Protein AF-A0A814YHN6-F1 (afdb_monomer)

Mean predicted aligned error: 16.88 Å

Nearest PDB structures (foldseek):
  6gaw-assembly1_Bb  TM=9.134E-01  e=1.861E-30  Sus scrofa
  7o9k-assembly1_6  TM=9.333E-01  e=6.066E-29  Homo sapiens
  3j9m-assembly1_6  TM=8.975E-01  e=1.121E-25  Homo sapiens
  4ce4-assembly1_b  TM=8.736E-01  e=5.370E-16  Sus scrofa domesticus
  5tvd-assembly1_A  TM=8.927E-01  e=9.927E-13  Trichuris muris

pLDDT: mean 83.24, std 11.9, range [47.84, 97.62]

Organism: Adineta ricciae (NCBI:txid249248)

InterPro domains:
  IPR005336 Mitochondrial pyruvate carrier [PF03650] (28-124)
  IPR008914 Phosphatidylethanolamine-binding protein [PF01161] (320-397)
  IPR035810 Phosphatidylethanolamine-binding protein, eukaryotic [PTHR11362] (274-448)
  IPR035810 Phosphatidylethanolamine-binding protein, eukaryotic [cd00866] (293-447)
  IPR036610 PEBP-like superfamily [G3DSA:3.90.280.10] (266-468)
  IPR036610 PEBP-like superfamily [SSF49777] (267-450)

Secondary structure (DSSP, 8-state):
--HHHHHHHHHHHHHHHHS-HHHHHHTTTTSTTSTTSHHHHHHHHHHHHHHHHHHGGGS-GGGS-HHHHHHHHHHHHHHHHHHHHSSS--HHHHHHHHHHHHHHHHHHHHHHHHHHH-HHHHHHHHHHHHHHHHHHHHHHHHHTT-----SS--TTTTHHHHHHS---SHHHHHHHHHHHHSS--SSPPHHHHHHHHS-PPP-PPPEE-S------PPPHHHHHHHHHHHHHHHH-HHHHHHHHTT-----HHHHHHHHHHSHHHHHHHHHHHHHTTHHHHHHTTEE----S-EEEEEE-STT-EEEE-EEEEEETTGGGSPPEEEE-----TT-EEEEEEEETT--SSSTTPEEEEEEEEEEETT-GGGSEEEE------PPBTS-PEEEEEEEEEESSS----HHHHTT--TT---SGGGEE-HHHHHHHHTTTEEEEEEEEEEEE--HHHHHIIIIIS-SPPPB----PPPPP-PPP-S--SSS-HHHHHHHTS-HHHHHHHHHHHHHHH-BTTTBSPPPPSSTT-SPPPSS--HHHHHHHHHHHTT-GGGGGS--

Radius of gyration: 47.75 Å; Cα contacts (8 Å, |Δi|>4): 624; chains: 1; bounding box: 137×85×87 Å

Solvent-accessible surface area (backbone atoms only — not comparable to full-atom values): 32322 Å² total; per-residue (Å²): 125,67,75,63,52,57,56,48,52,51,54,46,54,48,49,69,71,71,53,50,74,72,53,36,61,73,64,34,39,85,43,86,68,14,71,70,32,75,69,37,57,54,35,62,61,49,40,51,56,34,54,51,47,57,56,52,67,78,51,64,55,88,80,57,57,64,69,59,27,50,51,42,17,52,51,13,45,56,49,22,54,50,28,67,69,43,85,78,62,40,66,67,47,15,50,44,25,37,50,30,12,51,46,17,48,54,49,44,51,46,38,51,55,51,49,68,77,42,57,73,59,52,59,53,51,51,50,52,52,51,49,51,51,52,50,51,54,54,50,55,52,62,75,42,87,63,76,74,74,69,94,65,82,55,88,66,77,49,54,65,51,50,74,75,57,62,72,89,45,72,66,61,44,54,63,53,45,61,67,65,66,69,77,80,62,98,59,82,45,74,65,55,50,48,36,71,76,52,70,67,76,82,83,68,84,66,42,80,58,30,76,88,70,83,86,71,72,80,47,73,66,58,53,49,50,50,53,53,50,52,51,55,59,66,67,35,64,68,57,49,49,29,50,76,71,68,66,65,79,79,67,63,68,61,53,48,54,52,37,64,76,37,74,60,40,24,53,51,51,34,55,49,40,55,73,71,42,48,34,50,74,43,40,59,52,33,39,55,58,35,72,51,68,61,47,36,31,23,70,40,82,89,88,39,68,49,73,52,52,81,60,46,80,49,54,34,67,51,42,56,58,80,60,50,70,46,54,87,54,92,76,50,95,68,41,24,27,32,43,39,30,37,18,62,67,63,42,90,85,54,86,90,34,18,31,53,26,29,31,33,36,54,15,51,53,69,40,64,88,75,21,47,66,47,35,54,77,49,54,68,63,49,45,44,60,74,54,75,33,53,42,36,38,40,34,28,40,42,75,63,52,78,74,87,57,67,84,56,47,79,60,34,62,42,81,66,70,53,65,81,53,25,57,38,53,60,40,65,54,44,68,76,39,51,91,47,36,33,52,36,25,66,37,26,30,29,31,40,55,46,81,58,35,54,52,44,28,50,71,67,59,67,42,82,76,62,75,48,73,84,82,70,78,78,77,89,73,78,84,90,68,97,77,68,98,84,60,61,64,71,65,54,55,59,75,72,51,57,67,66,61,54,49,50,53,48,49,53,57,49,58,74,61,40,41,97,85,74,45,69,73,85,75,63,96,56,52,82,76,61,82,75,70,98,85,68,58,71,72,55,54,53,49,51,52,29,53,52,67,40,38,78,85,35,51,83,56,84,132

Sequence (559 aa):
MFILSDVYRLLVGIGDRVLSPSMKQLVKWEHPAGPKYVHFWSPVMKSSLVVAGLGDLMRPADKLSLNQSISLAATGLIWSRYCMVIIPKNYFLGLVNFCLGLTGLQQIARIAHHRYTHPDQMSMILRKNLFKLITSIQIESIRHHRVIPMPDPMPYTTAIWRKRFPFRNKTQFEVTHDEVYTKDMQLKTLDERRQEFDPQPIRVDKVNIGFLYPINPVSNSENRERLQHYAKQRDRADLKRLHYDGALRVPLDEVREDWLSSSLFSNSLYTIANHYGLFDDLFKHGYFYPRIPLNINYPYENEQVTPVYSGNRLYAKDAREKPHVEWKSSGKSDEFYTLVFTNPDGHLKEDGAEVLHWFVGNIPGNQIDQGETLCSYLPPFPPNGSGWHRCVFLLYKHRRGRINFSEIYGSFPGNSVSLEKRTFHTYDFFDKFCSQLRPISLAFFQVAWDASVKDIFHKTLGMKEPRYEFDFEPRYVPPQQFSVEMAPFHTYLEQYRDRKDVNEEVIKHYLSMTCPFNGYPNIPKYPLAIPNEKWVPDWYKYELAKYHKRQGKWKMMPF

Foldseek 3Di:
DVVVVVVLVVVLVVCVPPDDPVRCVVQVVVPCCGPNDPNVVVLVVLLVLLVVLVVCVPPQLVVDDLVVLVVQLVQLVVVLVVLCVDPVRDNSSSVSSVSSNVSSVVSNVNNVVVCVVDVVVVVVVVVVVVVVVVVVVVVVCVVPPPPPPPPPPPLCVVVVVCVVDPDPDPVSCVVVVVVSVPPDDPDQDPVNVVCVVPVDPDPDQADELFDDDDPPDQDPVNVVVVVVVVVVCVVDPVQVVCVVVVNDDDDVVVVVVVCQQDLVVQVVLQVLCVVVCVCCLQANRYDHGANKDKWKWFDDPPRDTDTFAAAAEDELVSQQDHIQIFIQFPPDQQKFKKKWKWWQLQADPDHSWIFTQWIWGGAGGGRRVPTHTLADGDGRQAFAASPKIKIKMWMKIWPGHGDDCVVLSVLGPHLDLDRVSRTDRNNVVCVVCSVTITTRHMTIYIYDDDPVSCCCQCVVVVHHGDHDHDDDDPDDDPPDDPDDPDDDPVVNVVVPDDLVVLLVVLVVVLVVQADPPPGHDDQDPDLLPDDDDPDDDPVVVVVSVCCSVCHDSSVPHDD

Structure (mmCIF, N/CA/C/O backbone):
data_AF-A0A814YHN6-F1
#
_entry.id   AF-A0A814YHN6-F1
#
loop_
_atom_site.group_PDB
_atom_site.id
_atom_site.type_symbol
_atom_site.label_atom_id
_atom_site.label_alt_id
_atom_site.label_comp_id
_atom_site.label_asym_id
_atom_site.label_entity_id
_atom_site.label_seq_id
_atom_site.pdbx_PDB_ins_code
_atom_site.Cartn_x
_atom_site.Cartn_y
_atom_site.Cartn_z
_atom_site.occupancy
_atom_site.B_iso_or_equiv
_atom_site.auth_seq_id
_atom_site.auth_comp_id
_atom_site.auth_asym_id
_atom_site.auth_atom_id
_atom_site.pdbx_PDB_model_num
ATOM 1 N N . MET A 1 1 ? 67.816 11.896 -44.747 1.00 47.84 1 MET A N 1
ATOM 2 C CA . MET A 1 1 ? 69.071 11.414 -44.122 1.00 47.84 1 MET A CA 1
ATOM 3 C C . MET A 1 1 ? 69.921 10.527 -45.048 1.00 47.84 1 MET A C 1
ATOM 5 O O . MET A 1 1 ? 71.044 10.226 -44.680 1.00 47.84 1 MET A O 1
ATOM 9 N N . PHE A 1 2 ? 69.453 10.160 -46.255 1.00 49.78 2 PHE A N 1
ATOM 10 C CA . PHE A 1 2 ? 70.217 9.320 -47.195 1.00 49.78 2 PHE A CA 1
ATOM 11 C C . PHE A 1 2 ? 71.335 10.072 -47.951 1.00 49.78 2 PHE A C 1
ATOM 13 O O . PHE A 1 2 ? 72.450 9.575 -48.018 1.00 49.78 2 PHE A O 1
ATOM 20 N N . ILE A 1 3 ? 71.105 11.324 -48.373 1.00 55.59 3 ILE A N 1
ATOM 21 C CA . ILE A 1 3 ? 72.076 12.137 -49.148 1.00 55.59 3 ILE A CA 1
ATOM 22 C C . ILE A 1 3 ? 73.400 12.393 -48.391 1.00 55.59 3 ILE A C 1
ATOM 24 O O . ILE A 1 3 ? 74.470 12.451 -48.987 1.00 55.59 3 ILE A O 1
ATOM 28 N N . LEU A 1 4 ? 73.355 12.507 -47.059 1.00 60.50 4 LEU A N 1
ATOM 29 C CA . LEU A 1 4 ? 74.545 12.757 -46.230 1.00 60.50 4 LEU A CA 1
ATOM 30 C C . LEU A 1 4 ? 75.445 11.519 -46.061 1.00 60.50 4 LEU A C 1
ATOM 32 O O . LEU A 1 4 ? 76.628 11.681 -45.767 1.00 60.50 4 LEU A O 1
ATOM 36 N N . SER A 1 5 ? 74.923 10.298 -46.247 1.00 66.50 5 SER A N 1
ATOM 37 C CA . SER A 1 5 ? 75.720 9.069 -46.097 1.00 66.50 5 SER A CA 1
ATOM 38 C C . SER A 1 5 ? 76.675 8.870 -47.273 1.00 66.50 5 SER A C 1
ATOM 40 O O . SER A 1 5 ? 77.828 8.498 -47.059 1.00 66.50 5 SER A O 1
ATOM 42 N N . ASP A 1 6 ? 76.233 9.184 -48.491 1.00 73.06 6 ASP A N 1
ATOM 43 C CA . ASP A 1 6 ? 77.028 8.979 -49.706 1.00 73.06 6 ASP A CA 1
ATOM 44 C C . ASP A 1 6 ? 78.170 9.993 -49.817 1.00 73.06 6 ASP A C 1
ATOM 46 O O . ASP A 1 6 ? 79.308 9.618 -50.100 1.00 73.06 6 ASP A O 1
ATOM 50 N N . VAL A 1 7 ? 77.907 11.260 -49.473 1.00 72.75 7 VAL A N 1
ATOM 51 C CA . VAL A 1 7 ? 78.938 12.311 -49.396 1.00 72.75 7 VAL A CA 1
ATOM 52 C C . VAL A 1 7 ? 79.993 11.965 -48.342 1.00 72.75 7 VAL A C 1
ATOM 54 O O . VAL A 1 7 ? 81.190 12.108 -48.583 1.00 72.75 7 VAL A O 1
ATOM 57 N N . TYR A 1 8 ? 79.570 11.456 -47.184 1.00 73.25 8 TYR A N 1
ATOM 58 C CA . TYR A 1 8 ? 80.485 11.026 -46.129 1.00 73.25 8 TYR A CA 1
ATOM 59 C C . TYR A 1 8 ? 81.360 9.838 -46.564 1.00 73.25 8 TYR A C 1
ATOM 61 O O . TYR A 1 8 ? 82.574 9.876 -46.367 1.00 73.25 8 TYR A O 1
ATOM 69 N N . ARG A 1 9 ? 80.783 8.815 -47.214 1.00 75.12 9 ARG A N 1
ATOM 70 C CA . ARG A 1 9 ? 81.546 7.668 -47.744 1.00 75.12 9 ARG A CA 1
ATOM 71 C C . ARG A 1 9 ? 82.549 8.094 -48.816 1.00 75.12 9 ARG A C 1
ATOM 73 O O . ARG A 1 9 ? 83.671 7.594 -48.817 1.00 75.12 9 ARG A O 1
ATOM 80 N N . LEU A 1 10 ? 82.173 9.038 -49.680 1.00 80.12 10 LEU A N 1
ATOM 81 C CA . LEU A 1 10 ? 83.056 9.607 -50.698 1.00 80.12 10 LEU A CA 1
ATOM 82 C C . LEU A 1 10 ? 84.250 10.337 -50.059 1.00 80.12 10 LEU A C 1
ATOM 84 O O . LEU A 1 10 ? 85.395 10.063 -50.412 1.00 80.12 10 LEU A O 1
ATOM 88 N N . LEU A 1 11 ? 84.001 11.219 -49.086 1.00 76.38 11 LEU A N 1
ATOM 89 C CA . LEU A 1 11 ? 85.052 11.982 -48.400 1.00 76.38 11 LEU A CA 1
ATOM 90 C C . LEU A 1 11 ? 86.004 11.083 -47.600 1.00 76.38 11 LEU A C 1
ATOM 92 O O . LEU A 1 11 ? 87.219 11.273 -47.659 1.00 76.38 11 LEU A O 1
ATOM 96 N N . VAL A 1 12 ? 85.474 10.077 -46.897 1.00 78.00 12 VAL A N 1
ATOM 97 C CA . VAL A 1 12 ? 86.295 9.081 -46.190 1.00 78.00 12 VAL A CA 1
ATOM 98 C C . VAL A 1 12 ? 87.115 8.252 -47.182 1.00 78.00 12 VAL A C 1
ATOM 100 O O . VAL A 1 12 ? 88.304 8.049 -46.951 1.00 78.00 12 VAL A O 1
ATOM 103 N N . GLY A 1 13 ? 86.527 7.841 -48.311 1.00 79.56 13 GLY A N 1
ATOM 104 C CA . GLY A 1 13 ? 87.224 7.094 -49.362 1.00 79.56 13 GLY A CA 1
ATOM 105 C C . GLY A 1 13 ? 88.353 7.883 -50.036 1.00 79.56 13 GLY A C 1
ATOM 106 O O . GLY A 1 13 ? 89.402 7.314 -50.341 1.00 79.56 13 GLY A O 1
ATOM 107 N N . ILE A 1 14 ? 88.183 9.197 -50.219 1.00 81.94 14 ILE A N 1
ATOM 108 C CA . ILE A 1 14 ? 89.252 10.096 -50.682 1.00 81.94 14 ILE A CA 1
ATOM 109 C C . ILE A 1 14 ? 90.348 10.202 -49.613 1.00 81.94 14 ILE A C 1
ATOM 111 O O . ILE A 1 14 ? 91.526 10.027 -49.924 1.00 81.94 14 ILE A O 1
ATOM 115 N N . GLY A 1 15 ? 89.977 10.427 -48.349 1.00 77.94 15 GLY A N 1
ATOM 116 C CA . GLY A 1 15 ? 90.931 10.537 -47.241 1.00 77.94 15 GLY A CA 1
ATOM 117 C C . GLY A 1 15 ? 91.753 9.261 -47.017 1.00 77.94 15 GLY A C 1
ATOM 118 O O . GLY A 1 15 ? 92.962 9.338 -46.801 1.00 77.94 15 GLY A O 1
ATOM 119 N N . ASP A 1 16 ? 91.139 8.082 -47.162 1.00 80.62 16 ASP A N 1
ATOM 120 C CA . ASP A 1 16 ? 91.826 6.790 -47.063 1.00 80.62 16 ASP A CA 1
ATOM 121 C C . ASP A 1 16 ? 92.871 6.591 -48.180 1.00 80.62 16 ASP A C 1
ATOM 123 O O . ASP A 1 16 ? 93.883 5.930 -47.932 1.00 80.62 16 ASP A O 1
ATOM 127 N N . ARG A 1 17 ? 92.678 7.181 -49.372 1.00 78.25 17 ARG A N 1
ATOM 128 C CA . ARG A 1 17 ? 93.635 7.106 -50.496 1.00 78.25 17 ARG A CA 1
ATOM 129 C C . ARG A 1 17 ? 94.729 8.173 -50.457 1.00 78.25 17 ARG A C 1
ATOM 131 O O . ARG A 1 17 ? 95.846 7.888 -50.872 1.00 78.25 17 ARG A O 1
ATOM 138 N N . VAL A 1 18 ? 94.413 9.388 -50.007 1.00 82.00 18 VAL A N 1
ATOM 139 C CA . VAL A 1 18 ? 95.318 10.553 -50.100 1.00 82.00 18 VAL A CA 1
ATOM 140 C C . VAL A 1 18 ? 96.275 10.654 -48.908 1.00 82.00 18 VAL A C 1
ATOM 142 O O . VAL A 1 18 ? 97.399 11.127 -49.060 1.00 82.00 18 VAL A O 1
ATOM 145 N N . LEU A 1 19 ? 95.865 10.216 -47.714 1.00 79.06 19 LEU A N 1
ATOM 146 C CA . LEU A 1 19 ? 96.688 10.359 -46.511 1.00 79.06 19 LEU A CA 1
ATOM 147 C C . LEU A 1 19 ? 97.778 9.277 -46.435 1.00 79.06 19 LEU A C 1
ATOM 149 O O . LEU A 1 19 ? 97.483 8.080 -46.428 1.00 79.06 19 LEU A O 1
ATOM 153 N N . SER A 1 20 ? 99.038 9.700 -46.295 1.00 75.19 20 SER A N 1
ATOM 154 C CA . SER A 1 20 ? 100.170 8.803 -46.033 1.00 75.19 20 SER A CA 1
ATOM 155 C C . SER A 1 20 ? 100.086 8.179 -44.624 1.00 75.19 20 SER A C 1
ATOM 157 O O . SER A 1 20 ? 99.426 8.744 -43.742 1.00 75.19 20 SER A O 1
ATOM 159 N N . PRO A 1 21 ? 100.747 7.034 -44.356 1.00 74.88 21 PRO A N 1
ATOM 160 C CA . PRO A 1 21 ? 100.653 6.340 -43.064 1.00 74.88 21 PRO A CA 1
ATOM 161 C C . PRO A 1 21 ? 101.016 7.229 -41.862 1.00 74.88 21 PRO A C 1
ATOM 163 O O . PRO A 1 21 ? 100.298 7.246 -40.862 1.00 74.88 21 PRO A O 1
ATOM 166 N N . SER A 1 22 ? 102.058 8.054 -41.995 1.00 74.31 22 SER A N 1
ATOM 167 C CA . SER A 1 22 ? 102.499 8.988 -40.951 1.00 74.31 22 SER A CA 1
ATOM 168 C C . SER A 1 22 ? 101.470 10.093 -40.677 1.00 74.31 22 SER A C 1
ATOM 170 O O . SER A 1 22 ? 101.250 10.473 -39.527 1.00 74.31 22 SER A O 1
ATOM 172 N N . MET A 1 23 ? 100.776 10.581 -41.714 1.00 72.25 23 MET A N 1
ATOM 173 C CA . MET A 1 23 ? 99.704 11.573 -41.558 1.00 72.25 23 MET A CA 1
ATOM 174 C C . MET A 1 23 ? 98.448 10.970 -40.927 1.00 72.25 23 MET A C 1
ATOM 176 O O . MET A 1 23 ? 97.815 11.613 -40.087 1.00 72.25 23 MET A O 1
ATOM 180 N N . LYS A 1 24 ? 98.100 9.726 -41.279 1.00 74.94 24 LYS A N 1
ATOM 181 C CA . LYS A 1 24 ? 96.971 9.013 -40.661 1.00 74.94 24 LYS A CA 1
ATOM 182 C C . LYS A 1 24 ? 97.174 8.838 -39.156 1.00 74.94 24 LYS A C 1
ATOM 184 O O . LYS A 1 24 ? 96.218 8.992 -38.396 1.00 74.94 24 LYS A O 1
ATOM 189 N N . GLN A 1 25 ? 98.407 8.594 -38.717 1.00 74.88 25 GLN A N 1
ATOM 190 C CA . GLN A 1 25 ? 98.740 8.485 -37.298 1.00 74.88 25 GLN A CA 1
ATOM 191 C C . GLN A 1 25 ? 98.708 9.847 -36.581 1.00 74.88 25 GLN A C 1
ATOM 193 O O . GLN A 1 25 ? 98.146 9.946 -35.489 1.00 74.88 25 GLN A O 1
ATOM 198 N N . LEU A 1 26 ? 99.219 10.911 -37.213 1.00 75.56 26 LEU A N 1
ATOM 199 C CA . LEU A 1 26 ? 99.258 12.262 -36.634 1.00 75.56 26 LEU A CA 1
ATOM 200 C C . LEU A 1 26 ? 97.857 12.868 -36.445 1.00 75.56 26 LEU A C 1
ATOM 202 O O . LEU A 1 26 ? 97.566 13.451 -35.402 1.00 75.56 26 LEU A O 1
ATOM 206 N N . VAL A 1 27 ? 96.958 12.669 -37.411 1.00 70.88 27 VAL A N 1
ATOM 207 C CA . VAL A 1 27 ? 95.566 13.160 -37.352 1.00 70.88 27 VAL A CA 1
ATOM 208 C C . VAL A 1 27 ? 94.636 12.160 -36.635 1.00 70.88 27 VAL A C 1
ATOM 210 O O . VAL A 1 27 ? 93.437 12.397 -36.494 1.00 70.88 27 VAL A O 1
ATOM 213 N N . LYS A 1 28 ? 95.176 11.036 -36.137 1.00 74.50 28 LYS A N 1
ATOM 214 C CA . LYS A 1 28 ? 94.413 9.946 -35.502 1.00 74.50 28 LYS A CA 1
ATOM 215 C C . LYS A 1 28 ? 93.231 9.494 -36.369 1.00 74.50 28 LYS A C 1
ATOM 217 O O . LYS A 1 28 ? 92.113 9.322 -35.882 1.00 74.50 28 LYS A O 1
ATOM 222 N N . TRP A 1 29 ? 93.489 9.320 -37.663 1.00 79.38 29 TRP A N 1
ATOM 223 C CA . TRP A 1 29 ? 92.487 9.064 -38.699 1.00 79.38 29 TRP A CA 1
ATOM 224 C C . TRP A 1 29 ? 91.603 7.845 -38.394 1.00 79.38 29 TRP A C 1
ATOM 226 O O . TRP A 1 29 ? 90.397 7.898 -38.610 1.00 79.38 29 TRP A O 1
ATOM 236 N N . GLU A 1 30 ? 92.173 6.782 -37.820 1.00 76.12 30 GLU A N 1
ATOM 237 C CA . GLU A 1 30 ? 91.457 5.536 -37.494 1.00 76.12 30 GLU A CA 1
ATOM 238 C C . GLU A 1 30 ? 90.902 5.477 -36.059 1.00 76.12 30 GLU A C 1
ATOM 240 O O . GLU A 1 30 ? 90.198 4.532 -35.705 1.00 76.12 30 GLU A O 1
ATOM 245 N N . HIS A 1 31 ? 91.168 6.487 -35.223 1.00 73.06 31 HIS A N 1
ATOM 246 C CA . HIS A 1 31 ? 90.688 6.519 -33.839 1.00 73.06 31 HIS A CA 1
ATOM 247 C C . HIS A 1 31 ? 89.152 6.620 -33.800 1.00 73.06 31 HIS A C 1
ATOM 249 O O . HIS A 1 31 ? 88.595 7.398 -34.571 1.00 73.06 31 HIS A O 1
ATOM 255 N N . PRO A 1 32 ? 88.438 5.936 -32.884 1.00 67.38 32 PRO A N 1
ATOM 256 C CA . PRO A 1 32 ? 86.965 5.912 -32.856 1.00 67.38 32 PRO A CA 1
ATOM 257 C C . PRO A 1 32 ? 86.302 7.291 -32.648 1.00 67.38 32 PRO A C 1
ATOM 259 O O . PRO A 1 32 ? 85.143 7.488 -32.999 1.00 67.38 32 PRO A O 1
ATOM 262 N N . ALA A 1 33 ? 87.043 8.270 -32.116 1.00 65.06 33 ALA A N 1
ATOM 263 C CA . ALA A 1 33 ? 86.642 9.686 -32.034 1.00 65.06 33 ALA A CA 1
ATOM 264 C C . ALA A 1 33 ? 87.347 10.604 -33.063 1.00 65.06 33 ALA A C 1
ATOM 266 O O . ALA A 1 33 ? 87.366 11.821 -32.893 1.00 65.06 33 ALA A O 1
ATOM 267 N N . GLY A 1 34 ? 87.997 10.024 -34.072 1.00 68.00 34 GLY A N 1
ATOM 268 C CA . GLY A 1 34 ? 88.752 10.717 -35.117 1.00 68.00 34 GLY A CA 1
ATOM 269 C C . GLY A 1 34 ? 87.882 11.207 -36.285 1.00 68.00 34 GLY A C 1
ATOM 270 O O . GLY A 1 34 ? 86.681 10.925 -36.328 1.00 68.00 34 GLY A O 1
ATOM 271 N N . PRO A 1 35 ? 88.476 11.919 -37.263 1.00 69.56 35 PRO A N 1
ATOM 272 C CA . PRO A 1 35 ? 87.754 12.582 -38.360 1.00 69.56 35 PRO A CA 1
ATOM 273 C C . PRO A 1 35 ? 86.978 11.631 -39.269 1.00 69.56 35 PRO A C 1
ATOM 275 O O . PRO A 1 35 ? 86.010 12.034 -39.915 1.00 69.56 35 PRO A O 1
ATOM 278 N N . LYS A 1 36 ? 87.400 10.362 -39.302 1.00 71.88 36 LYS A N 1
ATOM 279 C CA . LYS A 1 36 ? 86.740 9.304 -40.056 1.00 71.88 36 LYS A CA 1
ATOM 280 C C . LYS A 1 36 ? 85.346 9.003 -39.527 1.00 71.88 36 LYS A C 1
ATOM 282 O O . LYS A 1 36 ? 84.527 8.586 -40.325 1.00 71.88 36 LYS A O 1
ATOM 287 N N . TYR A 1 37 ? 85.033 9.231 -38.249 1.00 70.69 37 TYR A N 1
ATOM 288 C CA . TYR A 1 37 ? 83.738 8.882 -37.647 1.00 70.69 37 TYR A CA 1
ATOM 289 C C . TYR A 1 37 ? 82.845 10.115 -37.417 1.00 70.69 37 TYR A C 1
ATOM 291 O O . TYR A 1 37 ? 83.313 11.248 -37.307 1.00 70.69 37 TYR A O 1
ATOM 299 N N . VAL A 1 38 ? 81.527 9.898 -37.302 1.00 63.03 38 VAL A N 1
ATOM 300 C CA . VAL A 1 38 ? 80.492 10.955 -37.173 1.00 63.03 38 VAL A CA 1
ATOM 301 C C . VAL A 1 38 ? 80.767 11.941 -36.020 1.00 63.03 38 VAL A C 1
ATOM 303 O O . VAL A 1 38 ? 80.379 13.110 -36.082 1.00 63.03 38 VAL A O 1
ATOM 306 N N . HIS A 1 39 ? 81.493 11.500 -34.989 1.00 63.25 39 HIS A N 1
ATOM 307 C CA . HIS A 1 39 ? 81.824 12.279 -33.795 1.00 63.25 39 HIS A CA 1
ATOM 308 C C . HIS A 1 39 ? 82.684 13.526 -34.040 1.00 63.25 39 HIS A C 1
ATOM 310 O O . HIS A 1 39 ? 82.713 14.389 -33.165 1.00 63.25 39 HIS A O 1
ATOM 316 N N . PHE A 1 40 ? 83.355 13.654 -35.188 1.00 66.00 40 PHE A N 1
ATOM 317 C CA . PHE A 1 40 ? 84.138 14.848 -35.524 1.00 66.00 40 PHE A CA 1
ATOM 318 C C . PHE A 1 40 ? 83.292 15.980 -36.134 1.00 66.00 40 PHE A C 1
ATOM 320 O O . PHE A 1 40 ? 83.445 17.143 -35.761 1.00 66.00 40 PHE A O 1
ATOM 327 N N . TRP A 1 41 ? 82.346 15.651 -37.018 1.00 68.88 41 TRP A N 1
ATOM 328 C CA . TRP A 1 41 ? 81.531 16.643 -37.735 1.00 68.88 41 TRP A CA 1
ATOM 329 C C . TRP A 1 41 ? 80.498 17.331 -36.841 1.00 68.88 41 TRP A C 1
ATOM 331 O O . TRP A 1 41 ? 80.223 18.519 -37.004 1.00 68.88 41 TRP A O 1
ATOM 341 N N . SER A 1 42 ? 79.947 16.604 -35.866 1.00 72.19 42 SER A N 1
ATOM 342 C CA . SER A 1 42 ? 78.979 17.157 -34.913 1.00 72.19 42 SER A CA 1
ATOM 343 C C . SER A 1 42 ? 79.537 18.354 -34.118 1.00 72.19 42 SER A C 1
ATOM 345 O O . SER A 1 42 ? 78.883 19.396 -34.125 1.00 72.19 42 SER A O 1
ATOM 347 N N . PRO A 1 43 ? 80.736 18.285 -33.505 1.00 73.62 43 PRO A N 1
ATOM 348 C CA . PRO A 1 43 ? 81.394 19.438 -32.896 1.00 73.62 43 PRO A CA 1
ATOM 349 C C . PRO A 1 43 ? 81.595 20.619 -33.848 1.00 73.62 43 PRO A C 1
ATOM 351 O O . PRO A 1 43 ? 81.254 21.737 -33.481 1.00 73.62 43 PRO A O 1
ATOM 354 N N . VAL A 1 44 ? 82.096 20.381 -35.069 1.00 77.19 44 VAL A N 1
ATOM 355 C CA . VAL A 1 44 ? 82.365 21.443 -36.058 1.00 77.19 44 VAL A CA 1
ATOM 356 C C . VAL A 1 44 ? 81.080 22.191 -36.405 1.00 77.19 44 VAL A C 1
ATOM 358 O O . VAL A 1 44 ? 81.040 23.419 -36.350 1.00 77.19 44 VAL A O 1
ATOM 361 N N . MET A 1 45 ? 80.000 21.457 -36.677 1.00 75.38 45 MET A N 1
ATOM 362 C CA . MET A 1 45 ? 78.693 22.056 -36.942 1.00 75.38 45 MET A CA 1
ATOM 363 C C . MET A 1 45 ? 78.135 22.753 -35.700 1.00 75.38 45 MET A C 1
ATOM 365 O O . MET A 1 45 ? 77.559 23.832 -35.808 1.00 75.38 45 MET A O 1
ATOM 369 N N . LYS A 1 46 ? 78.332 22.188 -34.504 1.00 77.81 46 LYS A N 1
ATOM 370 C CA . LYS A 1 46 ? 77.838 22.774 -33.251 1.00 77.81 46 LYS A CA 1
ATOM 371 C C . LYS A 1 46 ? 78.581 24.058 -32.866 1.00 77.81 46 LYS A C 1
ATOM 373 O O . LYS A 1 46 ? 77.970 24.929 -32.253 1.00 77.81 46 LYS A O 1
ATOM 378 N N . SER A 1 47 ? 79.833 24.237 -33.291 1.00 79.88 47 SER A N 1
ATOM 379 C CA . SER A 1 47 ? 80.577 25.494 -33.124 1.00 79.88 47 SER A CA 1
ATOM 380 C C . SER A 1 47 ? 79.883 26.685 -33.788 1.00 79.88 47 SER A C 1
ATOM 382 O O . SER A 1 47 ? 80.021 27.806 -33.304 1.00 79.88 47 SER A O 1
ATOM 384 N N . SER A 1 48 ? 79.063 26.462 -34.824 1.00 82.00 48 SER A N 1
ATOM 385 C CA . SER A 1 48 ? 78.249 27.530 -35.424 1.00 82.00 48 SER A CA 1
ATOM 386 C C . SER A 1 48 ? 77.253 28.149 -34.434 1.00 82.00 48 SER A C 1
ATOM 388 O O . SER A 1 48 ? 77.030 29.355 -34.483 1.00 82.00 48 SER A O 1
ATOM 390 N N . LEU A 1 49 ? 76.720 27.375 -33.476 1.00 80.19 49 LEU A N 1
ATOM 391 C CA . LEU A 1 49 ? 75.841 27.898 -32.421 1.00 80.19 49 LEU A CA 1
ATOM 392 C C . LEU A 1 49 ? 76.599 28.794 -31.442 1.00 80.19 49 LEU A C 1
ATOM 394 O O . LEU A 1 49 ? 76.044 29.771 -30.948 1.00 80.19 49 LEU A O 1
ATOM 398 N N . VAL A 1 50 ? 77.872 28.489 -31.178 1.00 83.19 50 VAL A N 1
ATOM 399 C CA . VAL A 1 50 ? 78.731 29.343 -30.347 1.00 83.19 50 VAL A CA 1
ATOM 400 C C . VAL A 1 50 ? 79.020 30.655 -31.073 1.00 83.19 50 VAL A C 1
ATOM 402 O O . VAL A 1 50 ? 78.904 31.715 -30.467 1.00 83.19 50 VAL A O 1
ATOM 405 N N . VAL A 1 51 ? 79.315 30.602 -32.377 1.00 83.38 51 VAL A N 1
ATOM 406 C CA . VAL A 1 51 ? 79.511 31.800 -33.213 1.00 83.38 51 VAL A CA 1
ATOM 407 C C . VAL A 1 51 ? 78.232 32.638 -33.295 1.00 83.38 51 VAL A C 1
ATOM 409 O O . VAL A 1 51 ? 78.291 33.854 -33.134 1.00 83.38 51 VAL A O 1
ATOM 412 N N . ALA A 1 52 ? 77.066 32.009 -33.460 1.00 82.88 52 ALA A N 1
ATOM 413 C CA . ALA A 1 52 ? 75.778 32.699 -33.422 1.00 82.88 52 ALA A CA 1
ATOM 414 C C . ALA A 1 52 ? 75.521 33.355 -32.053 1.00 82.88 52 ALA A C 1
ATOM 416 O O . ALA A 1 52 ? 75.137 34.521 -31.992 1.00 82.88 52 ALA A O 1
ATOM 417 N N . GLY A 1 53 ? 75.816 32.648 -30.956 1.00 81.25 53 GLY A N 1
ATOM 418 C CA . GLY A 1 53 ? 75.707 33.183 -29.596 1.00 81.25 53 GLY A CA 1
ATOM 419 C C . GLY A 1 53 ? 76.676 34.338 -29.309 1.00 81.25 53 GLY A C 1
ATOM 420 O O . GLY A 1 53 ? 76.322 35.263 -28.579 1.00 81.25 53 GLY A O 1
ATOM 421 N N . LEU A 1 54 ? 77.873 34.326 -29.910 1.00 81.38 54 LEU A N 1
ATOM 422 C CA . LEU A 1 54 ? 78.805 35.459 -29.889 1.00 81.38 54 LEU A CA 1
ATOM 423 C C . LEU A 1 54 ? 78.261 36.645 -30.698 1.00 81.38 54 LEU A C 1
ATOM 425 O O . LEU A 1 54 ? 78.349 37.779 -30.237 1.00 81.38 54 LEU A O 1
ATOM 429 N N . GLY A 1 55 ? 77.640 36.401 -31.856 1.00 79.19 55 GLY A N 1
ATOM 430 C CA . GLY A 1 55 ? 76.949 37.436 -32.634 1.00 79.19 55 GLY A CA 1
ATOM 431 C C . GLY A 1 55 ? 75.788 38.081 -31.868 1.00 79.19 55 GLY A C 1
ATOM 432 O O . GLY A 1 55 ? 75.591 39.295 -31.933 1.00 79.19 55 GLY A O 1
ATOM 433 N N . ASP A 1 56 ? 75.078 37.305 -31.047 1.00 76.69 56 ASP A N 1
ATOM 434 C CA . ASP A 1 56 ? 74.033 37.824 -30.161 1.00 76.69 56 ASP A CA 1
ATOM 435 C C . ASP A 1 56 ? 74.581 38.761 -29.068 1.00 76.69 56 ASP A C 1
ATOM 437 O O . ASP A 1 56 ? 73.811 39.521 -28.474 1.00 76.69 56 ASP A O 1
ATOM 441 N N . LEU A 1 57 ? 75.893 38.779 -28.783 1.00 77.62 57 LEU A N 1
ATOM 442 C CA . LEU A 1 57 ? 76.472 39.761 -27.851 1.00 77.62 57 LEU A CA 1
ATOM 443 C C . LEU A 1 57 ? 76.381 41.188 -28.403 1.00 77.62 57 LEU A C 1
ATOM 445 O O . LEU A 1 57 ? 76.286 42.138 -27.629 1.00 77.62 57 LEU A O 1
ATOM 449 N N . MET A 1 58 ? 76.316 41.346 -29.726 1.00 77.50 58 MET A N 1
ATOM 450 C CA . MET A 1 58 ? 76.136 42.651 -30.365 1.00 77.50 58 MET A CA 1
ATOM 451 C C . MET A 1 58 ? 74.685 43.147 -30.300 1.00 77.50 58 MET A C 1
ATOM 453 O O . MET A 1 58 ? 74.422 44.320 -30.563 1.00 77.50 58 MET A O 1
ATOM 457 N N . ARG A 1 59 ? 73.724 42.287 -29.930 1.00 80.88 59 ARG A N 1
ATOM 458 C CA . ARG A 1 59 ? 72.320 42.688 -29.793 1.00 80.88 59 ARG A CA 1
ATOM 459 C C . ARG A 1 59 ? 72.083 43.449 -28.481 1.00 80.88 59 ARG A C 1
ATOM 461 O O . ARG A 1 59 ? 72.692 43.112 -27.457 1.00 80.88 59 ARG A O 1
ATOM 468 N N . PRO A 1 60 ? 71.189 44.458 -28.491 1.00 80.44 60 PRO A N 1
ATOM 469 C CA . PRO A 1 60 ? 70.783 45.162 -27.280 1.00 80.44 60 PRO A CA 1
ATOM 470 C C . PRO A 1 60 ? 70.032 44.219 -26.332 1.00 80.44 60 PRO A C 1
ATOM 472 O O . PRO A 1 60 ? 69.282 43.345 -26.776 1.00 80.44 60 PRO A O 1
ATOM 475 N N . ALA A 1 61 ? 70.225 44.418 -25.027 1.00 79.44 61 ALA A N 1
ATOM 476 C CA . ALA A 1 61 ? 69.742 43.507 -23.990 1.00 79.44 61 ALA A CA 1
ATOM 477 C C . ALA A 1 61 ? 68.207 43.358 -23.955 1.00 79.44 61 ALA A C 1
ATOM 479 O O . ALA A 1 61 ? 67.710 42.286 -23.620 1.00 79.44 61 ALA A O 1
ATOM 480 N N . ASP A 1 62 ? 67.461 44.380 -24.382 1.00 75.19 62 ASP A N 1
ATOM 481 C CA . ASP A 1 62 ? 65.988 44.389 -24.396 1.00 75.19 62 ASP A CA 1
ATOM 482 C C . ASP A 1 62 ? 65.344 43.409 -25.367 1.00 75.19 62 ASP A C 1
ATOM 484 O O . ASP A 1 62 ? 64.208 42.974 -25.172 1.00 75.19 62 ASP A O 1
ATOM 488 N N . LYS A 1 63 ? 66.057 43.060 -26.439 1.00 77.81 63 LYS A N 1
ATOM 489 C CA . LYS A 1 63 ? 65.545 42.155 -27.475 1.00 77.81 63 LYS A CA 1
ATOM 490 C C . LYS A 1 63 ? 65.907 40.695 -27.201 1.00 77.81 63 LYS A C 1
ATOM 492 O O . LYS A 1 63 ? 65.556 39.826 -27.996 1.00 77.81 63 LYS A O 1
ATOM 497 N N . LEU A 1 64 ? 66.606 40.419 -26.099 1.00 79.75 64 LEU A N 1
ATOM 498 C CA . LEU A 1 64 ? 67.033 39.074 -25.733 1.00 79.75 64 LEU A CA 1
ATOM 499 C C . LEU A 1 64 ? 65.974 38.365 -24.881 1.00 79.75 64 LEU A C 1
ATOM 501 O O . LEU A 1 64 ? 65.446 38.898 -23.904 1.00 79.75 64 LEU A O 1
ATOM 505 N N . SER A 1 65 ? 65.688 37.112 -25.230 1.00 82.12 65 SER A N 1
ATOM 506 C CA . SER A 1 65 ? 64.766 36.268 -24.474 1.00 82.12 65 SER A CA 1
ATOM 507 C C . SER A 1 65 ? 65.481 35.598 -23.304 1.00 82.12 65 SER A C 1
ATOM 509 O O . SER A 1 65 ? 66.352 34.751 -23.496 1.00 82.12 65 SER A O 1
ATOM 511 N N . LEU A 1 66 ? 65.067 35.930 -22.076 1.00 82.94 66 LEU A N 1
ATOM 512 C CA . LEU A 1 66 ? 65.635 35.336 -20.862 1.00 82.94 66 LEU A CA 1
ATOM 513 C C . LEU A 1 66 ? 65.505 33.804 -20.860 1.00 82.94 66 LEU A C 1
ATOM 515 O O . LEU A 1 66 ? 66.466 33.108 -20.548 1.00 82.94 66 LEU A O 1
ATOM 519 N N . ASN A 1 67 ? 64.343 33.276 -21.249 1.00 84.50 67 ASN A N 1
ATOM 520 C CA . ASN A 1 67 ? 64.088 31.834 -21.223 1.00 84.50 67 ASN A CA 1
ATOM 521 C C . ASN A 1 67 ? 64.958 31.085 -22.242 1.00 84.50 67 ASN A C 1
ATOM 523 O O . ASN A 1 67 ? 65.436 29.991 -21.951 1.00 84.50 67 ASN A O 1
ATOM 527 N N . GLN A 1 68 ? 65.203 31.683 -23.414 1.00 83.38 68 GLN A N 1
ATOM 528 C CA . GLN A 1 68 ? 66.099 31.100 -24.415 1.00 83.38 68 GLN A CA 1
ATOM 529 C C . GLN A 1 68 ? 67.553 31.116 -23.926 1.00 83.38 68 GLN A C 1
ATOM 531 O O . GLN A 1 68 ? 68.221 30.088 -24.008 1.00 83.38 68 GLN A O 1
ATOM 536 N N . SER A 1 69 ? 68.020 32.222 -23.336 1.00 87.38 69 SER A N 1
ATOM 537 C CA . SER A 1 69 ? 69.380 32.317 -22.785 1.00 87.38 69 SER A CA 1
ATOM 538 C C . SER A 1 69 ? 69.612 31.350 -21.618 1.00 87.38 69 SER A C 1
ATOM 540 O O . SER A 1 69 ? 70.648 30.690 -21.577 1.00 87.38 69 SER A O 1
ATOM 542 N N . ILE A 1 70 ? 68.633 31.194 -20.713 1.00 89.00 70 ILE A N 1
ATOM 543 C CA . ILE A 1 70 ? 68.670 30.192 -19.629 1.00 89.00 70 ILE A CA 1
ATOM 544 C C . ILE A 1 70 ? 68.729 28.775 -20.202 1.00 89.00 70 ILE A C 1
ATOM 546 O O . ILE A 1 70 ? 69.552 27.970 -19.767 1.00 89.00 70 ILE A O 1
ATOM 550 N N . SER A 1 71 ? 67.892 28.471 -21.196 1.00 89.81 71 SER A N 1
ATOM 551 C CA . SER A 1 71 ? 67.872 27.153 -21.833 1.00 89.81 71 SER A CA 1
ATOM 552 C C . SER A 1 71 ? 69.210 26.820 -22.506 1.00 89.81 71 SER A C 1
ATOM 554 O O . SER A 1 71 ? 69.737 25.724 -22.302 1.00 89.81 71 SER A O 1
ATOM 556 N N . LEU A 1 72 ? 69.803 27.769 -23.241 1.00 87.56 72 LEU A N 1
ATOM 557 C CA . LEU A 1 72 ? 71.109 27.601 -23.888 1.00 87.56 72 LEU A CA 1
ATOM 558 C C . LEU A 1 72 ? 72.241 27.432 -22.866 1.00 87.56 72 LEU A C 1
ATOM 560 O O . LEU A 1 72 ? 73.066 26.531 -23.029 1.00 87.56 72 LEU A O 1
ATOM 564 N N . ALA A 1 73 ? 72.243 28.228 -21.791 1.00 90.94 73 ALA A N 1
ATOM 565 C CA . ALA A 1 73 ? 73.224 28.125 -20.712 1.00 90.94 73 ALA A CA 1
ATOM 566 C C . ALA A 1 73 ? 73.173 26.750 -20.025 1.00 90.94 73 ALA A C 1
ATOM 568 O O . ALA A 1 73 ? 74.193 26.066 -19.912 1.00 90.94 73 ALA A O 1
ATOM 569 N N . ALA A 1 74 ? 71.976 26.313 -19.620 1.00 91.25 74 ALA A N 1
ATOM 570 C CA . ALA A 1 74 ? 71.779 25.031 -18.949 1.00 91.25 74 ALA A CA 1
ATOM 571 C C . ALA A 1 74 ? 72.156 23.854 -19.858 1.00 91.25 74 ALA A C 1
ATOM 573 O O . ALA A 1 74 ? 72.882 22.950 -19.445 1.00 91.25 74 ALA A O 1
ATOM 574 N N . THR A 1 75 ? 71.720 23.895 -21.118 1.00 89.50 75 THR A N 1
ATOM 575 C CA . THR A 1 75 ? 72.025 22.861 -22.113 1.00 89.50 75 THR A CA 1
ATOM 576 C C . THR A 1 75 ? 73.534 22.779 -22.356 1.00 89.50 75 THR A C 1
ATOM 578 O O . THR A 1 75 ? 74.106 21.693 -22.282 1.00 89.50 75 THR A O 1
ATOM 581 N N . GLY A 1 76 ? 74.213 23.909 -22.580 1.00 89.69 76 GLY A N 1
ATOM 582 C CA . GLY A 1 76 ? 75.662 23.935 -22.791 1.00 89.69 76 GLY A CA 1
ATOM 583 C C . GLY A 1 76 ? 76.446 23.325 -21.623 1.00 89.69 76 GLY A C 1
ATOM 584 O O . GLY A 1 76 ? 77.264 22.423 -21.819 1.00 89.69 76 GLY A O 1
ATOM 585 N N . LEU A 1 77 ? 76.141 23.736 -20.389 1.00 90.25 77 LEU A N 1
ATOM 586 C CA . LEU A 1 77 ? 76.833 23.248 -19.192 1.00 90.25 77 LEU A CA 1
ATOM 587 C C . LEU A 1 77 ? 76.562 21.767 -18.905 1.00 90.25 77 LEU A C 1
ATOM 589 O O . LEU A 1 77 ? 77.514 21.013 -18.694 1.00 90.25 77 LEU A O 1
ATOM 593 N N . ILE A 1 78 ? 75.305 21.315 -18.948 1.00 91.62 78 ILE A N 1
ATOM 594 C CA . ILE A 1 78 ? 74.972 19.902 -18.712 1.00 91.62 78 ILE A CA 1
ATOM 595 C C . ILE A 1 78 ? 75.685 19.009 -19.733 1.00 91.62 78 ILE A C 1
ATOM 597 O O . ILE A 1 78 ? 76.380 18.062 -19.356 1.00 91.62 78 ILE A O 1
ATOM 601 N N . TRP A 1 79 ? 75.580 19.325 -21.027 1.00 86.25 79 TRP A N 1
ATOM 602 C CA . TRP A 1 79 ? 76.174 18.484 -22.066 1.00 86.25 79 TRP A CA 1
ATOM 603 C C . TRP A 1 79 ? 77.704 18.545 -22.089 1.00 86.25 79 TRP A C 1
ATOM 605 O O . TRP A 1 79 ? 78.325 17.553 -22.471 1.00 86.25 79 TRP A O 1
ATOM 615 N N . SER A 1 80 ? 78.324 19.637 -21.623 1.00 89.44 80 SER A N 1
ATOM 616 C CA . SER A 1 80 ? 79.784 19.703 -21.450 1.00 89.44 80 SER A CA 1
ATOM 617 C C . SER A 1 80 ? 80.314 18.614 -20.510 1.00 89.44 80 SER A C 1
ATOM 619 O O . SER A 1 80 ? 81.312 17.966 -20.832 1.00 89.44 80 SER A O 1
ATOM 621 N N . ARG A 1 81 ? 79.590 18.318 -19.417 1.00 88.00 81 ARG A N 1
ATOM 622 C CA . ARG A 1 81 ? 79.934 17.239 -18.480 1.00 88.00 81 ARG A CA 1
ATOM 623 C C . ARG A 1 81 ? 79.781 15.878 -19.147 1.00 88.00 81 ARG A C 1
ATOM 625 O O . ARG A 1 81 ? 80.693 15.057 -19.086 1.00 88.00 81 ARG A O 1
ATOM 632 N N . TYR A 1 82 ? 78.647 15.633 -19.802 1.00 83.56 82 TYR A N 1
ATOM 633 C CA . TYR A 1 82 ? 78.371 14.326 -20.405 1.00 83.56 82 TYR A CA 1
ATOM 634 C C . TYR A 1 82 ? 79.347 13.972 -21.539 1.00 83.56 82 TYR A C 1
ATOM 636 O O . TYR A 1 82 ? 79.712 12.806 -21.674 1.00 83.56 82 TYR A O 1
ATOM 644 N N . CYS A 1 83 ? 79.871 14.957 -22.280 1.00 82.62 83 CYS A N 1
ATOM 645 C CA . CYS A 1 83 ? 80.907 14.722 -23.298 1.00 82.62 83 CYS A CA 1
ATOM 646 C C . CYS A 1 83 ? 82.224 14.156 -22.727 1.00 82.62 83 CYS A C 1
ATOM 648 O O . CYS A 1 83 ? 82.987 13.532 -23.465 1.00 82.62 83 CYS A O 1
ATOM 650 N N . MET A 1 84 ? 82.494 14.358 -21.431 1.00 80.75 84 MET A N 1
ATOM 651 C CA . MET A 1 84 ? 83.674 13.822 -20.734 1.00 80.75 84 MET A CA 1
ATOM 652 C C . MET A 1 84 ? 83.411 12.476 -20.037 1.00 80.75 84 MET A C 1
ATOM 654 O O . MET A 1 84 ? 84.363 11.809 -19.627 1.00 80.75 84 MET A O 1
ATOM 658 N N . VAL A 1 85 ? 82.137 12.086 -19.901 1.00 86.50 85 VAL A N 1
ATOM 659 C CA . VAL A 1 85 ? 81.698 10.808 -19.309 1.00 86.50 85 VAL A CA 1
ATOM 660 C C . VAL A 1 85 ? 81.620 9.703 -20.368 1.00 86.50 85 VAL A C 1
ATOM 662 O O . VAL A 1 85 ? 81.900 8.547 -20.069 1.00 86.50 85 VAL A O 1
ATOM 665 N N . ILE A 1 86 ? 81.268 10.051 -21.608 1.00 78.94 86 ILE A N 1
ATOM 666 C CA . ILE A 1 86 ? 81.146 9.097 -22.718 1.00 78.94 86 ILE A CA 1
ATOM 667 C C . ILE A 1 86 ? 82.537 8.592 -23.148 1.00 78.94 86 ILE A C 1
ATOM 669 O O . ILE A 1 86 ? 83.486 9.372 -23.241 1.00 78.94 86 ILE A O 1
ATOM 673 N N . ILE A 1 87 ? 82.656 7.286 -23.418 1.00 73.75 87 ILE A N 1
ATOM 674 C CA . ILE A 1 87 ? 83.872 6.633 -23.931 1.00 73.75 87 ILE A CA 1
ATOM 675 C C . ILE A 1 87 ? 83.642 6.277 -25.412 1.00 73.75 87 ILE A C 1
ATOM 677 O O . ILE A 1 87 ? 82.655 5.604 -25.704 1.00 73.75 87 ILE A O 1
ATOM 681 N N . PRO A 1 88 ? 84.527 6.676 -26.345 1.00 75.25 88 PRO A N 1
ATOM 682 C CA . PRO A 1 88 ? 85.719 7.503 -26.144 1.00 75.25 88 PRO A CA 1
ATOM 683 C C . PRO A 1 88 ? 85.378 8.979 -25.866 1.00 75.25 88 PRO A C 1
ATOM 685 O O . PRO A 1 88 ? 84.430 9.532 -26.421 1.00 75.25 88 PRO A O 1
ATOM 688 N N . LYS A 1 89 ? 86.192 9.637 -25.030 1.00 79.25 89 LYS A N 1
ATOM 689 C CA . LYS A 1 89 ? 85.979 11.035 -24.617 1.00 79.25 89 LYS A CA 1
ATOM 690 C C . LYS A 1 89 ? 86.177 11.997 -25.790 1.00 79.25 89 LYS A C 1
ATOM 692 O O . LYS A 1 89 ? 87.213 11.956 -26.454 1.00 79.25 89 LYS A O 1
ATOM 697 N N . ASN A 1 90 ? 85.225 12.909 -26.003 1.00 81.19 90 ASN A N 1
ATOM 698 C CA . ASN A 1 90 ? 85.296 13.928 -27.055 1.00 81.19 90 ASN A CA 1
ATOM 699 C C . ASN A 1 90 ? 85.477 15.328 -26.450 1.00 81.19 90 ASN A C 1
ATOM 701 O O . ASN A 1 90 ? 84.514 16.051 -26.179 1.00 81.19 90 ASN A O 1
ATOM 705 N N . TYR A 1 91 ? 86.739 15.708 -26.241 1.00 82.38 91 TYR A N 1
ATOM 706 C CA . TYR A 1 91 ? 87.111 16.990 -25.638 1.00 82.38 91 TYR A CA 1
ATOM 707 C C . TYR A 1 91 ? 86.680 18.198 -26.478 1.00 82.38 91 TYR A C 1
ATOM 709 O O . TYR A 1 91 ? 86.283 19.215 -25.914 1.00 82.38 91 TYR A O 1
ATOM 717 N N . PHE A 1 92 ? 86.688 18.082 -27.810 1.00 84.62 92 PHE A N 1
ATOM 718 C CA . PHE A 1 92 ? 86.283 19.174 -28.696 1.00 84.62 92 PHE A CA 1
ATOM 719 C C . PHE A 1 92 ? 84.778 19.455 -28.591 1.00 84.62 92 PHE A C 1
ATOM 721 O O . PHE A 1 92 ? 84.375 20.604 -28.420 1.00 84.62 92 PHE A O 1
ATOM 728 N N . LEU A 1 93 ? 83.940 18.411 -28.569 1.00 82.62 93 LEU A N 1
ATOM 729 C CA . LEU A 1 93 ? 82.500 18.570 -28.333 1.00 82.62 93 LEU A CA 1
ATOM 730 C C . LEU A 1 93 ? 82.202 19.143 -26.941 1.00 82.62 93 LEU A C 1
ATOM 732 O O . LEU A 1 93 ? 81.299 19.967 -26.787 1.00 82.62 93 LEU A O 1
ATOM 736 N N . GLY A 1 94 ? 82.954 18.702 -25.929 1.00 86.81 94 GLY A N 1
ATOM 737 C CA . GLY A 1 94 ? 82.851 19.221 -24.566 1.00 86.81 94 GLY A CA 1
ATOM 738 C C . GLY A 1 94 ? 83.147 20.719 -24.501 1.00 86.81 94 GLY A C 1
ATOM 739 O O . GLY A 1 94 ? 82.350 21.467 -23.935 1.00 86.81 94 GLY A O 1
ATOM 740 N N . LEU A 1 95 ? 84.228 21.163 -25.151 1.00 87.88 95 LEU A N 1
ATOM 741 C CA . LEU A 1 95 ? 84.631 22.570 -25.210 1.00 87.88 95 LEU A CA 1
ATOM 742 C C . LEU A 1 95 ? 83.579 23.443 -25.907 1.00 87.88 95 LEU A C 1
ATOM 744 O O . LEU A 1 95 ? 83.210 24.487 -25.380 1.00 87.88 95 LEU A O 1
ATOM 748 N N . VAL A 1 96 ? 83.034 22.999 -27.042 1.00 87.94 96 VAL A N 1
ATOM 749 C CA . VAL A 1 96 ? 81.993 23.743 -27.776 1.00 87.94 96 VAL A CA 1
ATOM 750 C C . VAL A 1 96 ? 80.734 23.939 -26.925 1.00 87.94 96 VAL A C 1
ATOM 752 O O . VAL A 1 96 ? 80.190 25.040 -26.862 1.00 87.94 96 VAL A O 1
ATOM 755 N N . ASN A 1 97 ? 80.281 22.894 -26.225 1.00 89.06 97 ASN A N 1
ATOM 756 C CA . ASN A 1 97 ? 79.137 22.998 -25.313 1.00 89.06 97 ASN A CA 1
ATOM 757 C C . ASN A 1 97 ? 79.431 23.899 -24.110 1.00 89.06 97 ASN A C 1
ATOM 759 O O . ASN A 1 97 ? 78.565 24.664 -23.692 1.00 89.06 97 ASN A O 1
ATOM 763 N N . PHE A 1 98 ? 80.651 23.836 -23.580 1.00 91.06 98 PHE A N 1
ATOM 764 C CA . PHE A 1 98 ? 81.075 24.694 -22.483 1.00 91.06 98 PHE A CA 1
ATOM 765 C C . PHE A 1 98 ? 81.082 26.173 -22.895 1.00 91.06 98 PHE A C 1
ATOM 767 O O . PHE A 1 98 ? 80.496 27.003 -22.203 1.00 91.06 98 PHE A O 1
ATOM 774 N N . CYS A 1 99 ? 81.640 26.499 -24.065 1.00 89.94 99 CYS A N 1
ATOM 775 C CA . CYS A 1 99 ? 81.605 27.851 -24.621 1.00 89.94 99 CYS A CA 1
ATOM 776 C C . CYS A 1 99 ? 80.171 28.335 -24.883 1.00 89.94 99 CYS A C 1
ATOM 778 O O . CYS A 1 99 ? 79.865 29.482 -24.575 1.00 89.94 99 CYS A O 1
ATOM 780 N N . LEU A 1 100 ? 79.277 27.469 -25.379 1.00 89.38 100 LEU A N 1
ATOM 781 C CA . LEU A 1 100 ? 77.849 27.787 -25.531 1.00 89.38 100 LEU A CA 1
ATOM 782 C C . LEU A 1 100 ? 77.181 28.094 -24.179 1.00 89.38 100 LEU A C 1
ATOM 784 O O . LEU A 1 100 ? 76.365 29.007 -24.070 1.00 89.38 100 LEU A O 1
ATOM 788 N N . GLY A 1 101 ? 77.545 27.336 -23.141 1.00 90.12 101 GLY A N 1
ATOM 789 C CA . GLY A 1 101 ? 77.094 27.572 -21.774 1.00 90.12 101 GLY A CA 1
ATOM 790 C C . GLY A 1 101 ? 77.528 28.945 -21.255 1.00 90.12 101 GLY A C 1
ATOM 791 O O . GLY A 1 101 ? 76.706 29.696 -20.732 1.00 90.12 101 GLY A O 1
ATOM 792 N N . LEU A 1 102 ? 78.804 29.297 -21.455 1.00 91.06 102 LEU A N 1
ATOM 793 C CA . LEU A 1 102 ? 79.371 30.584 -21.040 1.00 91.06 102 LEU A CA 1
ATOM 794 C C . LEU A 1 102 ? 78.757 31.773 -21.783 1.00 91.06 102 LEU A C 1
ATOM 796 O O . LEU A 1 102 ? 78.428 32.774 -21.148 1.00 91.06 102 LEU A O 1
ATOM 800 N N . THR A 1 103 ? 78.556 31.679 -23.100 1.00 89.19 103 THR A N 1
ATOM 801 C CA . THR A 1 103 ? 77.895 32.757 -23.853 1.00 89.19 103 THR A CA 1
ATOM 802 C C . THR A 1 103 ? 76.442 32.931 -23.407 1.00 89.19 103 THR A C 1
ATOM 804 O O . THR A 1 103 ? 76.003 34.064 -23.220 1.00 89.19 103 THR A O 1
ATOM 807 N N . GLY A 1 104 ? 75.720 31.838 -23.128 1.00 88.00 104 GLY A N 1
ATOM 808 C CA . GLY A 1 104 ? 74.380 31.881 -22.533 1.00 88.00 104 GLY A CA 1
ATOM 809 C C . GLY A 1 104 ? 74.352 32.568 -21.162 1.00 88.00 104 GLY A C 1
ATOM 810 O O . GLY A 1 104 ? 73.530 33.457 -20.940 1.00 88.00 104 GLY A O 1
ATOM 811 N N . LEU A 1 105 ? 75.283 32.223 -20.263 1.00 91.25 105 LEU A N 1
ATOM 812 C CA . LEU A 1 105 ? 75.417 32.864 -18.947 1.00 91.25 105 LEU A CA 1
ATOM 813 C C . LEU A 1 105 ? 75.725 34.361 -19.054 1.00 91.25 105 LEU A C 1
ATOM 815 O O . LEU A 1 105 ? 75.110 35.163 -18.349 1.00 91.25 105 LEU A O 1
ATOM 819 N N . GLN A 1 106 ? 76.614 34.750 -19.969 1.00 88.62 106 GLN A N 1
ATOM 820 C CA . GLN A 1 106 ? 76.948 36.154 -20.205 1.00 88.62 106 GLN A CA 1
ATOM 821 C C . GLN A 1 106 ? 75.719 36.954 -20.661 1.00 88.62 106 GLN A C 1
ATOM 823 O O . GLN A 1 106 ? 75.506 38.081 -20.213 1.00 88.62 106 GLN A O 1
ATOM 828 N N . GLN A 1 107 ? 74.859 36.372 -21.501 1.00 88.81 107 GLN A N 1
ATOM 829 C CA . GLN A 1 107 ? 73.610 37.019 -21.911 1.00 88.81 107 GLN A CA 1
ATOM 830 C C . GLN A 1 107 ? 72.607 37.133 -20.761 1.00 88.81 107 GLN A C 1
ATOM 832 O O . GLN A 1 107 ? 71.966 38.172 -20.621 1.00 88.81 107 GLN A O 1
ATOM 837 N N . ILE A 1 108 ? 72.492 36.113 -19.904 1.00 89.06 108 ILE A N 1
ATOM 838 C CA . ILE A 1 108 ? 71.652 36.187 -18.696 1.00 89.06 108 ILE A CA 1
ATOM 839 C C . ILE A 1 108 ? 72.131 37.325 -17.790 1.00 89.06 108 ILE A C 1
ATOM 841 O O . ILE A 1 108 ? 71.307 38.111 -17.328 1.00 89.06 108 ILE A O 1
ATOM 845 N N . ALA A 1 109 ? 73.445 37.464 -17.590 1.00 88.25 109 ALA A N 1
ATOM 846 C CA . ALA A 1 109 ? 74.024 38.545 -16.796 1.00 88.25 109 ALA A CA 1
ATOM 847 C C . ALA A 1 109 ? 73.724 39.930 -17.398 1.00 88.25 109 ALA A C 1
ATOM 849 O O . ALA A 1 109 ? 73.312 40.835 -16.674 1.00 88.25 109 ALA A O 1
ATOM 850 N N . ARG A 1 110 ? 73.837 40.088 -18.725 1.00 88.62 110 ARG A N 1
ATOM 851 C CA . ARG A 1 110 ? 73.470 41.335 -19.425 1.00 88.62 110 ARG A CA 1
ATOM 852 C C . ARG A 1 110 ? 71.985 41.666 -19.280 1.00 88.62 110 ARG A C 1
ATOM 854 O O . ARG A 1 110 ? 71.648 42.814 -19.005 1.00 88.62 110 ARG A O 1
ATOM 861 N N . ILE A 1 111 ? 71.104 40.673 -19.415 1.00 83.88 111 ILE A N 1
ATOM 862 C CA . ILE A 1 111 ? 69.654 40.841 -19.228 1.00 83.88 111 ILE A CA 1
ATOM 863 C C . ILE A 1 111 ? 69.338 41.215 -17.774 1.00 83.88 111 ILE A C 1
ATOM 865 O O . ILE A 1 111 ? 68.514 42.094 -17.532 1.00 83.88 111 ILE A O 1
ATOM 869 N N . ALA A 1 112 ? 69.983 40.567 -16.804 1.00 84.25 112 ALA A N 1
ATOM 870 C CA . ALA A 1 112 ? 69.794 40.851 -15.385 1.00 84.25 112 ALA A CA 1
ATOM 871 C C . ALA A 1 112 ? 70.256 42.270 -15.027 1.00 84.25 112 ALA A C 1
ATOM 873 O O . ALA A 1 112 ? 69.512 43.005 -14.383 1.00 84.25 112 ALA A O 1
ATOM 874 N N . HIS A 1 113 ? 71.431 42.683 -15.511 1.00 86.00 113 HIS A N 1
ATOM 875 C CA . HIS A 1 113 ? 71.939 44.039 -15.315 1.00 86.00 113 HIS A CA 1
ATOM 876 C C . HIS A 1 113 ? 71.019 45.087 -15.954 1.00 86.00 113 HIS A C 1
ATOM 878 O O . HIS A 1 113 ? 70.679 46.074 -15.311 1.00 86.00 113 HIS A O 1
ATOM 884 N N . HIS A 1 114 ? 70.535 44.836 -17.174 1.00 82.50 114 HIS A N 1
ATOM 885 C CA . HIS A 1 114 ? 69.594 45.726 -17.853 1.00 82.50 114 HIS A CA 1
ATOM 886 C C . HIS A 1 114 ? 68.257 45.872 -17.106 1.00 82.50 114 HIS A C 1
ATOM 888 O O . HIS A 1 114 ? 67.716 46.967 -16.968 1.00 82.50 114 HIS A O 1
ATOM 894 N N . ARG A 1 115 ? 67.723 44.762 -16.583 1.00 79.81 115 ARG A N 1
ATOM 895 C CA . ARG A 1 115 ? 66.487 44.747 -15.782 1.00 79.81 115 ARG A CA 1
ATOM 896 C C . ARG A 1 115 ? 66.643 45.455 -14.440 1.00 79.81 115 ARG A C 1
ATOM 898 O O . ARG A 1 115 ? 65.672 46.021 -13.952 1.00 79.81 115 ARG A O 1
ATOM 905 N N . TYR A 1 116 ? 67.837 45.408 -13.854 1.00 78.62 116 TYR A N 1
ATOM 906 C CA . TYR A 1 116 ? 68.153 46.125 -12.624 1.00 78.62 116 TYR A CA 1
ATOM 907 C C . TYR A 1 116 ? 68.228 47.641 -12.853 1.00 78.62 116 TYR A C 1
ATOM 909 O O . TYR A 1 116 ? 67.745 48.407 -12.027 1.00 78.62 116 TYR A O 1
ATOM 917 N N . THR A 1 117 ? 68.781 48.080 -13.988 1.00 78.94 117 THR A N 1
ATOM 918 C CA . THR A 1 117 ? 68.910 49.509 -14.312 1.00 78.94 117 THR A CA 1
ATOM 919 C C . THR A 1 117 ? 67.615 50.152 -14.826 1.00 78.94 117 THR A C 1
ATOM 921 O O . THR A 1 117 ? 67.480 51.365 -14.713 1.00 78.94 117 THR A O 1
ATOM 924 N N . HIS A 1 118 ? 66.646 49.371 -15.329 1.00 74.56 118 HIS A N 1
ATOM 925 C CA . HIS A 1 118 ? 65.370 49.871 -15.876 1.00 74.56 118 HIS A CA 1
ATOM 926 C C . HIS A 1 118 ? 64.131 49.172 -15.258 1.00 74.56 118 HIS A C 1
ATOM 928 O O . HIS A 1 118 ? 63.471 48.363 -15.925 1.00 74.56 118 HIS A O 1
ATOM 934 N N . PRO A 1 119 ? 63.771 49.472 -13.993 1.00 68.62 119 PRO A N 1
ATOM 935 C CA . PRO A 1 119 ? 62.693 48.785 -13.268 1.00 68.62 119 PRO A CA 1
ATOM 936 C C . PRO A 1 119 ? 61.281 49.049 -13.826 1.00 68.62 119 PRO A C 1
ATOM 938 O O . PRO A 1 119 ? 60.421 48.165 -13.766 1.00 68.62 119 PRO A O 1
ATOM 941 N N . ASP A 1 120 ? 61.032 50.210 -14.439 1.00 65.56 120 ASP A N 1
ATOM 942 C CA . ASP A 1 120 ? 59.693 50.589 -14.918 1.00 65.56 120 ASP A CA 1
ATOM 943 C C . ASP A 1 120 ? 59.182 49.679 -16.047 1.00 65.56 120 ASP A C 1
ATOM 945 O O . ASP A 1 120 ? 58.004 49.305 -16.076 1.00 65.56 120 ASP A O 1
ATOM 949 N N . GLN A 1 121 ? 60.072 49.215 -16.932 1.00 63.28 121 GLN A N 1
ATOM 950 C CA . GLN A 1 121 ? 59.713 48.288 -18.011 1.00 63.28 121 GLN A CA 1
ATOM 951 C C . GLN A 1 121 ? 59.362 46.881 -17.500 1.00 63.28 121 GLN A C 1
ATOM 953 O O . GLN A 1 121 ? 58.527 46.195 -18.100 1.00 63.28 121 GLN A O 1
ATOM 958 N N . MET A 1 122 ? 59.935 46.454 -16.367 1.00 61.44 122 MET A N 1
ATOM 959 C CA . MET A 1 122 ? 59.638 45.155 -15.754 1.00 61.44 122 MET A CA 1
ATOM 960 C C . MET A 1 122 ? 58.176 45.071 -15.310 1.00 61.44 122 MET A C 1
ATOM 962 O O . MET A 1 122 ? 57.508 44.065 -15.562 1.00 61.44 122 MET A O 1
ATOM 966 N N . SER A 1 123 ? 57.657 46.144 -14.705 1.00 63.47 123 SER A N 1
ATOM 967 C CA . SER A 1 123 ? 56.260 46.212 -14.264 1.00 63.47 123 SER A CA 1
ATOM 968 C C . SER A 1 123 ? 55.287 46.023 -15.436 1.00 63.47 123 SER A C 1
ATOM 970 O O . SER A 1 123 ? 54.293 45.303 -15.323 1.00 63.47 123 SER A O 1
ATOM 972 N N . MET A 1 124 ? 55.616 46.586 -16.602 1.00 64.38 124 MET A N 1
ATOM 973 C CA . MET A 1 124 ? 54.795 46.511 -17.807 1.00 64.38 124 MET A CA 1
ATOM 974 C C . MET A 1 124 ? 54.851 45.124 -18.467 1.00 64.38 124 MET A C 1
ATOM 976 O O . MET A 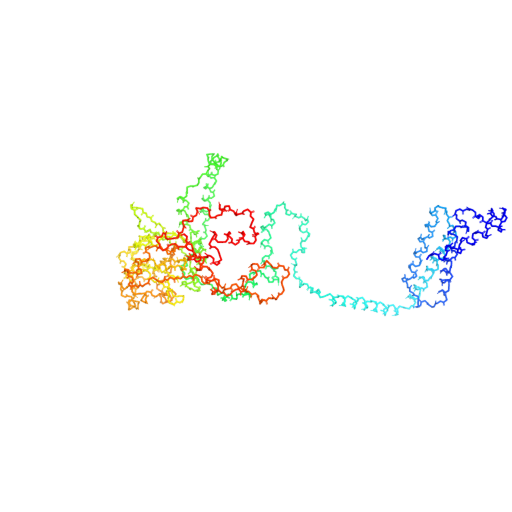1 124 ? 53.826 44.616 -18.928 1.00 64.38 124 MET A O 1
ATOM 980 N N . ILE A 1 125 ? 56.020 44.474 -18.480 1.00 67.56 125 ILE A N 1
ATOM 981 C CA . ILE A 1 125 ? 56.191 43.110 -19.012 1.00 67.56 125 ILE A CA 1
ATOM 982 C C . ILE A 1 125 ? 55.509 42.082 -18.106 1.00 67.56 125 ILE A C 1
ATOM 984 O O . ILE A 1 125 ? 54.817 41.193 -18.606 1.00 67.56 125 ILE A O 1
ATOM 988 N N . LEU A 1 126 ? 55.645 42.223 -16.784 1.00 65.88 126 LEU A N 1
ATOM 989 C CA . LEU A 1 126 ? 54.934 41.387 -15.819 1.00 65.88 126 LEU A CA 1
ATOM 990 C C . LEU A 1 126 ? 53.425 41.542 -15.983 1.00 65.88 126 LEU A C 1
ATOM 992 O O . LEU A 1 126 ? 52.744 40.532 -16.111 1.00 65.88 126 LEU A O 1
ATOM 996 N N . ARG A 1 127 ? 52.909 42.774 -16.101 1.00 63.56 127 ARG A N 1
ATOM 997 C CA . ARG A 1 127 ? 51.485 43.024 -16.385 1.00 63.56 127 ARG A CA 1
ATOM 998 C C . ARG A 1 127 ? 51.032 42.387 -17.699 1.00 63.56 127 ARG A C 1
ATOM 1000 O O . ARG A 1 127 ? 49.988 41.748 -17.715 1.00 63.56 127 ARG A O 1
ATOM 1007 N N . LYS A 1 128 ? 51.815 42.485 -18.781 1.00 69.12 128 LYS A N 1
ATOM 1008 C CA . LYS A 1 128 ? 51.491 41.836 -20.068 1.00 69.12 128 LYS A CA 1
ATOM 1009 C C . LYS A 1 128 ? 51.474 40.310 -19.977 1.00 69.12 128 LYS A C 1
ATOM 1011 O O . LYS A 1 128 ? 50.579 39.687 -20.543 1.00 69.12 128 LYS A O 1
ATOM 1016 N N . ASN A 1 129 ? 52.434 39.709 -19.279 1.00 71.06 129 ASN A N 1
ATOM 1017 C CA . ASN A 1 129 ? 52.498 38.257 -19.110 1.00 71.06 129 ASN A CA 1
ATOM 1018 C C . ASN A 1 129 ? 51.389 37.749 -18.184 1.00 71.06 129 ASN A C 1
ATOM 1020 O O . ASN A 1 129 ? 50.770 36.735 -18.492 1.00 71.06 129 ASN A O 1
ATOM 1024 N N . LEU A 1 130 ? 51.082 38.486 -17.113 1.00 67.62 130 LEU A N 1
ATOM 1025 C CA . LEU A 1 130 ? 49.958 38.197 -16.226 1.00 67.62 130 LEU A CA 1
ATOM 1026 C C . LEU A 1 130 ? 48.629 38.301 -16.986 1.00 67.62 130 LEU A C 1
ATOM 1028 O O . LEU A 1 130 ? 47.797 37.411 -16.887 1.00 67.62 130 LEU A O 1
ATOM 1032 N N . PHE A 1 131 ? 48.458 39.335 -17.815 1.00 68.88 131 PHE A N 1
ATOM 1033 C CA . PHE A 1 131 ? 47.264 39.513 -18.642 1.00 68.88 131 PHE A CA 1
ATOM 1034 C C . PHE A 1 131 ? 47.117 38.405 -19.690 1.00 68.88 131 PHE A C 1
ATOM 1036 O O . PHE A 1 131 ? 46.020 37.888 -19.886 1.00 68.88 131 PHE A O 1
ATOM 1043 N N . LYS A 1 132 ? 48.214 37.972 -20.327 1.00 68.31 132 LYS A N 1
ATOM 1044 C CA . LYS A 1 132 ? 48.209 36.800 -21.218 1.00 68.31 132 LYS A CA 1
ATOM 1045 C C . LYS A 1 132 ? 47.831 35.513 -20.488 1.00 68.31 132 LYS A C 1
ATOM 1047 O O . LYS A 1 132 ? 47.074 34.730 -21.042 1.00 68.31 132 LYS A O 1
ATOM 1052 N N . LEU A 1 133 ? 48.322 35.316 -19.265 1.00 68.56 133 LEU A N 1
ATOM 1053 C CA . LEU A 1 133 ? 47.991 34.148 -18.446 1.00 68.56 133 LEU A CA 1
ATOM 1054 C C . LEU A 1 133 ? 46.507 34.154 -18.042 1.00 68.56 133 LEU A C 1
ATOM 1056 O O . LEU A 1 133 ? 45.819 33.147 -18.176 1.00 68.56 133 LEU A O 1
ATOM 1060 N N . ILE A 1 134 ? 45.995 35.305 -17.599 1.00 66.75 134 ILE A N 1
ATOM 1061 C CA . ILE A 1 134 ? 44.588 35.483 -17.211 1.00 66.75 134 ILE A CA 1
ATOM 1062 C C . ILE A 1 134 ? 43.669 35.270 -18.419 1.00 66.75 134 ILE A C 1
ATOM 1064 O O . ILE A 1 134 ? 42.695 34.525 -18.330 1.00 66.75 134 ILE A O 1
ATOM 1068 N N . THR A 1 135 ? 44.011 35.849 -19.573 1.00 62.41 135 THR A N 1
ATOM 1069 C CA . THR A 1 135 ? 43.222 35.681 -20.803 1.00 62.41 135 THR A CA 1
ATOM 1070 C C . THR A 1 135 ? 43.294 34.258 -21.355 1.00 62.41 135 THR A C 1
ATOM 1072 O O . THR A 1 135 ? 42.274 33.760 -21.825 1.00 62.41 135 THR A O 1
ATOM 1075 N N . SER A 1 136 ? 44.425 33.549 -21.241 1.00 60.03 136 SER A N 1
ATOM 1076 C CA . SER A 1 136 ? 44.480 32.126 -21.608 1.00 60.03 136 SER A CA 1
ATOM 1077 C C . SER A 1 136 ? 43.618 31.258 -20.689 1.00 60.03 136 SER A C 1
ATOM 1079 O O . SER A 1 136 ? 42.887 30.408 -21.188 1.00 60.03 136 SER A O 1
ATOM 1081 N N . ILE A 1 137 ? 43.618 31.528 -19.378 1.00 59.91 137 ILE A N 1
ATOM 1082 C CA . ILE A 1 137 ? 42.788 30.803 -18.401 1.00 59.91 137 ILE A CA 1
ATOM 1083 C C . ILE A 1 137 ? 41.291 31.048 -18.664 1.00 59.91 137 ILE A C 1
ATOM 1085 O O . ILE A 1 137 ? 40.498 30.105 -18.657 1.00 59.91 137 ILE A O 1
ATOM 1089 N N . GLN A 1 138 ? 40.890 32.292 -18.954 1.00 57.09 138 GLN A N 1
ATOM 1090 C CA . GLN A 1 138 ? 39.498 32.612 -19.296 1.00 57.09 138 GLN A CA 1
ATOM 1091 C C . GLN A 1 138 ? 39.052 31.979 -20.621 1.00 57.09 138 GLN A C 1
ATOM 1093 O O . GLN A 1 138 ? 37.925 31.501 -20.714 1.00 57.09 138 GLN A O 1
ATOM 1098 N N . ILE A 1 139 ? 39.915 31.921 -21.638 1.00 56.62 139 ILE A N 1
ATOM 1099 C CA . ILE A 1 139 ? 39.564 31.336 -22.943 1.00 56.62 139 ILE A CA 1
ATOM 1100 C C . ILE A 1 139 ? 39.503 29.799 -22.881 1.00 56.62 139 ILE A C 1
ATOM 1102 O O . ILE A 1 139 ? 38.644 29.202 -23.533 1.00 56.62 139 ILE A O 1
ATOM 1106 N N . GLU A 1 140 ? 40.343 29.141 -22.073 1.00 52.97 140 GLU A N 1
ATOM 1107 C CA . GLU A 1 140 ? 40.230 27.693 -21.822 1.00 52.97 140 GLU A CA 1
ATOM 1108 C C . GLU A 1 140 ? 38.958 27.324 -21.047 1.00 52.97 140 GLU A C 1
ATOM 1110 O O . GLU A 1 140 ? 38.332 26.312 -21.374 1.00 52.97 140 GLU A O 1
ATOM 1115 N N . SER A 1 141 ? 38.532 28.181 -20.111 1.00 49.72 141 SER A N 1
ATOM 1116 C CA . SER A 1 141 ? 37.255 28.069 -19.388 1.00 49.72 141 SER A CA 1
ATOM 1117 C C . SER A 1 141 ? 36.027 28.205 -20.304 1.00 49.72 141 SER A C 1
ATOM 1119 O O . SER A 1 141 ? 35.005 27.577 -20.061 1.00 49.72 141 SER A O 1
ATOM 1121 N N . ILE A 1 142 ? 36.124 28.979 -21.393 1.00 54.16 142 ILE A N 1
ATOM 1122 C CA . ILE A 1 142 ? 35.019 29.181 -22.348 1.00 54.16 142 ILE A CA 1
ATOM 1123 C C . ILE A 1 142 ? 34.981 28.085 -23.430 1.00 54.16 142 ILE A C 1
ATOM 1125 O O . ILE A 1 142 ? 33.900 27.676 -23.848 1.00 54.16 142 ILE A O 1
ATOM 1129 N N . ARG A 1 143 ? 36.136 27.579 -23.896 1.00 49.41 143 ARG A N 1
ATOM 1130 C CA . ARG A 1 143 ? 36.189 26.517 -24.931 1.00 49.41 143 ARG A CA 1
ATOM 1131 C C . ARG A 1 143 ? 35.795 25.138 -24.429 1.00 49.41 143 ARG A C 1
ATOM 1133 O O . ARG A 1 143 ? 35.359 24.305 -25.217 1.00 49.41 143 ARG A O 1
ATOM 1140 N N . HIS A 1 144 ? 35.976 24.884 -23.145 1.00 48.81 144 HIS A N 1
ATOM 1141 C CA . HIS A 1 144 ? 35.409 23.715 -22.509 1.00 48.81 144 HIS A CA 1
ATOM 1142 C C . HIS A 1 144 ? 34.170 24.225 -21.796 1.00 48.81 144 HIS A C 1
ATOM 1144 O O . HIS A 1 144 ? 34.324 24.925 -20.809 1.00 48.81 144 HIS A O 1
ATOM 1150 N N . HIS A 1 145 ? 32.961 23.891 -22.250 1.00 52.12 145 HIS A N 1
ATOM 1151 C CA . HIS A 1 145 ? 31.732 24.079 -21.469 1.00 52.12 145 HIS A CA 1
ATOM 1152 C C . HIS A 1 145 ? 31.772 23.224 -20.184 1.00 52.12 145 HIS A C 1
ATOM 1154 O O . HIS A 1 145 ? 30.964 22.324 -19.978 1.00 52.12 145 HIS A O 1
ATOM 1160 N N . ARG A 1 146 ? 32.756 23.445 -19.314 1.00 53.16 146 ARG A N 1
ATOM 1161 C CA . ARG A 1 146 ? 32.780 22.935 -17.958 1.00 53.16 146 ARG A CA 1
ATOM 1162 C C . ARG A 1 146 ? 32.033 23.967 -17.150 1.00 53.16 146 ARG A C 1
ATOM 1164 O O . ARG A 1 146 ? 32.596 24.969 -16.724 1.00 53.16 146 ARG A O 1
ATOM 1171 N N . VAL A 1 147 ? 30.746 23.708 -16.970 1.00 53.81 147 VAL A N 1
ATOM 1172 C CA . VAL A 1 147 ? 30.008 24.288 -15.855 1.00 53.81 147 VAL A CA 1
ATOM 1173 C C . VAL A 1 147 ? 30.837 23.976 -14.612 1.00 53.81 147 VAL A C 1
ATOM 1175 O O . VAL A 1 147 ? 31.043 22.807 -14.286 1.00 53.81 147 VAL A O 1
ATOM 1178 N N . ILE A 1 148 ? 31.405 25.004 -13.985 1.00 56.62 148 ILE A N 1
ATOM 1179 C CA . ILE A 1 148 ? 32.026 24.847 -12.674 1.00 56.62 148 ILE A CA 1
ATOM 1180 C C . ILE A 1 148 ? 30.850 24.502 -11.754 1.00 56.62 148 ILE A C 1
ATOM 1182 O O . ILE A 1 148 ? 29.945 25.333 -11.644 1.00 56.62 148 ILE A O 1
ATOM 1186 N N . PRO A 1 149 ? 30.778 23.287 -11.178 1.00 54.88 149 PRO A N 1
ATOM 1187 C CA . PRO A 1 149 ? 29.708 22.972 -10.243 1.00 54.88 149 PRO A CA 1
ATOM 1188 C C . PRO A 1 149 ? 29.735 24.022 -9.128 1.00 54.88 149 PRO A C 1
ATOM 1190 O O . PRO A 1 149 ? 30.818 24.421 -8.687 1.00 54.88 149 PRO A O 1
ATOM 1193 N N . MET A 1 150 ? 28.557 24.518 -8.737 1.00 52.38 150 MET A N 1
ATOM 1194 C CA . MET A 1 150 ? 28.414 25.482 -7.642 1.00 52.38 150 MET A CA 1
ATOM 1195 C C . MET A 1 150 ? 29.179 24.991 -6.397 1.00 52.38 150 MET A C 1
ATOM 1197 O O . MET A 1 150 ? 29.359 23.781 -6.248 1.00 52.38 150 MET A O 1
ATOM 1201 N N . PRO A 1 151 ? 29.656 25.896 -5.520 1.00 54.94 151 PRO A N 1
ATOM 1202 C CA . PRO A 1 151 ? 30.621 25.604 -4.450 1.00 54.94 151 PRO A CA 1
ATOM 1203 C C . PRO A 1 151 ? 30.087 24.722 -3.305 1.00 54.94 151 PRO A C 1
ATOM 1205 O O . PRO A 1 151 ? 30.652 24.730 -2.211 1.00 54.94 151 PRO A O 1
ATOM 1208 N N . ASP A 1 152 ? 29.033 23.949 -3.541 1.00 55.34 152 ASP A N 1
ATOM 1209 C CA . ASP A 1 152 ? 28.552 22.953 -2.601 1.00 55.34 152 ASP A CA 1
ATOM 1210 C C . ASP A 1 152 ? 29.545 21.786 -2.517 1.00 55.34 152 ASP A C 1
ATOM 1212 O O . ASP A 1 152 ? 30.222 21.446 -3.500 1.00 55.34 152 ASP A O 1
ATOM 1216 N N . PRO A 1 153 ? 29.674 21.156 -1.338 1.00 57.72 153 PRO A N 1
ATOM 1217 C CA . PRO A 1 153 ? 30.588 20.049 -1.149 1.00 57.72 153 PRO A CA 1
ATOM 1218 C C . PRO A 1 153 ? 30.132 18.872 -2.010 1.00 57.72 153 PRO A C 1
ATOM 1220 O O . PRO A 1 153 ? 29.281 18.079 -1.622 1.00 57.72 153 PRO A O 1
ATOM 1223 N N . MET A 1 154 ? 30.749 18.723 -3.184 1.00 56.34 154 MET A N 1
ATOM 1224 C CA . MET A 1 154 ? 30.698 17.493 -3.966 1.00 56.34 154 MET A CA 1
ATOM 1225 C C . MET A 1 154 ? 30.886 16.307 -3.004 1.00 56.34 154 MET A C 1
ATOM 1227 O O . MET A 1 154 ? 31.884 16.299 -2.271 1.00 56.34 154 MET A O 1
ATOM 1231 N N . PRO A 1 155 ? 30.003 15.291 -2.999 1.00 57.47 155 PRO A N 1
ATOM 1232 C CA . PRO A 1 155 ? 29.997 14.247 -1.968 1.00 57.47 155 PRO A CA 1
ATOM 1233 C C . PRO A 1 155 ? 31.319 13.461 -1.893 1.00 57.47 155 PRO A C 1
ATOM 1235 O O . PRO A 1 155 ? 31.628 12.818 -0.893 1.00 57.47 155 PRO A O 1
ATOM 1238 N N . TYR A 1 156 ? 32.145 13.538 -2.942 1.00 54.31 156 TYR A N 1
ATOM 1239 C CA . TYR A 1 156 ? 33.464 12.916 -3.032 1.00 54.31 156 TYR A CA 1
ATOM 1240 C C . TYR A 1 156 ? 34.636 13.783 -2.535 1.00 54.31 156 TYR A C 1
ATOM 1242 O O . TYR A 1 156 ? 35.769 13.298 -2.503 1.00 54.31 156 TYR A O 1
ATOM 1250 N N . THR A 1 157 ? 34.423 15.041 -2.133 1.00 50.69 157 THR A N 1
ATOM 1251 C CA . THR A 1 157 ? 35.496 15.889 -1.558 1.00 50.69 157 THR A CA 1
ATOM 1252 C C . THR A 1 157 ? 36.030 15.336 -0.232 1.00 50.69 157 THR A C 1
ATOM 1254 O O . THR A 1 157 ? 37.139 15.655 0.189 1.00 50.69 157 THR A O 1
ATOM 1257 N N . THR A 1 158 ? 35.324 14.367 0.353 1.00 54.06 158 THR A N 1
ATOM 1258 C CA . THR A 1 158 ? 35.762 13.519 1.466 1.00 54.06 158 THR A CA 1
ATOM 1259 C C . THR A 1 158 ? 36.592 12.299 1.022 1.00 54.06 158 THR A C 1
ATOM 1261 O O . THR A 1 158 ? 36.687 11.307 1.744 1.00 54.06 158 THR A O 1
ATOM 1264 N N . ALA A 1 159 ? 37.269 12.329 -0.133 1.00 56.47 159 ALA A N 1
ATOM 1265 C CA . ALA A 1 159 ? 38.219 11.277 -0.541 1.00 56.47 159 ALA A CA 1
ATOM 1266 C C . ALA A 1 159 ? 39.294 10.985 0.534 1.00 56.47 159 ALA A C 1
ATOM 1268 O O . ALA A 1 159 ? 39.793 9.863 0.646 1.00 56.47 159 ALA A O 1
ATOM 1269 N N . ILE A 1 160 ? 39.598 11.981 1.372 1.00 57.16 160 ILE A N 1
ATOM 1270 C CA . ILE A 1 160 ? 40.450 11.864 2.564 1.00 57.16 160 ILE A CA 1
ATOM 1271 C C . ILE A 1 160 ? 39.829 10.912 3.606 1.00 57.16 160 ILE A C 1
ATOM 1273 O O . ILE A 1 160 ? 40.536 10.073 4.161 1.00 57.16 160 ILE A O 1
ATOM 1277 N N . TRP A 1 161 ? 38.511 10.974 3.828 1.00 55.22 161 TRP A N 1
ATOM 1278 C CA . TRP A 1 161 ? 37.784 10.072 4.729 1.00 55.22 161 TRP A CA 1
ATOM 1279 C C . TRP A 1 161 ? 37.720 8.645 4.192 1.00 55.22 161 TRP A C 1
ATOM 1281 O O . TRP A 1 161 ? 37.968 7.719 4.956 1.00 55.22 161 TRP A O 1
ATOM 1291 N N . ARG A 1 162 ? 37.499 8.448 2.882 1.00 56.84 162 ARG A N 1
ATOM 1292 C CA . ARG A 1 162 ? 37.522 7.102 2.267 1.00 56.84 162 ARG A CA 1
ATOM 1293 C C . ARG A 1 162 ? 38.888 6.420 2.380 1.00 56.84 162 ARG A C 1
ATOM 1295 O O . ARG A 1 162 ? 38.949 5.207 2.549 1.00 56.84 162 ARG A O 1
ATOM 1302 N N . LYS A 1 163 ? 39.983 7.189 2.313 1.00 62.56 163 LYS A N 1
ATOM 1303 C CA . LYS A 1 163 ? 41.341 6.672 2.563 1.00 62.56 163 LYS A CA 1
ATOM 1304 C C . LYS A 1 163 ? 41.602 6.377 4.043 1.00 62.56 163 LYS A C 1
ATOM 1306 O O . LYS A 1 163 ? 42.355 5.457 4.340 1.00 62.56 163 LYS A O 1
ATOM 1311 N N . ARG A 1 164 ? 41.010 7.151 4.960 1.00 65.06 164 ARG A N 1
ATOM 1312 C CA . ARG A 1 164 ? 41.216 7.014 6.413 1.00 65.06 164 ARG A CA 1
ATOM 1313 C C . ARG A 1 164 ? 40.325 5.943 7.055 1.00 65.06 164 ARG A C 1
ATOM 1315 O O . ARG A 1 164 ? 40.750 5.310 8.015 1.00 65.06 164 ARG A O 1
ATOM 1322 N N . PHE A 1 165 ? 39.135 5.713 6.504 1.00 67.19 165 PHE A N 1
ATOM 1323 C CA . PHE A 1 165 ? 38.155 4.726 6.957 1.00 67.19 165 PHE A CA 1
ATOM 1324 C C . PHE A 1 165 ? 37.549 4.000 5.746 1.00 67.19 165 PHE A C 1
ATOM 1326 O O . PHE A 1 165 ? 36.450 4.341 5.303 1.00 67.19 165 PHE A O 1
ATOM 1333 N N . PRO A 1 166 ? 38.262 3.022 5.159 1.00 69.50 166 PRO A N 1
ATOM 1334 C CA . PRO A 1 166 ? 37.705 2.234 4.070 1.00 69.50 166 PRO A CA 1
ATOM 1335 C C . PRO A 1 166 ? 36.509 1.419 4.574 1.00 69.50 166 PRO A C 1
ATOM 1337 O O . PRO A 1 166 ? 36.571 0.803 5.642 1.00 69.50 166 PRO A O 1
ATOM 1340 N N . PHE A 1 167 ? 35.434 1.382 3.786 1.00 72.94 167 PHE A N 1
ATOM 1341 C CA . PHE A 1 167 ? 34.329 0.459 4.028 1.00 72.94 167 PHE A CA 1
ATOM 1342 C C . PHE A 1 167 ? 34.855 -0.968 3.919 1.00 72.94 167 PHE A C 1
ATOM 1344 O O . PHE A 1 167 ? 35.348 -1.373 2.868 1.00 72.94 167 PHE A O 1
ATOM 1351 N N . ARG A 1 168 ? 34.787 -1.720 5.021 1.00 76.38 168 ARG A N 1
ATOM 1352 C CA . ARG A 1 168 ? 35.300 -3.098 5.054 1.00 76.38 168 ARG A CA 1
ATOM 1353 C C . ARG A 1 168 ? 34.344 -4.070 4.366 1.00 76.38 168 ARG A C 1
ATOM 1355 O O . ARG A 1 168 ? 34.800 -5.022 3.746 1.00 76.38 168 ARG A O 1
ATOM 1362 N N . ASN A 1 169 ? 33.041 -3.789 4.443 1.00 80.44 169 ASN A N 1
ATOM 1363 C CA . ASN A 1 169 ? 31.973 -4.646 3.938 1.00 80.44 169 ASN A CA 1
ATOM 1364 C C . ASN A 1 169 ? 31.018 -3.859 3.032 1.00 80.44 169 ASN A C 1
ATOM 1366 O O . ASN A 1 169 ? 30.737 -2.685 3.279 1.00 80.44 169 ASN A O 1
ATOM 1370 N N . LYS A 1 170 ? 30.454 -4.545 2.033 1.00 79.06 170 LYS A N 1
ATOM 1371 C CA . LYS A 1 170 ? 29.450 -4.003 1.101 1.00 79.06 170 LYS A CA 1
ATOM 1372 C C . LYS A 1 170 ? 28.217 -3.444 1.822 1.00 79.06 170 LYS A C 1
ATOM 1374 O O . LYS A 1 170 ? 27.753 -2.368 1.479 1.00 79.06 170 LYS A O 1
ATOM 1379 N N . THR A 1 171 ? 27.766 -4.110 2.882 1.00 75.81 171 THR A N 1
ATOM 1380 C CA . THR A 1 171 ? 26.618 -3.682 3.698 1.00 75.81 171 THR A CA 1
ATOM 1381 C C . THR A 1 171 ? 26.849 -2.346 4.401 1.00 75.81 171 THR A C 1
ATOM 1383 O O . THR A 1 171 ? 25.960 -1.507 4.456 1.00 75.81 171 THR A O 1
ATOM 1386 N N . GLN A 1 172 ? 28.064 -2.113 4.905 1.00 73.69 172 GLN A N 1
ATOM 1387 C CA . GLN A 1 172 ? 28.421 -0.848 5.550 1.00 73.69 172 GLN A CA 1
ATOM 1388 C C . GLN A 1 172 ? 28.410 0.305 4.538 1.00 73.69 172 GLN A C 1
ATOM 1390 O O . GLN A 1 172 ? 28.008 1.420 4.866 1.00 73.69 172 GLN A O 1
ATOM 1395 N N . PHE A 1 173 ? 28.839 0.028 3.306 1.00 74.44 173 PHE A N 1
ATOM 1396 C CA . PHE A 1 173 ? 28.756 0.990 2.216 1.00 74.44 173 PHE A CA 1
ATOM 1397 C C . PHE A 1 173 ? 27.298 1.290 1.856 1.00 74.44 173 PHE A C 1
ATOM 1399 O O . PHE A 1 173 ? 26.944 2.455 1.784 1.00 74.44 173 PHE A O 1
ATOM 1406 N N . GLU A 1 174 ? 26.452 0.272 1.692 1.00 74.81 174 GLU A N 1
ATOM 1407 C CA . GLU A 1 174 ? 25.040 0.447 1.318 1.00 74.81 174 GLU A CA 1
ATOM 1408 C C . GLU A 1 174 ? 24.270 1.300 2.342 1.00 74.81 174 GLU A C 1
ATOM 1410 O O . GLU A 1 174 ? 23.669 2.298 1.961 1.00 74.81 174 GLU A O 1
ATOM 1415 N N . VAL A 1 175 ? 24.387 1.002 3.643 1.00 74.38 175 VAL A N 1
ATOM 1416 C CA . VAL A 1 175 ? 23.706 1.773 4.707 1.00 74.38 175 VAL A CA 1
ATOM 1417 C C . VAL A 1 175 ? 24.154 3.237 4.737 1.00 74.38 175 VAL A C 1
ATOM 1419 O O . VAL A 1 175 ? 23.336 4.141 4.866 1.00 74.38 175 VAL A O 1
ATOM 1422 N N . THR A 1 176 ? 25.459 3.489 4.607 1.00 69.81 176 THR A N 1
ATOM 1423 C CA . THR A 1 176 ? 25.983 4.866 4.639 1.00 69.81 176 THR A CA 1
ATOM 1424 C C . THR A 1 176 ? 25.761 5.623 3.333 1.00 69.81 176 THR A C 1
ATOM 1426 O O . THR A 1 176 ? 25.705 6.852 3.338 1.00 69.81 176 THR A O 1
ATOM 1429 N N . HIS A 1 177 ? 25.625 4.919 2.209 1.00 69.00 177 HIS A N 1
ATOM 1430 C CA . HIS A 1 177 ? 25.312 5.522 0.921 1.00 69.00 177 HIS A CA 1
ATOM 1431 C C . HIS A 1 177 ? 23.910 6.142 0.946 1.00 69.00 177 HIS A C 1
ATOM 1433 O O . HIS A 1 177 ? 23.754 7.308 0.591 1.00 69.00 177 HIS A O 1
ATOM 1439 N N . ASP A 1 178 ? 22.910 5.426 1.450 1.00 64.06 178 ASP A N 1
ATOM 1440 C CA . ASP A 1 178 ? 21.537 5.938 1.456 1.00 64.06 178 ASP A CA 1
ATOM 1441 C C . ASP A 1 178 ? 21.377 7.196 2.332 1.00 64.06 178 ASP A C 1
ATOM 1443 O O . ASP A 1 178 ? 20.654 8.121 1.963 1.00 64.06 178 ASP A O 1
ATOM 1447 N N . GLU A 1 179 ? 22.103 7.304 3.449 1.00 66.00 179 GLU A N 1
ATOM 1448 C CA . GLU A 1 179 ? 22.031 8.472 4.344 1.00 66.00 179 GLU A CA 1
ATOM 1449 C C . GLU A 1 179 ? 22.740 9.723 3.797 1.00 66.00 179 GLU A C 1
ATOM 1451 O O . GLU A 1 179 ? 22.293 10.847 4.031 1.00 66.00 179 GLU A O 1
ATOM 1456 N N . VAL A 1 180 ? 23.863 9.546 3.093 1.00 63.22 180 VAL A N 1
ATOM 1457 C CA . VAL A 1 180 ? 24.720 10.660 2.646 1.00 63.22 180 VAL A CA 1
ATOM 1458 C C . VAL A 1 180 ? 24.248 11.244 1.316 1.00 63.22 180 VAL A C 1
ATOM 1460 O O . VAL A 1 180 ? 24.396 12.442 1.083 1.00 63.22 180 VAL A O 1
ATOM 1463 N N . TYR A 1 181 ? 23.694 10.417 0.429 1.00 60.06 181 TYR A N 1
ATOM 1464 C CA . TYR A 1 181 ? 23.382 10.825 -0.944 1.00 60.06 181 TYR A CA 1
ATOM 1465 C C . TYR A 1 181 ? 21.935 11.302 -1.143 1.00 60.06 181 TYR A C 1
ATOM 1467 O O . TYR A 1 181 ? 21.609 11.791 -2.221 1.00 60.06 181 TYR A O 1
ATOM 1475 N N . THR A 1 182 ? 21.080 11.205 -0.122 1.00 58.12 182 THR A N 1
ATOM 1476 C CA . THR A 1 182 ? 19.664 11.609 -0.197 1.00 58.12 182 THR A CA 1
ATOM 1477 C C . THR A 1 182 ? 19.395 13.061 0.200 1.00 58.12 182 THR A C 1
ATOM 1479 O O . THR A 1 182 ? 18.362 13.593 -0.193 1.00 58.12 182 THR A O 1
ATOM 1482 N N . LYS A 1 183 ? 20.281 13.717 0.964 1.00 57.59 183 LYS A N 1
ATOM 1483 C CA . LYS A 1 183 ? 19.969 15.019 1.585 1.00 57.59 183 LYS A CA 1
ATOM 1484 C C . LYS A 1 183 ? 20.354 16.261 0.782 1.00 57.59 183 LYS A C 1
ATOM 1486 O O . LYS A 1 183 ? 19.607 17.225 0.844 1.00 57.59 183 LYS A O 1
ATOM 1491 N N . ASP A 1 184 ? 21.449 16.240 0.022 1.00 54.16 184 ASP A N 1
ATOM 1492 C CA . ASP A 1 184 ? 22.026 17.466 -0.558 1.00 54.16 184 ASP A CA 1
ATOM 1493 C C . ASP A 1 184 ? 22.592 17.235 -1.974 1.00 54.16 184 ASP A C 1
ATOM 1495 O O . ASP A 1 184 ? 23.800 17.313 -2.211 1.00 54.16 184 ASP A O 1
ATOM 1499 N N . MET A 1 185 ? 21.732 16.926 -2.951 1.00 59.72 185 MET A N 1
ATOM 1500 C CA . MET A 1 185 ? 22.112 16.968 -4.370 1.00 59.72 185 MET A CA 1
ATOM 1501 C C . MET A 1 185 ? 21.331 18.054 -5.104 1.00 59.72 185 MET A C 1
ATOM 1503 O O . MET A 1 185 ? 20.118 17.983 -5.216 1.00 59.72 185 MET A O 1
ATOM 1507 N N . GLN A 1 186 ? 22.046 19.001 -5.717 1.00 65.12 186 GLN A N 1
ATOM 1508 C CA . GLN A 1 186 ? 21.481 19.932 -6.709 1.00 65.12 186 GLN A CA 1
ATOM 1509 C C . GLN A 1 186 ? 21.099 19.242 -8.039 1.00 65.12 186 GLN A C 1
ATOM 1511 O O . GLN A 1 186 ? 20.585 19.877 -8.959 1.00 65.12 186 GLN A O 1
ATOM 1516 N N . LEU A 1 187 ? 21.409 17.949 -8.190 1.00 70.12 187 LEU A N 1
ATOM 1517 C CA . LEU A 1 187 ? 20.979 17.143 -9.326 1.00 70.12 187 LEU A CA 1
ATOM 1518 C C . LEU A 1 187 ? 19.566 16.645 -9.080 1.00 70.12 187 LEU A C 1
ATOM 1520 O O . LEU A 1 187 ? 19.304 16.078 -8.024 1.00 70.12 187 LEU A O 1
ATOM 1524 N N . LYS A 1 188 ? 18.724 16.745 -10.113 1.00 74.75 188 LYS A N 1
ATOM 1525 C CA . LYS A 1 188 ? 17.368 16.209 -10.042 1.00 74.75 188 LYS A CA 1
ATOM 1526 C C . LYS A 1 188 ? 17.394 14.736 -9.653 1.00 74.75 188 LYS A C 1
ATOM 1528 O O . LYS A 1 188 ? 17.937 13.919 -10.418 1.00 74.75 188 LYS A O 1
ATOM 1533 N N . THR A 1 189 ? 16.822 14.417 -8.499 1.00 80.12 189 THR A N 1
ATOM 1534 C CA . THR A 1 189 ? 16.688 13.049 -7.992 1.00 80.12 189 THR A CA 1
ATOM 1535 C C . THR A 1 189 ? 15.774 12.230 -8.905 1.00 80.12 189 THR A C 1
ATOM 1537 O O . THR A 1 189 ? 15.060 12.770 -9.753 1.00 80.12 189 THR A O 1
ATOM 1540 N N . LEU A 1 190 ? 15.801 10.899 -8.776 1.00 81.50 190 LEU A N 1
ATOM 1541 C CA . LEU A 1 190 ? 14.871 10.048 -9.525 1.00 81.50 190 LEU A CA 1
ATOM 1542 C C . LEU A 1 190 ? 13.418 10.429 -9.216 1.00 81.50 190 LEU A C 1
ATOM 1544 O O . LEU A 1 190 ? 12.603 10.468 -10.131 1.00 81.50 190 LEU A O 1
ATOM 1548 N N . ASP A 1 191 ? 13.115 10.747 -7.960 1.00 79.88 191 ASP A N 1
ATOM 1549 C CA . ASP A 1 191 ? 11.772 11.131 -7.532 1.00 79.88 191 ASP A CA 1
ATOM 1550 C C . ASP A 1 191 ? 11.346 12.477 -8.120 1.00 79.88 191 ASP A C 1
ATOM 1552 O O . ASP A 1 191 ? 10.240 12.582 -8.643 1.00 79.88 191 ASP A O 1
ATOM 1556 N N . GLU A 1 192 ? 12.236 13.471 -8.152 1.00 82.25 192 GLU A N 1
ATOM 1557 C CA . GLU A 1 192 ? 11.972 14.750 -8.826 1.00 82.25 192 GLU A CA 1
ATOM 1558 C C . GLU A 1 192 ? 11.764 14.563 -10.333 1.00 82.25 192 GLU A C 1
ATOM 1560 O O . GLU A 1 192 ? 10.837 15.124 -10.905 1.00 82.25 192 GLU A O 1
ATOM 1565 N N . ARG A 1 193 ? 12.564 13.717 -10.996 1.00 86.12 193 ARG A N 1
ATOM 1566 C CA . ARG A 1 193 ? 12.358 13.407 -12.423 1.00 86.12 193 ARG A CA 1
ATOM 1567 C C . ARG A 1 193 ? 11.043 12.680 -12.676 1.00 86.12 193 ARG A C 1
ATOM 1569 O O . ARG A 1 193 ? 10.415 12.909 -13.705 1.00 86.12 193 ARG A O 1
ATOM 1576 N N . ARG A 1 194 ? 10.636 11.794 -11.763 1.00 83.69 194 ARG A N 1
ATOM 1577 C CA . ARG A 1 194 ? 9.330 11.129 -11.827 1.00 83.69 194 ARG A CA 1
ATOM 1578 C C . ARG A 1 194 ? 8.201 12.146 -11.681 1.00 83.69 194 ARG A C 1
ATOM 1580 O O . ARG A 1 194 ? 7.259 12.067 -12.453 1.00 83.69 194 ARG A O 1
ATOM 1587 N N . GLN A 1 195 ? 8.334 13.114 -10.774 1.00 83.00 195 GLN A N 1
ATOM 1588 C CA . GLN A 1 195 ? 7.379 14.217 -10.618 1.00 83.00 195 GLN A CA 1
ATOM 1589 C C . GLN A 1 195 ? 7.357 15.165 -11.826 1.00 83.00 195 GLN A C 1
ATOM 1591 O O . GLN A 1 195 ? 6.314 15.707 -12.153 1.00 83.00 195 GLN A O 1
ATOM 1596 N N . GLU A 1 196 ? 8.476 15.376 -12.518 1.00 85.31 196 GLU A N 1
ATOM 1597 C CA . GLU A 1 196 ? 8.484 16.173 -13.755 1.00 85.31 196 GLU A CA 1
ATOM 1598 C C . GLU A 1 196 ? 7.790 15.469 -14.915 1.00 85.31 196 GLU A C 1
ATOM 1600 O O . GLU A 1 196 ? 7.141 16.119 -15.732 1.00 85.31 196 GLU A O 1
ATOM 1605 N N . PHE A 1 197 ? 7.959 14.149 -15.003 1.00 86.00 197 PHE A N 1
ATOM 1606 C CA . PHE A 1 197 ? 7.301 13.339 -16.020 1.00 86.00 197 PHE A CA 1
ATOM 1607 C C . PHE A 1 197 ? 5.799 13.202 -15.748 1.00 86.00 197 PHE A C 1
ATOM 1609 O O . PHE A 1 197 ? 5.006 13.228 -16.684 1.00 86.00 197 PHE A O 1
ATOM 1616 N N . ASP A 1 198 ? 5.427 13.076 -14.475 1.00 81.19 198 ASP A N 1
ATOM 1617 C CA . ASP A 1 198 ? 4.050 12.949 -14.014 1.00 81.19 198 ASP A CA 1
ATOM 1618 C C . ASP A 1 198 ? 3.839 13.811 -12.751 1.00 81.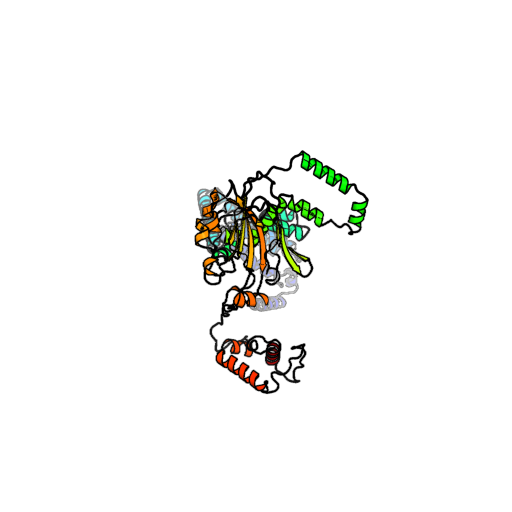19 198 ASP A C 1
ATOM 1620 O O . ASP A 1 198 ? 4.102 13.348 -11.629 1.00 81.19 198 ASP A O 1
ATOM 1624 N N . PRO A 1 199 ? 3.446 15.094 -12.915 1.00 75.56 199 PRO A N 1
ATOM 1625 C CA . PRO A 1 199 ? 3.286 16.022 -11.806 1.00 75.56 199 PRO A CA 1
ATOM 1626 C C . PRO A 1 199 ? 2.108 15.599 -10.939 1.00 75.56 199 PRO A C 1
ATOM 1628 O O . PRO A 1 199 ? 0.948 15.900 -11.212 1.00 75.56 199 PRO A O 1
ATOM 1631 N N . GLN A 1 200 ? 2.437 14.909 -9.852 1.00 67.94 200 GLN A N 1
ATOM 1632 C CA . GLN A 1 200 ? 1.488 14.573 -8.803 1.00 67.94 200 GLN A CA 1
ATOM 1633 C C . GLN A 1 200 ? 0.895 15.864 -8.206 1.00 67.94 200 GLN A C 1
ATOM 1635 O O . GLN A 1 200 ? 1.603 16.875 -8.105 1.00 67.94 200 GLN A O 1
ATOM 1640 N N . PRO A 1 201 ? -0.386 15.859 -7.791 1.00 67.56 201 PRO A N 1
ATOM 1641 C CA . PRO A 1 201 ? -0.997 17.016 -7.150 1.00 67.56 201 PRO A CA 1
ATOM 1642 C C . PRO A 1 201 ? -0.161 17.459 -5.943 1.00 67.56 201 PRO A C 1
ATOM 1644 O O . PRO A 1 201 ? 0.411 16.630 -5.231 1.00 67.56 201 PRO A O 1
ATOM 1647 N N . ILE A 1 202 ? -0.076 18.777 -5.727 1.00 68.69 202 ILE A N 1
ATOM 1648 C CA . ILE A 1 202 ? 0.714 19.377 -4.642 1.00 68.69 202 ILE A CA 1
ATOM 1649 C C . ILE A 1 202 ? 0.362 18.666 -3.335 1.00 68.69 202 ILE A C 1
ATOM 1651 O O . ILE A 1 202 ? -0.799 18.641 -2.923 1.00 68.69 202 ILE A O 1
ATOM 1655 N N . ARG A 1 203 ? 1.372 18.076 -2.690 1.00 63.28 203 ARG A N 1
ATOM 1656 C CA . ARG A 1 203 ? 1.199 17.341 -1.439 1.00 63.28 203 ARG A CA 1
ATOM 1657 C C . ARG A 1 203 ? 0.871 18.338 -0.332 1.00 63.28 203 ARG A C 1
ATOM 1659 O O . ARG A 1 203 ? 1.764 18.927 0.264 1.00 63.28 203 ARG A O 1
ATOM 1666 N N . VAL A 1 204 ? -0.419 18.558 -0.105 1.00 73.38 204 VAL A N 1
ATOM 1667 C CA . VAL A 1 204 ? -0.910 19.352 1.022 1.00 73.38 204 VAL A CA 1
ATOM 1668 C C . VAL A 1 204 ? -0.566 18.607 2.309 1.00 73.38 204 VAL A C 1
ATOM 1670 O O . VAL A 1 204 ? -0.733 17.385 2.383 1.00 73.38 204 VAL A O 1
ATOM 1673 N N . ASP A 1 205 ? -0.086 19.333 3.317 1.00 81.50 205 ASP A N 1
ATOM 1674 C CA . ASP A 1 205 ? 0.154 18.762 4.639 1.00 81.50 205 ASP A CA 1
ATOM 1675 C C . ASP A 1 205 ? -1.140 18.134 5.163 1.00 81.50 205 ASP A C 1
ATOM 1677 O O . ASP A 1 205 ? -2.160 18.806 5.344 1.00 81.50 205 ASP A O 1
ATOM 1681 N N . LYS A 1 206 ? -1.111 16.815 5.379 1.00 88.06 206 LYS A N 1
ATOM 1682 C C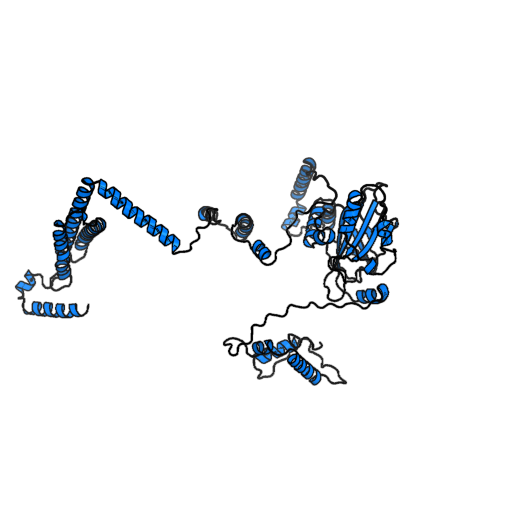A . LYS A 1 206 ? -2.281 16.092 5.875 1.00 88.06 206 LYS A CA 1
ATOM 1683 C C . LYS A 1 206 ? -2.584 16.539 7.311 1.00 88.06 206 LYS A C 1
ATOM 1685 O O . LYS A 1 206 ? -1.675 16.773 8.109 1.00 88.06 206 LYS A O 1
ATOM 1690 N N . VAL A 1 207 ? -3.864 16.605 7.669 1.00 91.69 207 VAL A N 1
ATOM 1691 C CA . VAL A 1 207 ? -4.341 17.024 8.997 1.00 91.69 207 VAL A CA 1
ATOM 1692 C C . VAL A 1 207 ? -4.792 15.809 9.802 1.00 91.69 207 VAL A C 1
ATOM 1694 O O . VAL A 1 207 ? -5.521 14.956 9.299 1.00 91.69 207 VAL A O 1
ATOM 1697 N N . ASN A 1 208 ? -4.398 15.731 11.076 1.00 92.69 208 ASN A N 1
ATOM 1698 C CA . ASN A 1 208 ? -4.868 14.660 11.953 1.00 92.69 208 ASN A CA 1
ATOM 1699 C C . ASN A 1 208 ? -6.319 14.917 12.400 1.00 92.69 208 ASN A C 1
ATOM 1701 O O . ASN A 1 208 ? -6.573 15.792 13.231 1.00 92.69 208 ASN A O 1
ATOM 1705 N N . ILE A 1 209 ? -7.260 14.131 11.876 1.00 93.19 209 ILE A N 1
ATOM 1706 C CA . ILE A 1 209 ? -8.704 14.225 12.150 1.00 93.19 209 ILE A CA 1
ATOM 1707 C C . ILE A 1 209 ? -9.167 13.326 13.310 1.00 93.19 209 ILE A C 1
ATOM 1709 O O . ILE A 1 209 ? -10.304 13.431 13.776 1.00 93.19 209 ILE A O 1
ATOM 1713 N N . GLY A 1 210 ? -8.293 12.445 13.799 1.00 90.50 210 GLY A N 1
ATOM 1714 C CA . GLY A 1 210 ? -8.605 11.489 14.858 1.00 90.50 210 GLY A CA 1
ATOM 1715 C C . GLY A 1 210 ? -8.658 12.091 16.258 1.00 90.50 210 GLY A C 1
ATOM 1716 O O . GLY A 1 210 ? -8.609 13.306 16.479 1.00 90.50 210 GLY A O 1
ATOM 1717 N N . PHE A 1 211 ? -8.733 11.213 17.255 1.00 86.00 211 PHE A N 1
ATOM 1718 C CA . PHE A 1 211 ? -8.536 11.611 18.645 1.00 86.00 211 PHE A CA 1
ATOM 1719 C C . PHE A 1 211 ? -7.061 11.933 18.904 1.00 86.00 211 PHE A C 1
ATOM 1721 O O . PHE A 1 211 ? -6.170 11.110 18.668 1.00 86.00 211 PHE A O 1
ATOM 1728 N N . LEU A 1 212 ? -6.817 13.132 19.432 1.00 77.12 212 LEU A N 1
ATOM 1729 C CA . LEU A 1 212 ? -5.523 13.498 19.989 1.00 77.12 212 LEU A CA 1
ATOM 1730 C C . LEU A 1 212 ? -5.361 12.737 21.303 1.00 77.12 212 LEU A C 1
ATOM 1732 O O . LEU A 1 212 ? -6.146 12.922 22.230 1.00 77.12 212 LEU A O 1
ATOM 1736 N N . TYR A 1 213 ? -4.359 11.870 21.365 1.00 65.75 213 TYR A N 1
ATOM 1737 C CA . TYR A 1 213 ? -3.936 11.246 22.609 1.00 65.75 213 TYR A CA 1
ATOM 1738 C C . TYR A 1 213 ? -2.552 11.790 22.945 1.00 65.75 213 TYR A C 1
ATOM 1740 O O . TYR A 1 213 ? -1.709 11.843 22.041 1.00 65.75 213 TYR A O 1
ATOM 1748 N N . PRO A 1 214 ? -2.303 12.216 24.194 1.00 59.66 214 PRO A N 1
ATOM 1749 C CA . PRO A 1 214 ? -0.976 12.651 24.582 1.00 59.66 214 PRO A CA 1
ATOM 1750 C C . PRO A 1 214 ? -0.015 11.474 24.405 1.00 59.66 214 PRO A C 1
ATOM 1752 O O . PRO A 1 214 ? -0.282 10.362 24.868 1.00 59.66 214 PRO A O 1
ATOM 1755 N N . ILE A 1 215 ? 1.094 11.710 23.703 1.00 61.81 215 ILE A N 1
ATOM 1756 C CA . ILE A 1 215 ? 2.225 10.785 23.698 1.00 61.81 215 ILE A CA 1
ATOM 1757 C C . ILE A 1 215 ? 2.828 10.895 25.094 1.00 61.81 215 ILE A C 1
ATOM 1759 O O . ILE A 1 215 ? 3.700 11.726 25.335 1.00 61.81 215 ILE A O 1
ATOM 1763 N N . ASN A 1 216 ? 2.308 10.120 26.041 1.00 64.12 216 ASN A N 1
ATOM 1764 C CA . ASN A 1 216 ? 2.935 10.020 27.344 1.00 64.12 216 ASN A CA 1
ATOM 1765 C C . ASN A 1 216 ? 4.243 9.249 27.131 1.00 64.12 216 ASN A C 1
ATOM 1767 O O . ASN A 1 216 ? 4.186 8.094 26.694 1.00 64.12 216 ASN A O 1
ATOM 1771 N N . PRO A 1 217 ? 5.418 9.867 27.352 1.00 69.44 217 PRO A N 1
ATOM 1772 C CA . PRO A 1 217 ? 6.666 9.128 27.291 1.00 69.44 217 PRO A CA 1
ATOM 1773 C C . PRO A 1 217 ? 6.597 7.985 28.303 1.00 69.44 217 PRO A C 1
ATOM 1775 O O . PRO A 1 217 ? 6.050 8.158 29.394 1.00 69.44 217 PRO A O 1
ATOM 1778 N N . VAL A 1 218 ? 7.136 6.821 27.926 1.00 73.75 218 VAL A N 1
ATOM 1779 C CA . VAL A 1 218 ? 7.216 5.657 28.818 1.00 73.75 218 VAL A CA 1
ATOM 1780 C C . VAL A 1 218 ? 7.832 6.115 30.133 1.00 73.75 218 VAL A C 1
ATOM 1782 O O . VAL A 1 218 ? 8.906 6.727 30.137 1.00 73.75 218 VAL A O 1
ATOM 1785 N N . SER A 1 219 ? 7.136 5.854 31.239 1.00 82.56 219 SER A N 1
ATOM 1786 C CA . SER A 1 219 ? 7.589 6.310 32.549 1.00 82.56 219 SER A CA 1
ATOM 1787 C C . SER A 1 219 ? 8.963 5.710 32.852 1.00 82.56 219 SER A C 1
ATOM 1789 O O . SER A 1 219 ? 9.238 4.551 32.531 1.00 82.56 219 SER A O 1
ATOM 1791 N N . ASN A 1 220 ? 9.839 6.465 33.520 1.00 86.56 220 ASN A N 1
ATOM 1792 C CA . ASN A 1 220 ? 11.137 5.940 33.957 1.00 86.56 220 ASN A CA 1
ATOM 1793 C C . ASN A 1 220 ? 10.983 4.660 34.806 1.00 86.56 220 ASN A C 1
ATOM 1795 O O . ASN A 1 220 ? 11.862 3.799 34.766 1.00 86.56 220 ASN A O 1
ATOM 1799 N N . SER A 1 221 ? 9.863 4.505 35.528 1.00 89.19 221 SER A N 1
ATOM 1800 C CA . SER A 1 221 ? 9.546 3.269 36.259 1.00 89.19 221 SER A CA 1
ATOM 1801 C C . SER A 1 221 ? 9.310 2.087 35.320 1.00 89.19 221 SER A C 1
ATOM 1803 O O . SER A 1 221 ? 9.955 1.054 35.476 1.00 89.19 221 SER A O 1
ATOM 1805 N N . GLU A 1 222 ? 8.458 2.257 34.307 1.00 87.19 222 GLU A N 1
ATOM 1806 C CA . GLU A 1 222 ? 8.133 1.216 33.321 1.00 87.19 222 GLU A CA 1
ATOM 1807 C C . GLU A 1 222 ? 9.377 0.796 32.529 1.00 87.19 222 GLU A C 1
ATOM 1809 O O . GLU A 1 222 ? 9.631 -0.390 32.329 1.00 87.19 222 GLU A O 1
ATOM 1814 N N . ASN A 1 223 ? 10.212 1.758 32.123 1.00 89.62 223 ASN A N 1
ATOM 1815 C CA . ASN A 1 223 ? 11.483 1.458 31.464 1.00 89.62 223 ASN A CA 1
ATOM 1816 C C . ASN A 1 223 ? 12.426 0.663 32.376 1.00 89.62 223 ASN A C 1
ATOM 1818 O O . ASN A 1 223 ? 13.074 -0.280 31.919 1.00 89.62 223 ASN A O 1
ATOM 1822 N N . ARG A 1 224 ? 12.486 0.995 33.671 1.00 93.06 224 ARG A N 1
ATOM 1823 C CA . ARG A 1 224 ? 13.278 0.237 34.646 1.00 93.06 224 ARG A CA 1
ATOM 1824 C C . ARG A 1 224 ? 12.749 -1.187 34.814 1.00 93.06 224 ARG A C 1
ATOM 1826 O O . ARG A 1 224 ? 13.551 -2.116 34.848 1.00 93.06 224 ARG A O 1
ATOM 1833 N N . GLU A 1 225 ? 11.434 -1.372 34.879 1.00 93.31 225 GLU A N 1
ATOM 1834 C CA . GLU A 1 225 ? 10.799 -2.695 34.946 1.00 93.31 225 GLU A CA 1
ATOM 1835 C C . GLU A 1 225 ? 11.087 -3.526 33.693 1.00 93.31 225 GLU A C 1
ATOM 1837 O O . GLU A 1 225 ? 11.482 -4.686 33.810 1.00 93.31 225 GLU A O 1
ATOM 1842 N N . ARG A 1 226 ? 11.003 -2.923 32.500 1.00 91.56 226 ARG A N 1
ATOM 1843 C CA . ARG A 1 226 ? 11.384 -3.566 31.231 1.00 91.56 226 ARG A CA 1
ATOM 1844 C C . ARG A 1 226 ? 12.845 -4.003 31.239 1.00 91.56 226 ARG A C 1
ATOM 1846 O O . ARG A 1 226 ? 13.138 -5.149 30.918 1.00 91.56 226 ARG A O 1
ATOM 1853 N N . LEU A 1 227 ? 13.763 -3.131 31.659 1.00 94.25 227 LEU A N 1
ATOM 1854 C CA . LEU A 1 227 ? 15.189 -3.462 31.761 1.00 94.25 227 LEU A CA 1
ATOM 1855 C C . LEU A 1 227 ? 15.452 -4.591 32.765 1.00 94.25 227 LEU A C 1
ATOM 1857 O O . LEU A 1 227 ? 16.237 -5.493 32.477 1.00 94.25 227 LEU A O 1
ATOM 1861 N N . GLN A 1 228 ? 14.775 -4.581 33.916 1.00 95.31 228 GLN A N 1
ATOM 1862 C CA . GLN A 1 228 ? 14.856 -5.667 34.896 1.00 95.31 228 GLN A CA 1
ATOM 1863 C C . GLN A 1 228 ? 14.296 -6.979 34.339 1.00 95.31 228 GLN A C 1
ATOM 1865 O O . GLN A 1 228 ? 14.890 -8.035 34.554 1.00 95.31 228 GLN A O 1
ATOM 1870 N N . HIS A 1 229 ? 13.178 -6.927 33.612 1.00 93.50 229 HIS A N 1
ATOM 1871 C CA . HIS A 1 229 ? 12.608 -8.087 32.937 1.00 93.50 229 HIS A CA 1
ATOM 1872 C C . HIS A 1 229 ? 13.591 -8.654 31.904 1.00 93.50 229 HIS A C 1
ATOM 1874 O O . HIS A 1 229 ? 13.896 -9.844 31.945 1.00 93.50 229 HIS A O 1
ATOM 1880 N N . TYR A 1 230 ? 14.165 -7.807 31.044 1.00 93.06 230 TYR A N 1
ATOM 1881 C CA . TYR A 1 230 ? 15.169 -8.222 30.063 1.00 93.06 230 TYR A CA 1
ATOM 1882 C C . TYR A 1 230 ? 16.413 -8.828 30.716 1.00 93.06 230 TYR A C 1
ATOM 1884 O O . TYR A 1 230 ? 16.891 -9.862 30.253 1.00 93.06 230 TYR A O 1
ATOM 1892 N N . ALA A 1 231 ? 16.911 -8.243 31.810 1.00 94.75 231 ALA A N 1
ATOM 1893 C CA . ALA A 1 231 ? 18.035 -8.801 32.559 1.00 94.75 231 ALA A CA 1
ATOM 1894 C C . ALA A 1 231 ? 17.714 -10.211 33.088 1.00 94.75 231 ALA A C 1
ATOM 1896 O O . ALA A 1 231 ? 18.481 -11.142 32.850 1.00 94.75 231 ALA A O 1
ATOM 1897 N N . LYS A 1 232 ? 16.532 -10.399 33.695 1.00 95.38 232 LYS A N 1
ATOM 1898 C CA . LYS A 1 232 ? 16.067 -11.709 34.186 1.00 95.38 232 LYS A CA 1
ATOM 1899 C C . LYS A 1 232 ? 15.958 -12.755 33.070 1.00 95.38 232 LYS A C 1
ATOM 1901 O O . LYS A 1 232 ? 16.408 -13.883 33.259 1.00 95.38 232 LYS A O 1
ATOM 1906 N N . GLN A 1 233 ? 15.393 -12.399 31.911 1.00 92.25 233 GLN A N 1
ATOM 1907 C CA . GLN A 1 233 ? 15.297 -13.324 30.770 1.00 92.25 233 GLN A CA 1
ATOM 1908 C C . GLN A 1 233 ? 16.669 -13.637 30.166 1.00 92.25 233 GLN A C 1
ATOM 1910 O O . GLN A 1 233 ? 16.911 -14.761 29.737 1.00 92.25 233 GLN A O 1
ATOM 1915 N N . ARG A 1 234 ? 17.596 -12.672 30.161 1.00 91.00 234 ARG A N 1
ATOM 1916 C CA . ARG A 1 234 ? 18.968 -12.901 29.699 1.00 91.00 234 ARG A CA 1
ATOM 1917 C C . ARG A 1 234 ? 19.727 -13.840 30.630 1.00 91.00 234 ARG A C 1
ATOM 1919 O O . ARG A 1 234 ? 20.554 -14.615 30.162 1.00 91.00 234 ARG A O 1
ATOM 1926 N N . ASP A 1 235 ? 19.486 -13.780 31.934 1.00 92.94 235 ASP A N 1
ATOM 1927 C CA . ASP A 1 235 ? 20.210 -14.596 32.913 1.00 92.94 235 ASP A CA 1
ATOM 1928 C C . ASP A 1 235 ? 19.727 -16.055 32.958 1.00 92.94 235 ASP A C 1
ATOM 1930 O O . ASP A 1 235 ? 20.500 -16.937 33.334 1.00 92.94 235 ASP A O 1
ATOM 1934 N N . ARG A 1 236 ? 18.520 -16.331 32.452 1.00 95.44 236 ARG A N 1
ATOM 1935 C CA . ARG A 1 236 ? 17.951 -17.677 32.295 1.00 95.44 236 ARG A CA 1
ATOM 1936 C C . ARG A 1 236 ? 18.809 -18.596 31.411 1.00 95.44 236 ARG A C 1
ATOM 1938 O O . ARG A 1 236 ? 19.061 -18.325 30.236 1.00 95.44 236 ARG A O 1
ATOM 1945 N N . ALA A 1 237 ? 19.275 -19.701 31.996 1.00 94.69 237 ALA A N 1
ATOM 1946 C CA . ALA A 1 237 ? 20.176 -20.656 31.347 1.00 94.69 237 ALA A CA 1
ATOM 1947 C C . ALA A 1 237 ? 19.475 -21.528 30.288 1.00 94.69 237 ALA A C 1
ATOM 1949 O O . ALA A 1 237 ? 20.074 -21.866 29.269 1.00 94.69 237 ALA A O 1
ATOM 1950 N N . ASP A 1 238 ? 18.204 -21.851 30.510 1.00 93.88 238 ASP A N 1
ATOM 1951 C CA . ASP A 1 238 ? 17.309 -22.564 29.597 1.00 93.88 238 ASP A CA 1
ATOM 1952 C C . ASP A 1 238 ? 17.112 -21.801 28.279 1.00 93.88 238 ASP A C 1
ATOM 1954 O O . ASP A 1 238 ? 17.359 -22.354 27.206 1.00 93.88 238 ASP A O 1
ATOM 1958 N N . LEU A 1 239 ? 16.772 -20.509 28.351 1.00 92.81 239 LEU A N 1
ATOM 1959 C CA . LEU A 1 239 ? 16.607 -19.659 27.167 1.00 92.81 239 LEU A CA 1
ATOM 1960 C C . LEU A 1 239 ? 17.920 -19.474 26.405 1.00 92.81 239 LEU A C 1
ATOM 1962 O O . LEU A 1 239 ? 17.928 -19.527 25.177 1.00 92.81 239 LEU A O 1
ATOM 1966 N N . LYS A 1 240 ? 19.040 -19.307 27.120 1.00 93.50 240 LYS A N 1
ATOM 1967 C CA . LYS A 1 240 ? 20.379 -19.253 26.514 1.00 93.50 240 LYS A CA 1
ATOM 1968 C C . LYS A 1 240 ? 20.701 -20.529 25.746 1.00 93.50 240 LYS A C 1
ATOM 1970 O O . LYS A 1 240 ? 21.166 -20.442 24.614 1.00 93.50 240 LYS A O 1
ATOM 1975 N N . ARG A 1 241 ? 20.440 -21.700 26.335 1.00 94.25 241 ARG A N 1
ATOM 1976 C CA . ARG A 1 241 ? 20.655 -22.991 25.673 1.00 94.25 241 ARG A CA 1
ATOM 1977 C C . ARG A 1 241 ? 19.813 -23.103 24.402 1.00 94.25 241 ARG A C 1
ATOM 1979 O O . ARG A 1 241 ? 20.371 -23.332 23.338 1.00 94.25 241 ARG A O 1
ATOM 1986 N N . LEU A 1 242 ? 18.509 -22.832 24.491 1.00 95.31 242 LEU A N 1
ATOM 1987 C CA . LEU A 1 242 ? 17.611 -22.837 23.330 1.00 95.31 242 LEU A CA 1
ATOM 1988 C C . LEU A 1 242 ? 18.028 -21.828 22.249 1.00 95.31 242 LEU A C 1
ATOM 1990 O O . LEU A 1 242 ? 17.860 -22.104 21.063 1.00 95.31 242 LEU A O 1
ATOM 1994 N N . HIS A 1 243 ? 18.563 -20.668 22.639 1.00 93.62 243 HIS A N 1
ATOM 1995 C CA . HIS A 1 243 ? 19.096 -19.673 21.710 1.00 93.62 243 HIS A CA 1
ATOM 1996 C C . HIS A 1 243 ? 20.332 -20.193 20.965 1.00 93.62 243 HIS A C 1
ATOM 1998 O O . HIS A 1 243 ? 20.370 -20.099 19.740 1.00 93.62 243 HIS A O 1
ATOM 2004 N N . TYR A 1 244 ? 21.308 -20.772 21.675 1.00 94.50 244 TYR A N 1
ATOM 2005 C CA . TYR A 1 244 ? 22.504 -21.352 21.052 1.00 94.50 244 TYR A CA 1
ATOM 2006 C C . TYR A 1 244 ? 22.180 -22.549 20.154 1.00 94.50 244 TYR A C 1
ATOM 2008 O O . TYR A 1 244 ? 22.784 -22.694 19.095 1.00 94.50 244 TYR A O 1
ATOM 2016 N N . ASP A 1 245 ? 21.187 -23.350 20.539 1.00 95.44 245 ASP A N 1
ATOM 2017 C CA . ASP A 1 245 ? 20.699 -24.484 19.753 1.00 95.44 245 ASP A CA 1
ATOM 2018 C C . ASP A 1 245 ? 19.820 -24.038 18.558 1.00 95.44 245 ASP A C 1
ATOM 2020 O O . ASP A 1 245 ? 19.418 -24.865 17.740 1.00 95.44 245 ASP A O 1
ATOM 2024 N N . GLY A 1 246 ? 19.482 -22.743 18.446 1.00 94.81 246 GLY A N 1
ATOM 2025 C CA . GLY A 1 246 ? 18.591 -22.205 17.407 1.00 94.81 246 GLY A CA 1
ATOM 2026 C C . GLY A 1 246 ? 17.128 -22.658 17.528 1.00 94.81 246 GLY A C 1
ATOM 2027 O O . GLY A 1 246 ? 16.344 -22.481 16.598 1.00 94.81 246 GLY A O 1
ATOM 2028 N N . ALA A 1 247 ? 16.751 -23.247 18.665 1.00 95.44 247 ALA A N 1
ATOM 2029 C CA . ALA A 1 247 ? 15.433 -23.826 18.925 1.00 95.44 247 ALA A CA 1
ATOM 2030 C C . ALA A 1 247 ? 14.474 -22.876 19.667 1.00 95.44 247 ALA A C 1
ATOM 2032 O O . ALA A 1 247 ? 13.316 -23.229 19.898 1.00 95.44 247 ALA A O 1
ATOM 2033 N N . LEU A 1 248 ? 14.933 -21.682 20.058 1.00 94.38 248 LEU A N 1
ATOM 2034 C CA . LEU A 1 248 ? 14.122 -20.7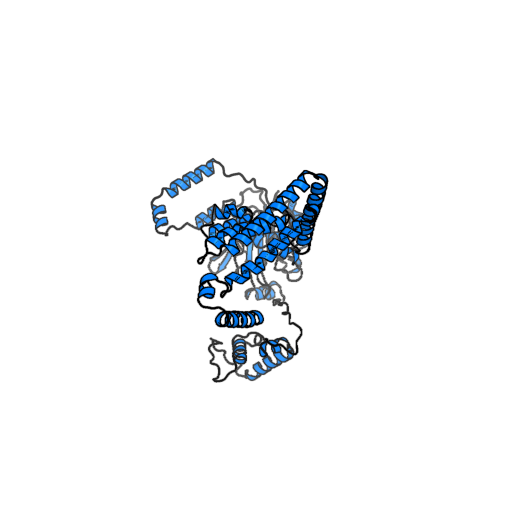00 20.776 1.00 94.38 248 LEU A CA 1
ATOM 2035 C C . LEU A 1 248 ? 12.952 -20.204 19.910 1.00 94.38 248 LEU A C 1
ATOM 2037 O O . LEU A 1 248 ? 13.155 -19.595 18.860 1.00 94.38 248 LEU A O 1
ATOM 2041 N N . ARG A 1 249 ? 11.720 -20.428 20.380 1.00 93.19 249 ARG A N 1
ATOM 2042 C CA . ARG A 1 249 ? 10.485 -19.951 19.741 1.00 93.19 249 ARG A CA 1
ATOM 2043 C C . ARG A 1 249 ? 9.801 -18.919 20.624 1.00 93.19 249 ARG A C 1
ATOM 2045 O O . ARG A 1 249 ? 9.761 -19.076 21.841 1.00 93.19 249 ARG A O 1
ATOM 2052 N N . VAL A 1 250 ? 9.255 -17.884 19.996 1.00 93.06 250 VAL A N 1
ATOM 2053 C CA . VAL A 1 250 ? 8.494 -16.831 20.674 1.00 93.06 250 VAL A CA 1
ATOM 2054 C C . VAL A 1 250 ? 6.997 -17.137 20.530 1.00 93.06 250 VAL A C 1
ATOM 2056 O O . VAL A 1 250 ? 6.567 -17.428 19.409 1.00 93.06 250 VAL A O 1
ATOM 2059 N N . PRO A 1 251 ? 6.202 -17.097 21.616 1.00 94.44 251 PRO A N 1
ATOM 2060 C CA . PRO A 1 251 ? 4.756 -17.291 21.539 1.00 94.44 251 PRO A CA 1
ATOM 2061 C C . PRO A 1 251 ? 4.112 -16.134 20.768 1.00 94.44 251 PRO A C 1
ATOM 2063 O O . PRO A 1 251 ? 4.128 -14.987 21.210 1.00 94.44 251 PRO A O 1
ATOM 2066 N N . LEU A 1 252 ? 3.560 -16.428 19.590 1.00 95.81 252 LEU A N 1
ATOM 2067 C CA . LEU A 1 252 ? 3.011 -15.402 18.698 1.00 95.81 252 LEU A CA 1
ATOM 2068 C C . LEU A 1 252 ? 1.725 -14.771 19.244 1.00 95.81 252 LEU A C 1
ATOM 2070 O O . LEU A 1 252 ? 1.493 -13.588 19.006 1.00 95.81 252 LEU A O 1
ATOM 2074 N N . ASP A 1 253 ? 0.926 -15.527 19.998 1.00 94.94 253 ASP A N 1
ATOM 2075 C CA . ASP A 1 253 ? -0.333 -15.040 20.571 1.00 94.94 253 ASP A CA 1
ATOM 2076 C C . ASP A 1 253 ? -0.080 -13.973 21.646 1.00 94.94 253 ASP A C 1
ATOM 2078 O O . ASP A 1 253 ? -0.692 -12.909 21.626 1.00 94.94 253 ASP A O 1
ATOM 2082 N N . GLU A 1 254 ? 0.904 -14.196 22.524 1.00 94.00 254 GLU A N 1
ATOM 2083 C CA . GLU A 1 254 ? 1.314 -13.211 23.535 1.00 94.00 254 GLU A CA 1
ATOM 2084 C C . GLU A 1 254 ? 1.906 -11.951 22.891 1.00 94.00 254 GLU A C 1
ATOM 2086 O O . GLU A 1 254 ? 1.580 -10.835 23.292 1.00 94.00 254 GLU A O 1
ATOM 2091 N N . VAL A 1 255 ? 2.733 -12.118 21.849 1.00 95.12 255 VAL A N 1
ATOM 2092 C CA . VAL A 1 255 ? 3.282 -10.989 21.077 1.00 95.12 255 VAL A CA 1
ATOM 2093 C C . VAL A 1 255 ? 2.164 -10.180 20.427 1.00 95.12 255 VAL A C 1
ATOM 2095 O O . VAL A 1 255 ? 2.236 -8.951 20.385 1.00 95.12 255 VAL A O 1
ATOM 2098 N N . ARG A 1 256 ? 1.125 -10.851 19.920 1.00 93.06 256 ARG A N 1
ATOM 2099 C CA . ARG A 1 256 ? -0.031 -10.190 19.318 1.00 93.06 256 ARG A CA 1
ATOM 2100 C C . ARG A 1 256 ? -0.802 -9.378 20.354 1.00 93.06 256 ARG A C 1
ATOM 2102 O O . ARG A 1 256 ? -1.102 -8.221 20.077 1.00 93.06 256 ARG A O 1
ATOM 2109 N N . GLU A 1 257 ? -1.094 -9.938 21.524 1.00 92.31 257 GLU A N 1
ATOM 2110 C CA . GLU A 1 257 ? -1.802 -9.215 22.590 1.00 92.31 257 GLU A CA 1
ATOM 2111 C C . GLU A 1 257 ? -1.002 -8.010 23.108 1.00 92.31 257 GLU A C 1
ATOM 2113 O O . GLU A 1 257 ? -1.558 -6.916 23.253 1.00 92.31 257 GLU A O 1
ATOM 2118 N N . ASP A 1 258 ? 0.313 -8.164 23.303 1.00 91.19 258 ASP A N 1
ATOM 2119 C CA . ASP A 1 258 ? 1.193 -7.052 23.683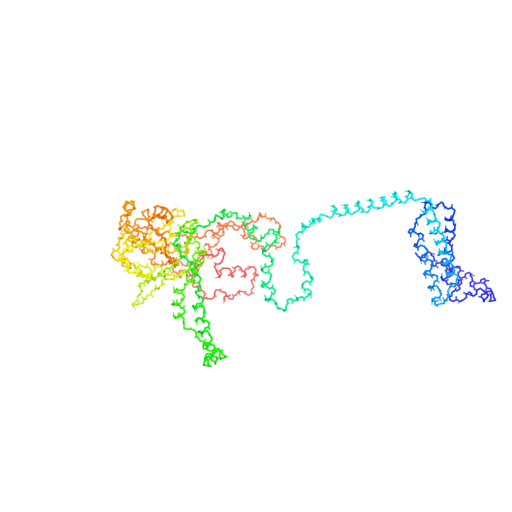 1.00 91.19 258 ASP A CA 1
ATOM 2120 C C . ASP A 1 258 ? 1.191 -5.959 22.605 1.00 91.19 258 ASP A C 1
ATOM 2122 O O . ASP A 1 258 ? 0.972 -4.781 22.900 1.00 91.19 258 ASP A O 1
ATOM 2126 N N . TRP A 1 259 ? 1.313 -6.345 21.330 1.00 92.44 259 TRP A N 1
ATOM 2127 C CA . TRP A 1 259 ? 1.249 -5.412 20.207 1.00 92.44 259 TRP A CA 1
ATOM 2128 C C . TRP A 1 259 ? -0.083 -4.657 20.148 1.00 92.44 259 TRP A C 1
ATOM 2130 O O . TRP A 1 259 ? -0.054 -3.435 20.008 1.00 92.44 259 TRP A O 1
ATOM 2140 N N . LEU A 1 260 ? -1.223 -5.344 20.314 1.00 90.25 260 LEU A N 1
ATOM 2141 C CA . LEU A 1 260 ? -2.565 -4.740 20.328 1.00 90.25 260 LEU A CA 1
ATOM 2142 C C . LEU A 1 260 ? -2.750 -3.734 21.473 1.00 90.25 260 LEU A C 1
ATOM 2144 O O . LEU A 1 260 ? -3.498 -2.768 21.324 1.00 90.25 260 LEU A O 1
ATOM 2148 N N . SER A 1 261 ? -2.089 -3.955 22.611 1.00 86.00 261 SER A N 1
ATOM 2149 C CA . SER A 1 261 ? -2.108 -3.032 23.754 1.00 86.00 261 SER A CA 1
ATOM 2150 C C . SER A 1 261 ? -1.148 -1.844 23.595 1.00 86.00 261 SER A C 1
ATOM 2152 O O . SER A 1 261 ? -1.321 -0.799 24.227 1.00 86.00 261 SER A O 1
ATOM 2154 N N . SER A 1 262 ? -0.137 -1.995 22.740 1.00 85.69 262 SER A N 1
ATOM 2155 C CA . SER A 1 262 ? 0.947 -1.040 22.549 1.00 85.69 262 SER A CA 1
ATOM 2156 C C . SER A 1 262 ? 0.594 0.067 21.552 1.00 85.69 262 SER A C 1
ATOM 2158 O O . SER A 1 262 ? -0.228 -0.082 20.648 1.00 85.69 262 SER A O 1
ATOM 2160 N N . SER A 1 263 ? 1.300 1.197 21.642 1.00 82.88 263 SER A N 1
ATOM 2161 C CA . SER A 1 263 ? 1.209 2.278 20.649 1.00 82.88 263 SER A CA 1
ATOM 2162 C C . SER A 1 263 ? 1.700 1.857 19.256 1.00 82.88 263 SER A C 1
ATOM 2164 O O . SER A 1 263 ? 1.351 2.496 18.259 1.00 82.88 263 SER A O 1
ATOM 2166 N N . LEU A 1 264 ? 2.462 0.759 19.172 1.00 86.94 264 LEU A N 1
ATOM 2167 C CA . LEU A 1 264 ? 2.931 0.170 17.918 1.00 86.94 264 LEU A CA 1
ATOM 2168 C C . LEU A 1 264 ? 1.784 -0.294 17.020 1.00 86.94 264 LEU A C 1
ATOM 2170 O O . LEU A 1 264 ? 1.894 -0.120 15.805 1.00 86.94 264 LEU A O 1
ATOM 2174 N N . PHE A 1 265 ? 0.691 -0.819 17.585 1.00 90.56 265 PHE A N 1
ATOM 2175 C CA . PHE A 1 265 ? -0.515 -1.171 16.829 1.00 90.56 265 PHE A CA 1
ATOM 2176 C C . PHE A 1 265 ? -0.990 0.009 15.983 1.00 90.56 265 PHE A C 1
ATOM 2178 O O . PHE A 1 265 ? -1.137 -0.086 14.765 1.00 90.56 265 PHE A O 1
ATOM 2185 N N . SER A 1 266 ? -1.127 1.158 16.640 1.00 90.44 266 SER A N 1
ATOM 2186 C CA . SER A 1 266 ? -1.652 2.380 16.048 1.00 90.44 266 SER A CA 1
ATOM 2187 C C . SER A 1 266 ? -0.787 2.897 14.897 1.00 90.44 266 SER A C 1
ATOM 2189 O O . SER A 1 266 ? -1.301 3.241 13.832 1.00 90.44 266 SER A O 1
ATOM 2191 N N . ASN A 1 267 ? 0.534 2.901 15.091 1.00 91.38 267 ASN A N 1
ATOM 2192 C CA . ASN A 1 267 ? 1.486 3.335 14.069 1.00 91.38 267 ASN A CA 1
ATOM 2193 C C . ASN A 1 267 ? 1.540 2.356 12.894 1.00 91.38 267 ASN A C 1
ATOM 2195 O O . ASN A 1 267 ? 1.543 2.782 11.744 1.00 91.38 267 ASN A O 1
ATOM 2199 N N . SER A 1 268 ? 1.541 1.053 13.181 1.00 92.56 268 SER A N 1
ATOM 2200 C CA . SER A 1 268 ? 1.587 0.010 12.152 1.00 92.56 268 SER A CA 1
ATOM 2201 C C . SER A 1 268 ? 0.357 0.090 11.251 1.00 92.56 268 SER A C 1
ATOM 2203 O O . SER A 1 268 ? 0.490 0.097 10.029 1.00 92.56 268 SER A O 1
ATOM 2205 N N . LEU A 1 269 ? -0.837 0.221 11.842 1.00 93.38 269 LEU A N 1
ATOM 2206 C CA . LEU A 1 269 ? -2.075 0.329 11.076 1.00 93.38 269 LEU A CA 1
ATOM 2207 C C . LEU A 1 269 ? -2.133 1.619 10.257 1.00 93.38 269 LEU A C 1
ATOM 2209 O O . LEU A 1 269 ? -2.586 1.590 9.118 1.00 93.38 269 LEU A O 1
ATOM 2213 N N . TYR A 1 270 ? -1.644 2.734 10.810 1.00 93.81 270 TYR A N 1
ATOM 2214 C CA . TYR A 1 270 ? -1.510 3.990 10.073 1.00 93.81 270 TYR A CA 1
ATOM 2215 C C . TYR A 1 270 ? -0.605 3.825 8.844 1.00 93.81 270 TYR A C 1
ATOM 2217 O O . TYR A 1 270 ? -0.997 4.201 7.740 1.00 93.81 270 TYR A O 1
ATOM 2225 N N . THR A 1 271 ? 0.575 3.219 9.006 1.00 95.06 271 THR A N 1
ATOM 2226 C CA . THR A 1 271 ? 1.502 2.969 7.894 1.00 95.06 271 THR A CA 1
ATOM 2227 C C . THR A 1 271 ? 0.874 2.069 6.835 1.00 95.06 271 THR A C 1
ATOM 2229 O O . THR A 1 271 ? 0.984 2.368 5.647 1.00 95.06 271 THR A O 1
ATOM 2232 N N . ILE A 1 272 ? 0.179 1.006 7.251 1.00 96.38 272 ILE A N 1
ATOM 2233 C CA . ILE A 1 272 ? -0.517 0.092 6.342 1.00 96.38 272 ILE A CA 1
ATOM 2234 C C . ILE A 1 272 ? -1.630 0.837 5.595 1.00 96.38 272 ILE A C 1
ATOM 2236 O O . ILE A 1 272 ? -1.636 0.847 4.370 1.00 96.38 272 ILE A O 1
ATOM 2240 N N . ALA A 1 273 ? -2.537 1.518 6.293 1.00 95.31 273 ALA A N 1
ATOM 2241 C CA . ALA A 1 273 ? -3.639 2.248 5.667 1.00 95.31 273 ALA A CA 1
ATOM 2242 C C . ALA A 1 273 ? -3.149 3.341 4.699 1.00 95.31 273 ALA A C 1
ATOM 2244 O O . ALA A 1 273 ? -3.727 3.514 3.627 1.00 95.31 273 ALA A O 1
ATOM 2245 N N . ASN A 1 274 ? -2.051 4.029 5.034 1.00 94.00 274 ASN A N 1
ATOM 2246 C CA . ASN A 1 274 ? -1.424 5.008 4.148 1.00 94.00 274 ASN A CA 1
ATOM 2247 C C . ASN A 1 274 ? -0.751 4.348 2.931 1.00 94.00 274 ASN A C 1
ATOM 2249 O O . ASN A 1 274 ? -0.810 4.904 1.842 1.00 94.00 274 ASN A O 1
ATOM 2253 N N . HIS A 1 275 ? -0.148 3.161 3.082 1.00 95.00 275 HIS A N 1
ATOM 2254 C CA . HIS A 1 275 ? 0.382 2.391 1.949 1.00 95.00 275 HIS A CA 1
ATOM 2255 C C . HIS A 1 275 ? -0.724 1.982 0.970 1.00 95.00 275 HIS A C 1
ATOM 2257 O O . HIS A 1 275 ? -0.531 2.052 -0.238 1.00 95.00 275 HIS A O 1
ATOM 2263 N N . TYR A 1 276 ? -1.890 1.603 1.493 1.00 95.56 276 TYR A N 1
ATOM 2264 C CA . TYR A 1 276 ? -3.057 1.271 0.682 1.00 95.56 276 TYR A CA 1
ATOM 2265 C C . TYR A 1 276 ? -3.805 2.494 0.139 1.00 95.56 276 TYR A C 1
ATOM 2267 O O . TYR A 1 276 ? -4.816 2.286 -0.514 1.00 95.56 276 TYR A O 1
ATOM 2275 N N . GLY A 1 277 ? -3.372 3.734 0.401 1.00 94.00 277 GLY A N 1
ATOM 2276 C CA . GLY A 1 277 ? -4.037 4.948 -0.097 1.00 94.00 277 GLY A CA 1
ATOM 2277 C C . GLY A 1 277 ? -5.390 5.269 0.554 1.00 94.00 277 GLY A C 1
ATOM 2278 O O . GLY A 1 277 ? -6.079 6.179 0.114 1.00 94.00 277 GLY A O 1
ATOM 2279 N N . LEU A 1 278 ? -5.780 4.574 1.631 1.00 94.88 278 LEU A N 1
ATOM 2280 C CA . LEU A 1 278 ? -7.135 4.685 2.198 1.00 94.88 278 LEU A CA 1
ATOM 2281 C C . LEU A 1 278 ? -7.460 6.090 2.716 1.00 94.88 278 LEU A C 1
ATOM 2283 O O . LEU A 1 278 ? -8.592 6.544 2.608 1.00 94.88 278 LEU A O 1
ATOM 2287 N N . PHE A 1 279 ? -6.483 6.780 3.306 1.00 94.12 279 PHE A N 1
ATOM 2288 C CA . PHE A 1 279 ? -6.704 8.134 3.819 1.00 94.12 279 PHE A CA 1
ATOM 2289 C C . PHE A 1 279 ? -6.911 9.156 2.700 1.00 94.12 279 PHE A C 1
ATOM 2291 O O . PHE A 1 279 ? -7.715 10.070 2.866 1.00 94.12 279 PHE A O 1
ATOM 2298 N N . ASP A 1 280 ? -6.206 8.982 1.581 1.00 91.50 280 ASP A N 1
ATOM 2299 C CA . ASP A 1 280 ? -6.313 9.874 0.428 1.00 91.50 280 ASP A CA 1
ATOM 2300 C C . ASP A 1 280 ? -7.683 9.712 -0.243 1.00 91.50 280 ASP A C 1
ATOM 2302 O O . ASP A 1 280 ? -8.346 10.707 -0.525 1.00 91.50 280 ASP A O 1
ATOM 2306 N N . ASP A 1 281 ? -8.172 8.476 -0.362 1.00 92.50 281 ASP A N 1
ATOM 2307 C CA . ASP A 1 281 ? -9.468 8.206 -0.991 1.00 92.50 281 ASP A CA 1
ATOM 2308 C C . ASP A 1 281 ? -10.654 8.578 -0.082 1.00 92.50 281 ASP A C 1
ATOM 2310 O O . ASP A 1 281 ? -11.590 9.244 -0.516 1.00 92.50 281 ASP A O 1
ATOM 2314 N N . LEU A 1 282 ? -10.610 8.203 1.204 1.00 94.25 282 LEU A N 1
ATOM 2315 C CA . LEU A 1 282 ? -11.748 8.372 2.123 1.00 94.25 282 LEU A CA 1
ATOM 2316 C C . LEU A 1 282 ? -11.836 9.774 2.738 1.00 94.25 282 LEU A C 1
ATOM 2318 O O . LEU A 1 282 ? -12.928 10.262 3.032 1.00 94.25 282 LEU A O 1
ATOM 2322 N N . PHE A 1 283 ? -10.690 10.411 3.000 1.00 92.50 283 PHE A N 1
ATOM 2323 C CA . PHE A 1 283 ? -10.617 11.662 3.763 1.00 92.50 283 PHE A CA 1
ATOM 2324 C C . PHE A 1 283 ? -9.860 12.785 3.043 1.00 92.50 283 PHE A C 1
ATOM 2326 O O . PHE A 1 283 ? -9.783 13.886 3.601 1.00 92.50 283 PHE A O 1
ATOM 2333 N N . LYS A 1 284 ? -9.327 12.547 1.833 1.00 87.94 284 LYS A N 1
ATOM 2334 C CA . LYS A 1 284 ? -8.556 13.492 1.002 1.00 87.94 284 LYS A CA 1
ATOM 2335 C C . LYS A 1 284 ? -7.314 14.043 1.707 1.00 87.94 284 LYS A C 1
ATOM 2337 O O . LYS A 1 284 ? -6.198 13.596 1.482 1.00 87.94 284 LYS A O 1
ATOM 2342 N N . HIS A 1 285 ? -7.506 15.010 2.598 1.00 86.81 285 HIS A N 1
ATOM 2343 C CA . HIS A 1 285 ? -6.445 15.682 3.351 1.00 86.81 285 HIS A CA 1
ATOM 2344 C C . HIS A 1 285 ? -6.364 15.223 4.814 1.00 86.81 285 HIS A C 1
ATOM 2346 O O . HIS A 1 285 ? -5.448 15.615 5.537 1.00 86.81 285 HIS A O 1
ATOM 2352 N N . GLY A 1 286 ? -7.324 14.421 5.280 1.00 92.25 286 GLY A N 1
ATOM 2353 C CA . GLY A 1 286 ? -7.377 13.928 6.653 1.00 92.25 286 GLY A CA 1
ATOM 2354 C C . GLY A 1 286 ? -6.642 12.603 6.842 1.00 92.25 286 GLY A C 1
ATOM 2355 O O . GLY A 1 286 ? -6.720 11.708 6.009 1.00 92.25 286 GLY A O 1
ATOM 2356 N N . TYR A 1 287 ? -5.977 12.433 7.980 1.00 94.31 287 TYR A N 1
ATOM 2357 C CA . TYR A 1 287 ? -5.502 11.128 8.444 1.00 94.31 287 TYR A CA 1
ATOM 2358 C C . TYR A 1 287 ? -5.798 10.949 9.928 1.00 94.31 287 TYR A C 1
ATOM 2360 O O . TYR A 1 287 ? -6.022 11.915 10.655 1.00 94.31 287 TYR A O 1
ATOM 2368 N N . PHE A 1 288 ? -5.782 9.715 10.415 1.00 94.50 288 PHE A N 1
ATOM 2369 C CA . PHE A 1 288 ? -5.848 9.467 11.849 1.00 94.50 288 PHE A CA 1
ATOM 2370 C C . PHE A 1 288 ? -5.065 8.220 12.232 1.00 94.50 288 PHE A C 1
ATOM 2372 O O . PHE A 1 288 ? -4.748 7.378 11.397 1.00 94.50 288 PHE A O 1
ATOM 2379 N N . TYR A 1 289 ? -4.772 8.111 13.523 1.00 93.19 289 TYR A N 1
ATOM 2380 C CA . TYR A 1 289 ? -4.144 6.941 14.116 1.00 93.19 289 TYR A CA 1
ATOM 2381 C C . TYR A 1 289 ? -5.220 6.035 14.727 1.00 93.19 289 TYR A C 1
ATOM 2383 O O . TYR A 1 289 ? -5.848 6.441 15.710 1.00 93.19 289 TYR A O 1
ATOM 2391 N N . PRO A 1 290 ? -5.446 4.827 14.183 1.00 93.12 290 PRO A N 1
ATOM 2392 C CA . PRO A 1 290 ? -6.393 3.857 14.729 1.00 93.12 290 PRO A CA 1
ATOM 2393 C C . PRO A 1 290 ? -5.989 3.460 16.148 1.00 93.12 290 PRO A C 1
ATOM 2395 O O . PRO A 1 290 ? -4.840 3.085 16.382 1.00 93.12 290 PRO A O 1
ATOM 2398 N N . ARG A 1 291 ? -6.893 3.596 17.120 1.00 88.69 291 ARG A N 1
ATOM 2399 C CA . ARG A 1 291 ? -6.570 3.406 18.548 1.00 88.69 291 ARG A CA 1
ATOM 2400 C C . ARG A 1 291 ? -7.117 2.121 19.134 1.00 88.69 291 ARG A C 1
ATOM 2402 O O . ARG A 1 291 ? -6.476 1.539 19.997 1.00 88.69 291 ARG A O 1
ATOM 2409 N N . ILE A 1 292 ? -8.297 1.710 18.691 1.00 90.25 292 ILE A N 1
ATOM 2410 C CA . ILE A 1 292 ? -8.984 0.541 19.235 1.00 90.25 292 ILE A CA 1
ATOM 2411 C C . ILE A 1 292 ? -8.887 -0.582 18.204 1.00 90.25 292 ILE A C 1
ATOM 2413 O O . ILE A 1 292 ? -9.257 -0.346 17.057 1.00 90.25 292 ILE A O 1
ATOM 2417 N N . PRO A 1 293 ? -8.411 -1.783 18.556 1.00 91.75 293 PRO A N 1
ATOM 2418 C CA . PRO A 1 293 ? -8.439 -2.903 17.629 1.00 91.75 293 PRO A CA 1
ATOM 2419 C C . PRO A 1 293 ? -9.883 -3.316 17.344 1.00 91.75 293 PRO A C 1
ATOM 2421 O O . PRO A 1 293 ? -10.687 -3.470 18.265 1.00 91.75 293 PRO A O 1
ATOM 2424 N N . LEU A 1 294 ? -10.198 -3.450 16.057 1.00 93.56 294 LEU A N 1
ATOM 2425 C CA . LEU A 1 294 ? -11.506 -3.859 15.569 1.00 93.56 294 LEU A CA 1
ATOM 2426 C C . LEU A 1 294 ? -11.416 -5.322 15.128 1.00 93.56 294 LEU A C 1
ATOM 2428 O O . LEU A 1 294 ? -10.730 -5.630 14.154 1.00 93.56 294 LEU A O 1
ATOM 2432 N N . ASN A 1 295 ? -12.081 -6.211 15.860 1.00 94.69 295 ASN A N 1
ATOM 2433 C CA . ASN A 1 295 ? -12.118 -7.635 15.554 1.00 94.69 295 ASN A CA 1
ATOM 2434 C C . ASN A 1 295 ? -13.364 -7.913 14.720 1.00 94.69 295 ASN A C 1
ATOM 2436 O O . ASN A 1 295 ? -14.479 -7.782 15.214 1.00 94.69 295 ASN A O 1
ATOM 2440 N N . ILE A 1 296 ? -13.176 -8.266 13.454 1.00 95.75 296 ILE A N 1
ATOM 2441 C CA . ILE A 1 296 ? -14.268 -8.571 12.529 1.00 95.75 296 ILE A CA 1
ATOM 2442 C C . ILE A 1 296 ? -14.083 -10.002 12.053 1.00 95.75 296 ILE A C 1
ATOM 2444 O O . ILE A 1 296 ? -13.041 -10.336 11.489 1.00 95.75 296 ILE A O 1
ATOM 2448 N N . ASN A 1 297 ? -15.104 -10.824 12.256 1.00 95.81 297 ASN A N 1
ATOM 2449 C CA . ASN A 1 297 ? -15.095 -12.241 11.935 1.00 95.81 297 ASN A CA 1
ATOM 2450 C C . ASN A 1 297 ? -16.310 -12.573 11.070 1.00 95.81 297 ASN A C 1
ATOM 2452 O O . ASN A 1 297 ? -17.450 -12.394 11.498 1.00 95.81 297 ASN A O 1
ATOM 2456 N N . TYR A 1 298 ? -16.072 -13.068 9.859 1.00 95.19 298 TYR A N 1
ATOM 2457 C CA . TYR A 1 298 ? -17.132 -13.615 9.019 1.00 95.19 298 TYR A CA 1
ATOM 2458 C C . TYR A 1 298 ? -17.426 -15.065 9.417 1.00 95.19 298 TYR A C 1
ATOM 2460 O O . TYR A 1 298 ? -16.474 -15.829 9.621 1.00 95.19 298 TYR A O 1
ATOM 2468 N N . PRO A 1 299 ? -18.705 -15.463 9.530 1.00 92.00 299 PRO A N 1
ATOM 2469 C CA . PRO A 1 299 ? -19.051 -16.862 9.737 1.00 92.00 299 PRO A CA 1
ATOM 2470 C C . PRO A 1 299 ? -18.640 -17.678 8.505 1.00 92.00 299 PRO A C 1
ATOM 2472 O O . PRO A 1 299 ? -18.928 -17.300 7.371 1.00 92.00 299 PRO A O 1
ATOM 2475 N N . TYR A 1 300 ? -17.941 -18.788 8.730 1.00 86.19 300 TYR A N 1
ATOM 2476 C CA . TYR A 1 300 ? -17.582 -19.765 7.707 1.00 86.19 300 TYR A CA 1
ATOM 2477 C C . TYR A 1 300 ? -18.191 -21.126 8.070 1.00 86.19 300 TYR A C 1
ATOM 2479 O O . TYR A 1 300 ? -18.573 -21.369 9.216 1.00 86.19 300 TYR A O 1
ATOM 2487 N N . GLU A 1 301 ? -18.326 -22.015 7.088 1.00 79.62 301 GLU A N 1
ATOM 2488 C CA . GLU A 1 301 ? -18.929 -23.338 7.280 1.00 79.62 301 GLU A CA 1
ATOM 2489 C C . GLU A 1 301 ? -18.292 -24.099 8.471 1.00 79.62 301 GLU A C 1
ATOM 2491 O O . GLU A 1 301 ? -17.080 -24.043 8.683 1.00 79.62 301 GLU A O 1
ATOM 2496 N N . ASN A 1 302 ? -19.109 -24.847 9.228 1.00 75.62 302 ASN A N 1
ATOM 2497 C CA . ASN A 1 302 ? -18.704 -25.683 10.375 1.00 75.62 302 ASN A CA 1
ATOM 2498 C C . ASN A 1 302 ? -18.090 -24.929 11.577 1.00 75.62 302 ASN A C 1
ATOM 2500 O O . ASN A 1 302 ? -17.058 -25.350 12.098 1.00 75.62 302 ASN A O 1
ATOM 2504 N N . GLU A 1 303 ? -18.715 -23.830 12.019 1.00 77.75 303 GLU A N 1
ATOM 2505 C CA . GLU A 1 303 ? -18.298 -23.024 13.193 1.00 77.75 303 GLU A CA 1
ATOM 2506 C C . GLU A 1 303 ? -16.901 -22.384 13.077 1.00 77.75 303 GLU A C 1
ATOM 2508 O O . GLU A 1 303 ? -16.391 -21.789 14.028 1.00 77.75 303 GLU A O 1
ATOM 2513 N N . GLN A 1 304 ? -16.271 -22.463 11.904 1.00 85.56 304 GLN A N 1
ATOM 2514 C CA . GLN A 1 304 ? -15.037 -21.742 11.630 1.00 85.56 304 GLN A CA 1
ATOM 2515 C C . GLN A 1 304 ? -15.345 -20.270 11.359 1.00 85.56 304 GLN A C 1
ATOM 2517 O O . GLN A 1 304 ? -16.416 -19.909 10.873 1.00 85.56 304 GLN A O 1
ATOM 2522 N N . VAL A 1 305 ? -14.385 -19.401 11.660 1.00 90.69 305 VAL A N 1
ATOM 2523 C CA . VAL A 1 305 ? -14.505 -17.966 11.401 1.00 90.69 305 VAL A CA 1
ATOM 2524 C C . VAL A 1 305 ? -13.395 -17.503 10.481 1.00 90.69 305 VAL A C 1
ATOM 2526 O O . VAL A 1 305 ? -12.249 -17.939 10.591 1.00 90.69 305 VAL A O 1
ATOM 2529 N N . THR A 1 306 ? -13.739 -16.587 9.585 1.00 93.06 306 THR A N 1
ATOM 2530 C CA . THR A 1 306 ? -12.785 -15.941 8.692 1.00 93.06 306 THR A CA 1
ATOM 2531 C C . THR A 1 306 ? -12.505 -14.524 9.204 1.00 93.06 306 THR A C 1
ATOM 2533 O O . THR A 1 306 ? -13.350 -13.639 9.036 1.00 93.06 306 THR A O 1
ATOM 2536 N N . PRO A 1 307 ? -11.353 -14.286 9.862 1.00 94.81 307 PRO A N 1
ATOM 2537 C CA . PRO A 1 307 ? -11.039 -12.983 10.431 1.00 94.81 307 PRO A CA 1
ATOM 2538 C C . PRO A 1 307 ? -10.620 -11.972 9.358 1.00 94.81 307 PRO A C 1
ATOM 2540 O O . PRO A 1 307 ? -9.905 -12.281 8.398 1.00 94.81 307 PRO A O 1
ATOM 2543 N N . VAL A 1 308 ? -11.012 -10.721 9.564 1.00 96.00 308 VAL A N 1
ATOM 2544 C CA . VAL A 1 308 ? -10.510 -9.561 8.824 1.00 96.00 308 VAL A CA 1
ATOM 2545 C C . VAL A 1 308 ? -9.344 -8.955 9.598 1.00 96.00 308 VAL A C 1
ATOM 2547 O O . VAL A 1 308 ? -9.435 -8.702 10.799 1.00 96.00 308 VAL A O 1
ATOM 2550 N N . TYR A 1 309 ? -8.249 -8.691 8.893 1.00 92.31 309 TYR A N 1
ATOM 2551 C CA . TYR A 1 309 ? -7.079 -8.002 9.425 1.00 92.31 309 TYR A CA 1
ATOM 2552 C C . TYR A 1 309 ? -6.926 -6.627 8.753 1.00 92.31 309 TYR A C 1
ATOM 2554 O O . TYR A 1 309 ? -7.796 -5.765 8.872 1.00 92.31 309 TYR A O 1
ATOM 2562 N N . SER A 1 310 ? -5.799 -6.373 8.084 1.00 93.00 310 SER A N 1
ATOM 2563 C CA . SER A 1 310 ? -5.488 -5.082 7.457 1.00 93.00 310 SER A CA 1
ATOM 2564 C C . SER A 1 310 ? -4.930 -5.307 6.056 1.00 93.00 310 SER A C 1
ATOM 2566 O O . SER A 1 310 ? -3.722 -5.248 5.834 1.00 93.00 310 SER A O 1
ATOM 2568 N N . GLY A 1 311 ? -5.826 -5.639 5.127 1.00 94.56 311 GLY A N 1
ATOM 2569 C CA . GLY A 1 311 ? -5.504 -5.916 3.726 1.00 94.56 311 GLY A CA 1
ATOM 2570 C C . GLY A 1 311 ? -5.336 -7.399 3.390 1.00 94.56 311 GLY A C 1
ATOM 2571 O O . GLY A 1 311 ? -4.792 -7.721 2.338 1.00 94.56 311 GLY A O 1
ATOM 2572 N N . ASN A 1 312 ? -5.789 -8.318 4.251 1.00 96.44 312 ASN A N 1
ATOM 2573 C CA . ASN A 1 312 ? -5.858 -9.732 3.878 1.00 96.44 312 ASN A CA 1
ATOM 2574 C C . ASN A 1 312 ? -6.889 -9.952 2.762 1.00 96.44 312 ASN A C 1
ATOM 2576 O O . ASN A 1 312 ? -7.807 -9.157 2.578 1.00 96.44 312 ASN A O 1
ATOM 2580 N N . ARG A 1 313 ? -6.736 -11.043 2.014 1.00 96.38 313 ARG A N 1
ATOM 2581 C CA . ARG A 1 313 ? -7.632 -11.393 0.907 1.00 96.38 313 ARG A CA 1
ATOM 2582 C C . ARG A 1 313 ? -8.766 -12.264 1.422 1.00 96.38 313 ARG A C 1
ATOM 2584 O O . ARG A 1 313 ? -8.481 -13.283 2.045 1.00 96.38 313 ARG A O 1
ATOM 2591 N N . LEU A 1 314 ? -10.003 -11.883 1.121 1.00 95.56 314 LEU A N 1
ATOM 2592 C CA . LEU A 1 314 ? -11.196 -12.691 1.367 1.00 95.56 314 LEU A CA 1
ATOM 2593 C C . LEU A 1 314 ? -11.923 -12.961 0.054 1.00 95.56 314 LEU A C 1
ATOM 2595 O O . LEU A 1 314 ? -11.886 -12.144 -0.871 1.00 95.56 314 LEU A O 1
ATOM 2599 N N . TYR A 1 315 ? -12.601 -14.103 -0.023 1.00 94.38 315 TYR A N 1
ATOM 2600 C CA . TYR A 1 315 ? -13.471 -14.392 -1.153 1.00 94.38 315 TYR A CA 1
ATOM 2601 C C . TYR A 1 315 ? -14.832 -13.725 -0.952 1.00 94.38 315 TYR A C 1
ATOM 2603 O O . TYR A 1 315 ? -15.350 -13.657 0.163 1.00 94.38 315 TYR A O 1
ATOM 2611 N N . ALA A 1 316 ? -15.459 -13.284 -2.045 1.00 93.69 316 ALA A N 1
ATOM 2612 C CA . ALA A 1 316 ? -16.804 -12.708 -1.986 1.00 93.69 316 ALA A CA 1
ATOM 2613 C C . ALA A 1 316 ? -17.842 -13.704 -1.431 1.00 93.69 316 ALA A C 1
ATOM 2615 O O . ALA A 1 316 ? -18.824 -13.295 -0.818 1.00 93.69 316 ALA A O 1
ATOM 2616 N N . LYS A 1 317 ? -17.609 -15.016 -1.600 1.00 93.25 317 LYS A N 1
ATOM 2617 C CA . LYS A 1 317 ? -18.440 -16.071 -1.001 1.00 93.25 317 LYS A CA 1
ATOM 2618 C C . LYS A 1 317 ? -18.388 -16.076 0.538 1.00 93.25 317 LYS A C 1
ATOM 2620 O O . LYS A 1 317 ? -19.409 -16.359 1.152 1.00 93.25 317 LYS A O 1
ATOM 2625 N N . ASP A 1 318 ? -17.239 -15.744 1.135 1.00 92.88 318 ASP A N 1
ATOM 2626 C CA . ASP A 1 318 ? -17.038 -15.771 2.592 1.00 92.88 318 ASP A CA 1
ATOM 2627 C C . ASP A 1 318 ? -17.693 -14.542 3.239 1.00 92.88 318 ASP A C 1
ATOM 2629 O O . ASP A 1 318 ? -18.247 -14.613 4.329 1.00 92.88 318 ASP A O 1
ATOM 2633 N N . ALA A 1 319 ? -17.695 -13.414 2.523 1.00 93.94 319 ALA A N 1
ATOM 2634 C CA . ALA A 1 319 ? -18.341 -12.170 2.932 1.00 93.94 319 ALA A CA 1
ATOM 2635 C C . ALA A 1 319 ? -19.814 -12.083 2.482 1.00 93.94 319 ALA A C 1
ATOM 2637 O O . ALA A 1 319 ? -20.314 -11.002 2.176 1.00 93.94 319 ALA A O 1
ATOM 2638 N N . ARG A 1 320 ? -20.517 -13.219 2.375 1.00 92.19 320 ARG A N 1
ATOM 2639 C CA . ARG A 1 320 ? -21.926 -13.242 1.949 1.00 92.19 320 ARG A CA 1
ATOM 2640 C C . ARG A 1 320 ? -22.873 -12.787 3.058 1.00 92.19 320 ARG A C 1
ATOM 2642 O O . ARG A 1 320 ? -23.850 -12.091 2.785 1.00 92.19 320 ARG A O 1
ATOM 2649 N N . GLU A 1 321 ? -22.596 -13.216 4.283 1.00 92.31 321 GLU A N 1
ATOM 2650 C CA . GLU A 1 321 ? -23.369 -12.879 5.476 1.00 92.31 321 GLU A CA 1
ATOM 2651 C C . GLU A 1 321 ? -22.721 -11.725 6.242 1.00 92.31 321 GLU A C 1
ATOM 2653 O O . GLU A 1 321 ? -21.531 -11.449 6.088 1.00 92.31 321 GLU A O 1
ATOM 2658 N N . LYS A 1 322 ? -23.508 -11.040 7.080 1.00 93.56 322 LYS A N 1
ATOM 2659 C CA . LYS A 1 322 ? -22.981 -9.961 7.921 1.00 93.56 322 LYS A CA 1
ATOM 2660 C C . LYS A 1 322 ? -21.911 -10.516 8.882 1.00 93.56 322 LYS A C 1
ATOM 2662 O O . LYS A 1 322 ? -22.127 -11.583 9.459 1.00 93.56 322 LYS A O 1
ATOM 2667 N N . PRO A 1 323 ? -20.785 -9.814 9.093 1.00 95.56 323 PRO A N 1
ATOM 2668 C CA . PRO A 1 323 ? -19.771 -10.271 10.029 1.00 95.56 323 PRO A CA 1
ATOM 2669 C C . PRO A 1 323 ? -20.171 -9.986 11.478 1.00 95.56 323 PRO A C 1
ATOM 2671 O O . PRO A 1 323 ? -20.941 -9.064 11.764 1.00 95.56 323 PRO A O 1
ATOM 2674 N N . HIS A 1 324 ? -19.564 -10.727 12.399 1.00 94.75 324 HIS A N 1
ATOM 2675 C CA . HIS A 1 324 ? -19.538 -10.383 13.815 1.00 94.75 324 HIS A CA 1
ATOM 2676 C C . HIS A 1 324 ? -18.420 -9.372 14.070 1.00 94.75 324 HIS A C 1
ATOM 2678 O O . HIS A 1 324 ? -17.283 -9.597 13.651 1.00 94.75 324 HIS A O 1
ATOM 2684 N N . VAL A 1 325 ? -18.735 -8.250 14.717 1.00 95.19 325 VAL A N 1
ATOM 2685 C CA . VAL A 1 325 ? -17.788 -7.148 14.936 1.00 95.19 325 VAL A CA 1
ATOM 2686 C C . VAL A 1 325 ? -17.707 -6.833 16.422 1.00 95.19 325 VAL A C 1
ATOM 2688 O O . VAL A 1 325 ? -18.725 -6.629 17.074 1.00 95.19 325 VAL A O 1
ATOM 2691 N N . GLU A 1 326 ? -16.488 -6.771 16.951 1.00 94.06 326 GLU A N 1
ATOM 2692 C CA . GLU A 1 326 ? -16.226 -6.527 18.367 1.00 94.06 326 GLU A CA 1
ATOM 2693 C C . GLU A 1 326 ? -15.080 -5.533 18.563 1.00 94.06 326 GLU A C 1
ATOM 2695 O O . GLU A 1 326 ? -14.070 -5.554 17.851 1.00 94.06 326 GLU A O 1
ATOM 2700 N N . TRP A 1 327 ? -15.207 -4.682 19.581 1.00 92.75 327 TRP A N 1
ATOM 2701 C CA . TRP A 1 327 ? -14.131 -3.800 20.030 1.00 92.75 327 TRP A CA 1
ATOM 2702 C C . TRP A 1 327 ? -14.175 -3.561 21.543 1.00 92.75 327 TRP A C 1
ATOM 2704 O O . TRP A 1 327 ? -15.198 -3.724 22.210 1.00 92.75 327 TRP A O 1
ATOM 2714 N N . LYS A 1 328 ? -13.042 -3.123 22.105 1.00 88.69 328 LYS A N 1
ATOM 2715 C CA . LYS A 1 328 ? -12.947 -2.754 23.524 1.00 88.69 328 LYS A CA 1
ATOM 2716 C C . LYS A 1 328 ? -13.560 -1.360 23.738 1.00 88.69 328 LYS A C 1
ATOM 2718 O O . LYS A 1 328 ? -12.971 -0.358 23.338 1.00 88.69 328 LYS A O 1
ATOM 2723 N N . SER A 1 329 ? -14.736 -1.297 24.366 1.00 85.25 329 SER A N 1
ATOM 2724 C CA . SER A 1 329 ? -15.371 -0.051 24.837 1.00 85.25 329 SER A CA 1
ATOM 2725 C C . SER A 1 329 ? -15.081 0.185 26.324 1.00 85.25 3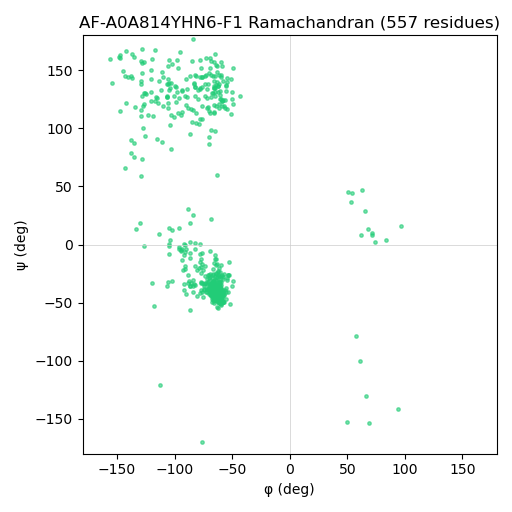29 SER A C 1
ATOM 2727 O O . SER A 1 329 ? -14.907 -0.761 27.089 1.00 85.25 329 SER A O 1
ATOM 2729 N N . SER A 1 330 ? -15.065 1.452 26.753 1.00 74.06 330 SER A N 1
ATOM 2730 C CA . SER A 1 330 ? -14.831 1.865 28.146 1.00 74.06 330 SER A CA 1
ATOM 2731 C C . SER A 1 330 ? -15.928 1.419 29.126 1.00 74.06 330 SER A C 1
ATOM 2733 O O . SER A 1 330 ? -15.790 1.650 30.325 1.00 74.06 330 SER A O 1
ATOM 2735 N N . GLY A 1 331 ? -17.048 0.875 28.632 1.00 67.12 331 GLY A N 1
ATOM 2736 C CA . GLY A 1 331 ? -18.183 0.429 29.451 1.00 67.12 331 GLY A CA 1
ATOM 2737 C C . GLY A 1 331 ? -19.007 1.558 30.085 1.00 67.12 331 GLY A C 1
ATOM 2738 O O . GLY A 1 331 ? -19.877 1.296 30.909 1.00 67.12 331 GLY A O 1
ATOM 2739 N N . LYS A 1 332 ? -18.754 2.822 29.720 1.00 73.50 332 LYS A N 1
ATOM 2740 C CA . LYS A 1 332 ? -19.566 3.964 30.163 1.00 73.50 332 LYS A CA 1
ATOM 2741 C C . LYS A 1 332 ? -20.856 4.019 29.344 1.00 73.50 332 LYS A C 1
ATOM 2743 O O . LYS A 1 332 ? -20.804 3.938 28.121 1.00 73.50 332 LYS A O 1
ATOM 2748 N N . SER A 1 333 ? -21.991 4.223 30.009 1.00 70.75 333 SER A N 1
ATOM 2749 C CA . SER A 1 333 ? -23.327 4.224 29.389 1.00 70.75 333 SER A CA 1
ATOM 2750 C C . SER A 1 333 ? -23.570 5.351 28.374 1.00 70.75 333 SER A C 1
ATOM 2752 O O . SER A 1 333 ? -24.552 5.298 27.646 1.00 70.75 333 SER A O 1
ATOM 2754 N N . ASP A 1 334 ? -22.699 6.362 28.320 1.00 80.50 334 ASP A N 1
ATOM 2755 C CA . ASP A 1 334 ? -22.812 7.526 27.425 1.00 80.50 334 ASP A CA 1
ATOM 2756 C C . ASP A 1 334 ? -21.876 7.444 26.196 1.00 80.50 334 ASP A C 1
ATOM 2758 O O . ASP A 1 334 ? -21.652 8.427 25.491 1.00 80.50 334 ASP A O 1
ATOM 2762 N N . GLU A 1 335 ? -21.273 6.279 25.932 1.00 89.38 335 GLU A N 1
ATOM 2763 C CA . GLU A 1 335 ? -20.449 6.081 24.736 1.00 89.38 335 GLU A CA 1
ATOM 2764 C C . GLU A 1 335 ? -21.247 5.494 23.577 1.00 89.38 335 GLU A C 1
ATOM 2766 O O . GLU A 1 335 ? -21.641 4.326 23.597 1.00 89.38 335 GLU A O 1
ATOM 2771 N N . PHE A 1 336 ? -21.391 6.297 22.527 1.00 93.25 336 PHE A N 1
ATOM 2772 C CA . PHE A 1 336 ? -21.997 5.886 21.270 1.00 93.25 336 PHE A CA 1
ATOM 2773 C C . PHE A 1 336 ? -20.957 5.809 20.155 1.00 93.25 336 PHE A C 1
ATOM 2775 O O . PHE A 1 336 ? -20.023 6.620 20.080 1.00 93.25 336 PHE A O 1
ATOM 2782 N N . TYR A 1 337 ? -21.141 4.830 19.278 1.00 94.75 337 TYR A N 1
ATOM 2783 C CA . TYR A 1 337 ? -20.296 4.586 18.119 1.00 94.75 337 TYR A CA 1
ATOM 2784 C C . TYR A 1 337 ? -21.139 4.522 16.844 1.00 94.75 337 TYR A C 1
ATOM 2786 O O . TYR A 1 337 ? -22.336 4.245 16.881 1.00 94.75 337 TYR A O 1
ATOM 2794 N N . THR A 1 338 ? -20.501 4.771 15.708 1.00 95.69 338 THR A N 1
ATO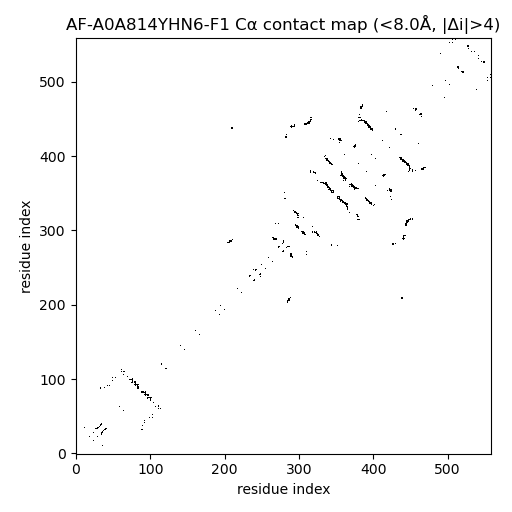M 2795 C CA . THR A 1 338 ? -21.091 4.572 14.382 1.00 95.69 338 THR A CA 1
ATOM 2796 C C . THR A 1 338 ? -20.137 3.720 13.557 1.00 95.69 338 THR A C 1
ATOM 2798 O O . THR A 1 338 ? -18.946 4.028 13.481 1.00 95.69 338 THR A O 1
ATOM 2801 N N . LEU A 1 339 ? -20.654 2.643 12.970 1.00 96.31 339 LEU A N 1
ATOM 2802 C CA . LEU A 1 339 ? -19.920 1.718 12.114 1.00 96.31 339 LEU A CA 1
ATOM 2803 C C . LEU A 1 339 ? -20.339 1.932 10.660 1.0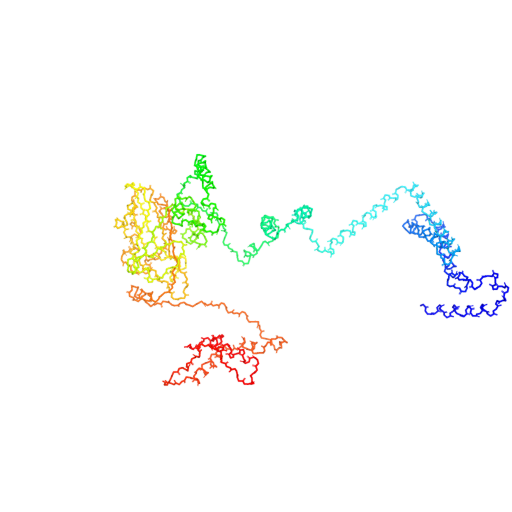0 96.31 339 LEU A C 1
ATOM 2805 O O . LEU A 1 339 ? -21.527 1.894 10.334 1.00 96.31 339 LEU A O 1
ATOM 2809 N N . VAL A 1 340 ? -19.351 2.119 9.793 1.00 96.00 340 VAL A N 1
ATOM 2810 C CA . VAL A 1 340 ? -19.534 2.325 8.356 1.00 96.00 340 VAL A CA 1
ATOM 2811 C C . VAL A 1 340 ? -18.689 1.302 7.606 1.00 96.00 340 VAL A C 1
ATOM 2813 O O . VAL A 1 340 ? -17.510 1.140 7.903 1.00 96.00 340 VAL A O 1
ATOM 2816 N N . PHE A 1 341 ? -19.288 0.599 6.651 1.00 96.69 341 PHE A N 1
ATOM 2817 C CA . PHE A 1 341 ? -18.619 -0.355 5.772 1.00 96.69 341 PHE A CA 1
ATOM 2818 C C . PHE A 1 341 ? -18.763 0.113 4.325 1.00 96.69 341 PHE A C 1
ATOM 2820 O O . PHE A 1 341 ? -19.872 0.105 3.777 1.00 96.69 341 PHE A O 1
ATOM 2827 N N . THR A 1 342 ? -17.656 0.535 3.718 1.00 95.94 342 THR A N 1
ATOM 2828 C CA . THR A 1 342 ? -17.624 1.133 2.377 1.00 95.94 342 THR A CA 1
ATOM 2829 C C . THR A 1 342 ? -16.595 0.463 1.477 1.00 95.94 342 THR A C 1
ATOM 2831 O O . THR A 1 342 ? -15.648 -0.183 1.930 1.00 95.94 342 THR A O 1
ATOM 2834 N N . ASN A 1 343 ? -16.808 0.599 0.172 1.00 95.81 343 ASN A N 1
ATOM 2835 C CA . ASN A 1 343 ? -15.907 0.127 -0.870 1.00 95.81 343 ASN A CA 1
ATOM 2836 C C . ASN A 1 343 ? -15.592 1.288 -1.830 1.00 95.81 343 ASN A C 1
ATOM 2838 O O . ASN A 1 343 ? -16.431 1.579 -2.690 1.00 95.81 343 ASN A O 1
ATOM 2842 N N . PRO A 1 344 ? -14.428 1.953 -1.693 1.00 95.12 344 PRO A N 1
ATOM 2843 C CA . PRO A 1 344 ? -14.027 3.049 -2.577 1.00 95.12 344 PRO A CA 1
ATOM 2844 C C . PRO A 1 344 ? -13.816 2.627 -4.034 1.00 95.12 344 PRO A C 1
ATOM 2846 O O . PRO A 1 344 ? -13.984 3.441 -4.929 1.00 95.12 344 PRO A O 1
ATOM 2849 N N . ASP A 1 345 ? -13.511 1.354 -4.292 1.00 94.50 345 ASP A N 1
ATOM 2850 C CA . ASP A 1 345 ? -13.212 0.862 -5.644 1.00 94.50 345 ASP A CA 1
ATOM 2851 C C . ASP A 1 345 ? -14.458 0.275 -6.341 1.00 94.50 345 ASP A C 1
ATOM 2853 O O . ASP A 1 345 ? -14.397 -0.209 -7.468 1.00 94.50 345 ASP A O 1
ATOM 2857 N N . GLY A 1 346 ? -15.594 0.196 -5.638 1.00 90.25 346 GLY A N 1
ATOM 2858 C CA . GLY A 1 346 ? -16.765 -0.594 -6.039 1.00 90.25 346 GLY A CA 1
ATOM 2859 C C . GLY A 1 346 ? -17.758 0.092 -6.974 1.00 90.25 346 GLY A C 1
ATOM 2860 O O . GLY A 1 346 ? -18.675 -0.571 -7.463 1.00 90.25 346 GLY A O 1
ATOM 2861 N N . HIS A 1 347 ? -17.638 1.400 -7.185 1.00 92.75 347 HIS A N 1
ATOM 2862 C CA . HIS A 1 347 ? -18.668 2.168 -7.874 1.00 92.75 347 HIS A CA 1
ATOM 2863 C C . HIS A 1 347 ? -18.582 2.004 -9.401 1.00 92.75 347 HIS A C 1
ATOM 2865 O O . HIS A 1 347 ? -17.514 2.069 -9.996 1.00 92.75 347 HIS A O 1
ATOM 2871 N N . LEU A 1 348 ? -19.724 1.749 -10.054 1.00 91.00 348 LEU A N 1
ATOM 2872 C CA . LEU A 1 348 ? -19.755 1.316 -11.463 1.00 91.00 348 LEU A CA 1
ATOM 2873 C C . LEU A 1 348 ? -19.861 2.459 -12.487 1.00 91.00 348 LEU A C 1
ATOM 2875 O O . LEU A 1 348 ? -19.643 2.219 -13.674 1.00 91.00 348 LEU A O 1
ATOM 2879 N N . LYS A 1 349 ? -20.291 3.657 -12.066 1.00 88.81 349 LYS A N 1
ATOM 2880 C CA . LYS A 1 349 ? -20.638 4.775 -12.972 1.00 88.81 349 LYS A CA 1
ATOM 2881 C C . LYS A 1 349 ? -19.761 6.009 -12.766 1.00 88.81 349 LYS A C 1
ATOM 2883 O O . LYS A 1 349 ? -19.239 6.558 -13.724 1.00 88.81 349 LYS A O 1
ATOM 2888 N N . GLU A 1 350 ? -19.679 6.462 -11.523 1.00 90.19 350 GLU A N 1
ATOM 2889 C CA . GLU A 1 350 ? -18.954 7.665 -11.107 1.00 90.19 350 GLU A CA 1
ATOM 2890 C C . GLU A 1 350 ? -17.590 7.300 -10.529 1.00 90.19 350 GLU A C 1
ATOM 2892 O O . GLU A 1 350 ? -17.499 6.346 -9.753 1.00 90.19 350 GLU A O 1
ATOM 2897 N N . ASP A 1 351 ? -16.572 8.063 -10.920 1.00 86.25 351 ASP A N 1
ATOM 2898 C CA . ASP A 1 351 ? -15.200 7.944 -10.435 1.00 86.25 351 ASP A CA 1
ATOM 2899 C C . ASP A 1 351 ? -15.032 8.691 -9.101 1.00 86.25 351 ASP A C 1
ATOM 2901 O O . ASP A 1 351 ? -15.572 9.783 -8.919 1.00 86.25 351 ASP A O 1
ATOM 2905 N N . GLY A 1 352 ? -14.318 8.092 -8.148 1.00 84.94 352 GLY A N 1
ATOM 2906 C CA . GLY A 1 352 ? -14.141 8.631 -6.791 1.00 84.94 352 GLY A CA 1
ATOM 2907 C C . GLY A 1 352 ? -15.362 8.526 -5.862 1.00 84.94 352 GLY A C 1
ATOM 2908 O O . GLY A 1 352 ? -15.303 8.982 -4.717 1.00 84.94 352 GLY A O 1
ATOM 2909 N N . ALA A 1 353 ? -16.464 7.930 -6.320 1.00 91.88 353 ALA A N 1
ATOM 2910 C CA . ALA A 1 353 ? -17.602 7.591 -5.472 1.00 91.88 353 ALA A CA 1
ATOM 2911 C C . ALA A 1 353 ? -17.418 6.220 -4.811 1.00 91.88 353 ALA A C 1
ATOM 2913 O O . ALA A 1 353 ? -16.898 5.286 -5.417 1.00 91.88 353 ALA A O 1
ATOM 2914 N N . GLU A 1 354 ? -17.894 6.076 -3.577 1.00 93.88 354 GLU A N 1
ATOM 2915 C CA . GLU A 1 354 ? -17.810 4.824 -2.828 1.00 93.88 354 GLU A CA 1
ATOM 2916 C C . GLU A 1 354 ? -19.165 4.106 -2.835 1.00 93.88 354 GLU A C 1
ATOM 2918 O O . GLU A 1 354 ? -20.231 4.721 -2.943 1.00 93.88 354 GLU A O 1
ATOM 2923 N N . VAL A 1 355 ? -19.140 2.784 -2.667 1.00 93.50 355 VAL A N 1
ATOM 2924 C CA . VAL A 1 355 ? -20.353 1.989 -2.435 1.00 93.50 355 VAL A CA 1
ATOM 2925 C C . VAL A 1 355 ? -20.501 1.704 -0.945 1.00 93.50 355 VAL A C 1
ATOM 2927 O O . VAL A 1 355 ? -19.634 1.081 -0.329 1.00 93.50 355 VAL A O 1
ATOM 2930 N N . LEU A 1 356 ? -21.631 2.115 -0.369 1.00 93.81 356 LEU A N 1
ATOM 2931 C CA . LEU A 1 356 ? -21.991 1.817 1.012 1.00 93.81 356 LEU A CA 1
ATOM 2932 C C . LEU A 1 356 ? -22.591 0.412 1.130 1.00 93.81 356 LEU A C 1
ATOM 2934 O O . LEU A 1 356 ? -23.703 0.126 0.666 1.00 93.81 356 LEU A O 1
ATOM 2938 N N . HIS A 1 357 ? -21.861 -0.461 1.812 1.00 94.06 357 HIS A N 1
ATOM 2939 C CA . HIS A 1 357 ? -22.263 -1.841 2.039 1.00 94.06 357 HIS A CA 1
ATOM 2940 C C . HIS A 1 357 ? -23.042 -2.008 3.343 1.00 94.06 357 HIS A C 1
ATOM 2942 O O . HIS A 1 357 ? -24.018 -2.752 3.361 1.00 94.06 357 HIS A O 1
ATOM 2948 N N . TRP A 1 358 ? -22.663 -1.317 4.420 1.00 94.25 358 TRP A N 1
ATOM 2949 C CA . TRP A 1 358 ? -23.359 -1.404 5.709 1.00 94.25 358 TRP A CA 1
ATOM 2950 C C . TRP A 1 358 ? -23.163 -0.124 6.524 1.00 94.25 358 TRP A C 1
ATOM 2952 O O . TRP A 1 358 ? -22.068 0.433 6.550 1.00 94.25 358 TRP A O 1
ATOM 2962 N N . PHE A 1 359 ? -24.217 0.349 7.189 1.00 93.81 359 PHE A N 1
ATOM 2963 C CA . PHE A 1 359 ? -24.149 1.527 8.055 1.00 93.81 359 PHE A CA 1
ATOM 2964 C C . PHE A 1 359 ? -25.023 1.317 9.287 1.00 93.81 359 PHE A C 1
ATOM 2966 O O . PHE A 1 359 ? -26.244 1.163 9.168 1.00 93.81 359 PHE A O 1
ATOM 2973 N N . VAL A 1 360 ? -24.408 1.396 10.467 1.00 93.88 360 VAL A N 1
ATOM 2974 C CA . VAL A 1 360 ? -25.099 1.343 11.759 1.00 93.88 360 VAL A CA 1
ATOM 2975 C C . VAL A 1 360 ? -24.659 2.526 12.615 1.00 93.88 360 VAL A C 1
ATOM 2977 O O . VAL A 1 360 ? -23.489 2.645 12.974 1.00 93.88 360 VAL A O 1
ATOM 2980 N N . GLY A 1 361 ? -25.599 3.412 12.932 1.00 92.81 361 GLY A N 1
ATOM 2981 C CA . GLY A 1 361 ? -25.382 4.574 13.786 1.00 92.81 361 GLY A CA 1
ATOM 2982 C C . GLY A 1 361 ? -25.764 4.315 15.242 1.00 92.81 361 GLY A C 1
ATOM 2983 O O . GLY A 1 361 ? -26.470 3.360 15.556 1.00 92.81 361 GLY A O 1
ATOM 2984 N N . ASN A 1 362 ? -25.338 5.204 16.141 1.00 93.62 362 ASN A N 1
ATOM 2985 C CA . ASN A 1 362 ? -25.800 5.247 17.538 1.00 93.62 362 ASN A CA 1
ATOM 2986 C C . ASN A 1 362 ? -25.668 3.916 18.310 1.00 93.62 362 ASN A C 1
ATOM 2988 O O . ASN A 1 362 ? -26.512 3.600 19.147 1.00 93.62 362 ASN A O 1
ATOM 2992 N N . ILE A 1 363 ? -24.606 3.151 18.060 1.00 94.38 363 ILE A N 1
ATOM 2993 C CA . ILE A 1 363 ? -24.324 1.879 18.732 1.00 94.38 363 ILE A CA 1
ATOM 2994 C C . ILE A 1 363 ? -23.904 2.155 20.183 1.00 94.38 363 ILE A C 1
ATOM 2996 O O . ILE A 1 363 ? -22.873 2.807 20.383 1.00 94.38 363 ILE A O 1
ATOM 3000 N N . PRO A 1 364 ? -24.639 1.671 21.199 1.00 92.69 364 PRO A N 1
ATOM 3001 C CA . PRO A 1 364 ? -24.239 1.834 22.591 1.00 92.69 364 PRO A CA 1
ATOM 3002 C C . PRO A 1 364 ? -23.099 0.865 22.937 1.00 92.69 364 PRO A C 1
ATOM 3004 O O . PRO A 1 364 ? -23.246 -0.358 22.864 1.00 92.69 364 PRO A O 1
ATOM 3007 N N . GLY A 1 365 ? -21.941 1.401 23.326 1.00 89.62 365 GLY A N 1
ATOM 3008 C CA . GLY A 1 365 ? -20.789 0.605 23.758 1.00 89.62 365 GLY A CA 1
ATOM 3009 C C . GLY A 1 365 ? -20.250 -0.339 22.674 1.00 89.62 365 GLY A C 1
ATOM 3010 O O . GLY A 1 365 ? -19.490 0.097 21.817 1.00 89.62 365 GLY A O 1
ATOM 3011 N N . ASN A 1 366 ? -20.609 -1.625 22.753 1.00 90.31 366 ASN A N 1
ATOM 3012 C CA . ASN A 1 366 ? -20.217 -2.704 21.826 1.00 90.31 366 ASN A CA 1
ATOM 3013 C C . ASN A 1 366 ? -21.440 -3.531 21.350 1.00 90.31 366 ASN A C 1
ATOM 3015 O O . ASN A 1 366 ? -21.306 -4.675 20.931 1.00 90.31 366 ASN A O 1
ATOM 3019 N N . GLN A 1 367 ? -22.662 -3.002 21.487 1.00 90.94 367 GLN A N 1
ATOM 3020 C CA . GLN A 1 367 ? -23.906 -3.738 21.214 1.00 90.94 367 GLN A CA 1
ATOM 3021 C C . GLN A 1 367 ? -24.509 -3.318 19.870 1.00 90.94 367 GLN A C 1
ATOM 3023 O O . GLN A 1 367 ? -25.409 -2.483 19.812 1.00 90.94 367 GLN A O 1
ATOM 3028 N N . ILE A 1 368 ? -24.008 -3.903 18.779 1.00 91.25 368 ILE A N 1
ATOM 3029 C CA . ILE A 1 368 ? -24.377 -3.526 17.401 1.00 91.25 368 ILE A CA 1
ATOM 3030 C C . ILE A 1 368 ? -25.868 -3.717 17.127 1.00 91.25 368 ILE A C 1
ATOM 3032 O O . ILE A 1 368 ? -26.472 -2.870 16.476 1.00 91.25 368 ILE A O 1
ATOM 3036 N N . ASP A 1 369 ? -26.477 -4.778 17.660 1.00 90.75 369 ASP A N 1
ATOM 3037 C CA . ASP A 1 369 ? -27.899 -5.071 17.436 1.00 90.75 369 ASP A CA 1
ATOM 3038 C C . ASP A 1 369 ? -28.839 -4.026 18.064 1.00 90.75 369 ASP A C 1
ATOM 3040 O O . ASP A 1 369 ? -29.982 -3.892 17.636 1.00 90.75 369 ASP A O 1
ATOM 3044 N N . GLN A 1 370 ? -28.369 -3.261 19.058 1.00 92.12 370 GLN A N 1
ATOM 3045 C CA . GLN A 1 370 ? -29.113 -2.131 19.635 1.00 92.12 370 GLN A CA 1
ATOM 3046 C C . GLN A 1 370 ? -28.885 -0.815 18.876 1.00 92.12 370 GLN A C 1
ATOM 3048 O O . GLN A 1 370 ? -29.515 0.199 19.186 1.00 92.12 370 GLN A O 1
ATOM 3053 N N . GLY A 1 371 ? -27.962 -0.817 17.914 1.00 89.81 371 GLY A N 1
ATOM 3054 C CA . GLY A 1 371 ? -27.678 0.316 17.053 1.00 89.81 371 GLY A CA 1
ATOM 3055 C C . GLY A 1 371 ? -28.778 0.565 16.023 1.00 89.81 371 GLY A C 1
ATOM 3056 O O . GLY A 1 371 ? -29.585 -0.294 15.671 1.00 89.81 371 GLY A O 1
ATOM 3057 N N . GLU A 1 372 ? -28.786 1.781 15.503 1.00 90.69 372 GLU A N 1
ATOM 3058 C CA . GLU A 1 372 ? -29.714 2.242 14.483 1.00 90.69 372 GLU A CA 1
ATOM 3059 C C . GLU A 1 372 ? -29.183 1.848 13.097 1.00 90.69 372 GLU A C 1
ATOM 3061 O O . GLU A 1 372 ? -28.211 2.422 12.602 1.00 90.69 372 GLU A O 1
ATOM 3066 N N . THR A 1 373 ? -29.775 0.836 12.458 1.00 90.56 373 THR A N 1
ATOM 3067 C CA . THR A 1 373 ? -29.327 0.393 11.125 1.00 90.56 373 THR A CA 1
ATOM 3068 C C . THR A 1 373 ? -29.868 1.332 10.043 1.00 90.56 373 THR A C 1
ATOM 3070 O O . THR A 1 373 ? -31.038 1.243 9.677 1.00 90.56 373 THR A O 1
ATOM 3073 N N . LEU A 1 374 ? -29.010 2.214 9.512 1.00 88.69 374 LEU A N 1
ATOM 3074 C CA . LEU A 1 374 ? -29.370 3.139 8.424 1.00 88.69 374 LEU A CA 1
ATOM 3075 C C . LEU A 1 374 ? -29.386 2.432 7.068 1.00 88.69 374 LEU A C 1
ATOM 3077 O O . LEU A 1 374 ? -30.255 2.671 6.235 1.00 88.69 374 LEU A O 1
ATOM 3081 N N . CYS A 1 375 ? -28.397 1.567 6.841 1.00 89.94 375 CYS A N 1
ATOM 3082 C CA . CYS A 1 375 ? -28.205 0.864 5.582 1.00 89.94 375 CYS A CA 1
ATOM 3083 C C . CYS A 1 375 ? -27.927 -0.606 5.874 1.00 89.94 375 CYS A C 1
ATOM 3085 O O . CYS A 1 375 ? -26.936 -0.923 6.533 1.00 89.94 375 CYS A O 1
ATOM 3087 N N . SER A 1 376 ? -28.801 -1.496 5.398 1.00 91.62 376 SER A N 1
ATOM 3088 C CA . SER A 1 376 ? -28.645 -2.946 5.544 1.00 91.62 376 SER A CA 1
ATOM 3089 C C . SER A 1 376 ? -27.403 -3.470 4.828 1.00 91.62 376 SER A C 1
ATOM 3091 O O . SER A 1 376 ? -27.003 -2.954 3.777 1.00 91.62 376 SER A O 1
ATOM 3093 N N . TYR A 1 377 ? -26.831 -4.528 5.410 1.00 93.56 377 TYR A N 1
ATOM 3094 C CA . TYR A 1 377 ? -25.648 -5.201 4.893 1.00 93.56 377 TYR A CA 1
ATOM 3095 C C . TYR A 1 377 ? -25.880 -5.710 3.467 1.00 93.56 377 TYR A C 1
ATOM 3097 O O . TYR A 1 377 ? -26.803 -6.484 3.208 1.00 93.56 377 TYR A O 1
ATOM 3105 N N . LEU A 1 378 ? -25.010 -5.289 2.557 1.00 93.12 378 LEU A N 1
ATOM 3106 C CA . LEU A 1 378 ? -24.906 -5.789 1.197 1.00 93.12 378 LEU A CA 1
ATOM 3107 C C . LEU A 1 378 ? -23.515 -6.420 1.042 1.00 93.12 378 LEU A C 1
ATOM 3109 O O . LEU A 1 378 ? -22.528 -5.718 1.274 1.00 93.12 378 LEU A O 1
ATOM 3113 N N . PRO A 1 379 ? -23.400 -7.701 0.652 1.00 94.50 379 PRO A N 1
ATOM 3114 C CA . PRO A 1 379 ? -22.100 -8.337 0.443 1.00 94.50 379 PRO A CA 1
ATOM 3115 C C . PRO A 1 379 ? -21.274 -7.605 -0.627 1.00 94.50 379 PRO A C 1
ATOM 3117 O O . PRO A 1 379 ? -21.855 -6.965 -1.504 1.00 94.50 379 PRO A O 1
ATOM 3120 N N . PRO A 1 380 ? -19.933 -7.677 -0.596 1.00 95.19 380 PRO A N 1
ATOM 3121 C CA . PRO A 1 380 ? -19.086 -7.115 -1.643 1.00 95.19 380 PRO A CA 1
ATOM 3122 C C . PRO A 1 380 ? -19.296 -7.840 -2.982 1.00 95.19 380 PRO A C 1
ATOM 3124 O O . PRO A 1 380 ? -19.323 -9.067 -3.040 1.00 95.19 380 PRO A O 1
ATOM 3127 N N . PHE A 1 381 ? -19.423 -7.078 -4.073 1.00 95.00 381 PHE A N 1
ATOM 3128 C CA . PHE A 1 381 ? -19.708 -7.596 -5.422 1.00 95.00 381 PHE A CA 1
ATOM 3129 C C . PHE A 1 381 ? -18.726 -7.057 -6.484 1.00 95.00 381 PHE A C 1
ATOM 3131 O O . PHE A 1 381 ? -19.148 -6.419 -7.446 1.00 95.00 381 PHE A O 1
ATOM 3138 N N . PRO A 1 382 ? -17.404 -7.282 -6.348 1.00 96.06 382 PRO A N 1
ATOM 3139 C CA . PRO A 1 382 ? -16.443 -6.811 -7.346 1.00 96.06 382 PRO A CA 1
ATOM 3140 C C . PRO A 1 382 ? -16.754 -7.418 -8.729 1.00 96.06 382 PRO A C 1
ATOM 3142 O O . PRO A 1 382 ? -16.857 -8.645 -8.840 1.00 96.06 382 PRO A O 1
ATOM 3145 N N . PRO A 1 383 ? -16.938 -6.602 -9.781 1.00 94.38 383 PRO A N 1
ATOM 3146 C CA . PRO A 1 383 ? -17.279 -7.105 -11.102 1.00 94.38 383 PRO A CA 1
ATOM 3147 C C . PRO A 1 383 ? -16.111 -7.862 -11.740 1.00 94.38 383 PRO A C 1
ATOM 3149 O O . PRO A 1 383 ? -14.950 -7.742 -11.351 1.00 94.38 383 PRO A O 1
ATOM 3152 N N . ASN A 1 384 ? -16.410 -8.688 -12.738 1.00 94.44 384 ASN A N 1
ATOM 3153 C CA . ASN A 1 384 ? -15.367 -9.488 -13.367 1.00 94.44 384 ASN A CA 1
ATOM 3154 C C . ASN A 1 384 ? -14.403 -8.581 -14.144 1.00 94.44 384 ASN A C 1
ATOM 3156 O O . ASN A 1 384 ? -14.844 -7.800 -14.985 1.00 94.44 384 ASN A O 1
ATOM 3160 N N . GLY A 1 385 ? -13.105 -8.705 -13.870 1.00 91.00 385 GLY A N 1
ATOM 3161 C CA . GLY A 1 385 ? -12.045 -7.971 -14.559 1.00 91.00 385 GLY A CA 1
ATOM 3162 C C . GLY A 1 385 ? -11.758 -6.557 -14.045 1.00 91.00 385 GLY A C 1
ATOM 3163 O O . GLY A 1 385 ? -10.888 -5.903 -14.611 1.00 91.00 385 GLY A O 1
ATOM 3164 N N . SER A 1 386 ? -12.408 -6.094 -12.970 1.00 93.12 386 SER A N 1
ATOM 3165 C CA . SER A 1 386 ? -12.046 -4.825 -12.306 1.00 93.12 386 SER A CA 1
ATOM 3166 C C . SER A 1 386 ? -10.816 -4.929 -11.399 1.00 93.12 386 SER A C 1
ATOM 3168 O O . SER A 1 386 ? -10.231 -3.919 -11.024 1.00 93.12 386 SER A O 1
ATOM 3170 N N . GLY A 1 387 ? -10.392 -6.148 -11.056 1.00 94.12 387 GLY A N 1
ATOM 3171 C CA . GLY A 1 387 ? -9.239 -6.391 -10.194 1.00 94.12 387 GLY A CA 1
ATOM 3172 C C . GLY A 1 387 ? -9.620 -6.554 -8.724 1.00 94.12 387 GLY A C 1
ATOM 3173 O O . GLY A 1 387 ? -10.596 -7.230 -8.397 1.00 94.12 387 GLY A O 1
ATOM 3174 N N . TRP A 1 388 ? -8.794 -6.005 -7.833 1.00 95.38 388 TRP A N 1
ATOM 3175 C CA . TRP A 1 388 ? -8.957 -6.129 -6.384 1.00 95.38 388 TRP A CA 1
ATOM 3176 C C . TRP A 1 388 ? -9.592 -4.870 -5.813 1.00 95.38 388 TRP A C 1
ATOM 3178 O O . TRP A 1 388 ? -9.075 -3.778 -6.014 1.00 95.38 388 TRP A O 1
ATOM 3188 N N . HIS A 1 389 ? -10.663 -5.051 -5.050 1.00 96.12 389 HIS A N 1
ATOM 3189 C CA . HIS A 1 389 ? -11.372 -3.978 -4.370 1.00 96.12 389 HIS A CA 1
ATOM 3190 C C . HIS A 1 389 ? -11.018 -3.982 -2.890 1.00 96.12 389 HIS A C 1
ATOM 3192 O O . HIS A 1 389 ? -10.950 -5.045 -2.261 1.00 96.12 389 HIS A O 1
ATOM 3198 N N . ARG A 1 390 ? -10.826 -2.797 -2.316 1.00 96.81 390 ARG A N 1
ATOM 3199 C CA . ARG A 1 390 ? -10.599 -2.603 -0.883 1.00 96.81 390 ARG A CA 1
ATOM 3200 C C . ARG A 1 390 ? -11.947 -2.395 -0.200 1.00 96.81 390 ARG A C 1
ATOM 3202 O O . ARG A 1 390 ? -12.668 -1.460 -0.510 1.00 96.81 390 ARG A O 1
ATOM 3209 N N . CYS A 1 391 ? -12.293 -3.263 0.740 1.00 96.81 391 CYS A N 1
ATOM 3210 C CA . CYS A 1 391 ? -13.514 -3.150 1.534 1.00 96.81 391 CYS A CA 1
ATOM 3211 C C . CYS A 1 391 ? -13.138 -2.696 2.949 1.00 96.81 391 CYS A C 1
ATOM 3213 O O . CYS A 1 391 ? -12.404 -3.404 3.644 1.00 96.81 391 CYS A O 1
ATOM 3215 N N . VAL A 1 392 ? -13.608 -1.518 3.363 1.00 97.50 392 VAL A N 1
ATOM 3216 C CA . VAL A 1 392 ? -13.130 -0.799 4.552 1.00 97.50 392 VAL A CA 1
ATOM 3217 C C . VAL A 1 392 ? -14.235 -0.664 5.592 1.00 97.50 392 VAL A C 1
ATOM 3219 O O . VAL A 1 392 ? -15.312 -0.151 5.311 1.00 97.50 392 VAL A O 1
ATOM 3222 N N . PHE A 1 393 ? -13.942 -1.082 6.818 1.00 97.62 393 PHE A N 1
ATOM 3223 C CA . PHE A 1 393 ? -14.723 -0.788 8.011 1.00 97.62 393 PHE A CA 1
ATOM 3224 C C . PHE A 1 393 ? -14.129 0.415 8.735 1.00 97.62 393 PHE A C 1
ATOM 3226 O O . PHE A 1 393 ? -12.952 0.418 9.100 1.00 97.62 393 PHE A O 1
ATOM 3233 N N . LEU A 1 394 ? -14.965 1.413 8.984 1.00 96.94 394 LEU A N 1
ATOM 3234 C CA . LEU A 1 394 ? -14.652 2.612 9.742 1.00 96.94 394 LEU A CA 1
ATOM 3235 C C . LEU A 1 394 ? -15.492 2.628 11.010 1.00 96.94 394 LEU A C 1
ATOM 3237 O O . LEU A 1 394 ? -16.720 2.552 10.962 1.00 96.94 394 LEU A O 1
ATOM 3241 N N . LEU A 1 395 ? -14.818 2.763 12.147 1.00 96.31 395 LEU A N 1
ATOM 3242 C CA . LEU A 1 395 ? -15.466 2.973 13.430 1.00 96.31 395 LEU A CA 1
ATOM 3243 C C . LEU A 1 395 ? -15.283 4.432 13.839 1.00 96.31 395 LEU A C 1
ATOM 3245 O O . LEU A 1 395 ? -14.157 4.915 14.007 1.00 96.31 395 LEU A O 1
ATOM 3249 N N . TYR A 1 396 ? -16.399 5.116 14.052 1.00 95.56 396 TYR A N 1
ATOM 3250 C CA . TYR A 1 396 ? -16.457 6.469 14.584 1.00 95.56 396 TYR A CA 1
ATOM 3251 C C . TYR A 1 396 ? -16.915 6.436 16.036 1.00 95.56 396 TYR A C 1
ATOM 3253 O O . TYR A 1 396 ? -17.842 5.711 16.389 1.00 95.56 396 TYR A O 1
ATOM 3261 N N . LYS A 1 397 ? -16.290 7.257 16.878 1.00 93.75 397 LYS A N 1
ATOM 3262 C CA . LYS A 1 397 ? -16.719 7.484 18.259 1.00 93.75 397 LYS A CA 1
ATOM 3263 C C . LYS A 1 397 ? -17.390 8.846 18.368 1.00 93.75 397 LYS A C 1
ATOM 3265 O O . LYS A 1 397 ? -16.860 9.848 17.878 1.00 93.75 397 LYS A O 1
ATOM 3270 N N . HIS A 1 398 ? -18.539 8.883 19.028 1.00 93.62 398 HIS A N 1
ATOM 3271 C CA . HIS A 1 398 ? -19.271 10.120 19.266 1.00 93.62 398 HIS A CA 1
ATOM 3272 C C . HIS A 1 398 ? -18.595 10.918 20.382 1.00 93.62 398 HIS A C 1
ATOM 3274 O O . HIS A 1 398 ? -18.055 10.365 21.342 1.00 93.62 398 HIS A O 1
ATOM 3280 N N . ARG A 1 399 ? -18.610 12.244 20.257 1.00 88.62 399 ARG A N 1
ATOM 3281 C CA . ARG A 1 399 ? -18.087 13.163 21.274 1.00 88.62 399 ARG A CA 1
ATOM 3282 C C . ARG A 1 399 ? -19.099 13.420 22.382 1.00 88.62 399 ARG A C 1
ATOM 3284 O O . ARG A 1 399 ? -18.683 13.652 23.513 1.00 88.62 399 ARG A O 1
ATOM 3291 N N . ARG A 1 400 ? -20.393 13.452 22.045 1.00 84.56 400 ARG A N 1
ATOM 3292 C CA . ARG A 1 400 ? -21.506 13.731 22.963 1.00 84.56 400 ARG A CA 1
ATOM 3293 C C . ARG A 1 400 ? -22.742 12.945 22.529 1.00 84.56 400 ARG A C 1
ATOM 3295 O O . ARG A 1 400 ? -23.279 13.246 21.470 1.00 84.56 400 ARG A O 1
ATOM 3302 N N . GLY A 1 401 ? -23.185 11.997 23.354 1.00 86.56 401 GLY A N 1
ATOM 3303 C CA . GLY A 1 401 ? -24.477 11.322 23.226 1.00 86.56 401 GLY A CA 1
ATOM 3304 C C . GLY A 1 401 ? -24.822 10.765 21.835 1.00 86.56 401 GLY A C 1
ATOM 3305 O O . GLY A 1 401 ? -23.960 10.397 21.029 1.00 86.56 401 GLY A O 1
ATOM 3306 N N . ARG A 1 402 ? -26.130 10.678 21.576 1.00 90.81 402 ARG A N 1
ATOM 3307 C CA . ARG A 1 402 ? -26.708 10.197 20.314 1.00 90.81 402 ARG A CA 1
ATOM 3308 C C . ARG A 1 402 ? -26.712 11.306 19.265 1.00 90.81 402 ARG A C 1
ATOM 3310 O O . ARG A 1 402 ? -26.948 12.468 19.589 1.00 90.81 402 ARG A O 1
ATOM 3317 N N . ILE A 1 403 ? -26.495 10.923 18.013 1.00 90.88 403 ILE A N 1
ATOM 3318 C CA . ILE A 1 403 ? -26.502 11.816 16.852 1.00 90.88 403 ILE A CA 1
ATOM 3319 C C . ILE A 1 403 ? -27.783 11.561 16.062 1.00 90.88 403 ILE A C 1
ATOM 3321 O O . ILE A 1 403 ? -28.189 10.414 15.885 1.00 90.88 403 ILE A O 1
ATOM 3325 N N . ASN A 1 404 ? -28.430 12.621 15.587 1.00 89.06 404 ASN A N 1
ATOM 3326 C CA . ASN A 1 404 ? -29.577 12.475 14.703 1.00 89.06 404 ASN A CA 1
ATOM 3327 C C . ASN A 1 404 ? -29.102 12.344 13.249 1.00 89.06 404 ASN A C 1
ATOM 3329 O O . ASN A 1 404 ? -28.525 13.280 12.700 1.00 89.06 404 ASN A O 1
ATOM 3333 N N . PHE A 1 405 ? -29.368 11.195 12.628 1.00 86.94 405 PHE A N 1
ATOM 3334 C CA . PHE A 1 405 ? -29.038 10.931 11.226 1.00 86.94 405 PHE A CA 1
ATOM 3335 C C . PHE A 1 405 ? -30.217 11.193 10.265 1.00 86.94 405 PHE A C 1
ATOM 3337 O O . PHE A 1 405 ? -30.158 10.774 9.111 1.00 86.94 405 PHE A O 1
ATOM 3344 N N . SER A 1 406 ? -31.293 11.878 10.695 1.00 80.38 406 SER A N 1
ATOM 3345 C CA . SER A 1 406 ? -32.524 12.146 9.905 1.00 80.38 406 SER A CA 1
ATOM 3346 C C . SER A 1 406 ? -32.268 12.732 8.520 1.00 80.38 406 SER A C 1
ATOM 3348 O O . SER A 1 406 ? -32.956 12.390 7.563 1.00 80.38 406 SER A O 1
ATOM 3350 N N . GLU A 1 407 ? -31.252 13.580 8.396 1.00 73.69 407 GLU A N 1
ATOM 3351 C CA . GLU A 1 407 ? -30.871 14.199 7.123 1.00 73.69 407 GLU A CA 1
ATOM 3352 C C . GLU A 1 407 ? -30.275 13.193 6.129 1.00 73.69 407 GLU A C 1
ATOM 3354 O O . GLU A 1 407 ? -30.421 13.355 4.921 1.00 73.69 407 GLU A O 1
ATOM 3359 N N . ILE A 1 408 ? -29.646 12.126 6.629 1.00 74.38 408 ILE A N 1
ATOM 3360 C CA . ILE A 1 408 ? -29.117 11.023 5.819 1.00 74.38 408 ILE A CA 1
ATOM 3361 C C . ILE A 1 408 ? -30.228 10.012 5.515 1.00 74.38 408 ILE A C 1
ATOM 3363 O O . ILE A 1 408 ? -30.286 9.476 4.410 1.00 74.38 408 ILE A O 1
ATOM 3367 N N . TYR A 1 409 ? -31.146 9.781 6.461 1.00 61.12 409 TYR A N 1
ATOM 3368 C CA . TYR A 1 409 ? -32.262 8.840 6.315 1.00 61.12 409 TYR A CA 1
ATOM 3369 C C . TYR A 1 409 ? -33.129 9.080 5.073 1.00 61.12 409 TYR A C 1
ATOM 3371 O O . TYR A 1 409 ? -33.649 8.121 4.504 1.00 61.12 409 TYR A O 1
ATOM 3379 N N . GLY A 1 410 ? -33.254 10.330 4.612 1.00 58.22 410 GLY A N 1
ATOM 3380 C CA . GLY A 1 410 ? -33.970 10.655 3.373 1.00 58.22 410 GLY A CA 1
ATOM 3381 C C . GLY A 1 410 ? -33.369 10.006 2.116 1.00 58.22 410 GLY A C 1
ATOM 3382 O O . GLY A 1 410 ? -34.101 9.714 1.171 1.00 58.22 410 GLY A O 1
ATOM 3383 N N . SER A 1 411 ? -32.063 9.721 2.123 1.00 56.56 411 SER A N 1
ATOM 3384 C CA . SER A 1 411 ? -31.332 9.121 0.999 1.00 56.56 411 SER A CA 1
ATOM 3385 C C . SER A 1 411 ? -31.344 7.585 1.019 1.00 56.56 411 SER A C 1
ATOM 3387 O O . SER A 1 411 ? -31.297 6.959 -0.042 1.00 56.56 411 SER A O 1
ATOM 3389 N N . PHE A 1 412 ? -31.482 6.962 2.197 1.00 64.25 412 PHE A N 1
ATOM 3390 C CA . PHE A 1 412 ? -31.353 5.512 2.383 1.00 64.25 412 PHE A CA 1
ATOM 3391 C C . PHE A 1 412 ? -32.598 4.916 3.070 1.00 64.25 412 PHE A C 1
ATOM 3393 O O . PHE A 1 412 ? -32.662 4.846 4.296 1.00 64.25 412 PHE A O 1
ATOM 3400 N N . PRO A 1 413 ? -33.597 4.412 2.321 1.00 56.09 413 PRO A N 1
ATOM 3401 C CA . PRO A 1 413 ? -34.582 3.506 2.897 1.00 56.09 413 PRO A CA 1
ATOM 3402 C C . PRO A 1 413 ? -33.846 2.217 3.275 1.00 56.09 413 PRO A C 1
ATOM 3404 O O . PRO A 1 413 ? -33.274 1.577 2.392 1.00 56.09 413 PRO A O 1
ATOM 3407 N N . GLY A 1 414 ? -33.850 1.837 4.556 1.00 59.09 414 GLY A N 1
ATOM 3408 C CA . GLY A 1 414 ? -32.944 0.838 5.152 1.00 59.09 414 GLY A CA 1
ATOM 3409 C C . GLY A 1 414 ? -32.846 -0.540 4.477 1.00 59.09 414 GLY A C 1
ATOM 3410 O O . GLY A 1 414 ? -31.863 -1.245 4.694 1.00 59.09 414 GLY A O 1
ATOM 3411 N N . ASN A 1 415 ? -33.781 -0.895 3.588 1.00 64.69 415 ASN A N 1
ATOM 3412 C CA . ASN A 1 415 ? -33.780 -2.145 2.810 1.00 64.69 415 ASN A CA 1
ATOM 3413 C C . ASN A 1 415 ? -33.600 -1.949 1.295 1.00 64.69 415 ASN A C 1
ATOM 3415 O O . ASN A 1 415 ? -33.789 -2.886 0.522 1.00 64.69 415 ASN A O 1
ATOM 3419 N N . SER A 1 416 ? -33.283 -0.740 0.830 1.00 66.88 416 SER A N 1
ATOM 3420 C CA . SER A 1 416 ? -33.139 -0.500 -0.602 1.00 66.88 416 SER A CA 1
ATOM 3421 C C . SER A 1 416 ? -31.840 -1.106 -1.141 1.00 66.88 416 SER A C 1
ATOM 3423 O O . SER A 1 416 ? -30.738 -0.890 -0.633 1.00 66.88 416 SER A O 1
ATOM 3425 N N . VAL A 1 417 ? -31.998 -1.899 -2.197 1.00 74.69 417 VAL A N 1
ATOM 3426 C CA . VAL A 1 417 ? -30.910 -2.576 -2.914 1.00 74.69 417 VAL A CA 1
ATOM 3427 C C . VAL A 1 417 ? -30.389 -1.713 -4.080 1.00 74.69 417 VAL A C 1
ATOM 3429 O O . VAL A 1 417 ? -29.461 -2.089 -4.786 1.00 74.69 417 VAL A O 1
ATOM 3432 N N . SER A 1 418 ? -30.969 -0.523 -4.278 1.00 82.69 418 SER A N 1
ATOM 3433 C CA . SER A 1 418 ? -30.579 0.385 -5.358 1.00 82.69 418 SER A CA 1
ATOM 3434 C C . SER A 1 418 ? -29.148 0.890 -5.173 1.00 82.69 418 SER A C 1
ATOM 3436 O O . SER A 1 418 ? -28.815 1.444 -4.126 1.00 82.69 418 SER A O 1
ATOM 3438 N N . LEU A 1 419 ? -28.330 0.743 -6.217 1.00 84.31 419 LEU A N 1
ATOM 3439 C CA . LEU A 1 419 ? -26.937 1.192 -6.231 1.00 84.31 419 LEU A CA 1
ATOM 3440 C C . LEU A 1 419 ? -26.812 2.716 -6.140 1.00 84.31 419 LEU A C 1
ATOM 3442 O O . LEU A 1 419 ? -25.944 3.199 -5.430 1.00 84.31 419 LEU A O 1
ATOM 3446 N N . GLU A 1 420 ? -27.713 3.467 -6.778 1.00 84.69 420 GLU A N 1
ATOM 3447 C CA . GLU A 1 420 ? -27.689 4.943 -6.771 1.00 84.69 420 GLU A CA 1
ATOM 3448 C C . GLU A 1 420 ? -27.942 5.508 -5.375 1.00 84.69 420 GLU A C 1
ATOM 3450 O O . GLU A 1 420 ? -27.380 6.523 -4.984 1.00 84.69 420 GLU A O 1
ATOM 3455 N N . LYS A 1 421 ? -28.763 4.808 -4.586 1.00 85.81 421 LYS A N 1
ATOM 3456 C CA . LYS A 1 421 ? -28.972 5.162 -3.183 1.00 85.81 421 LYS A CA 1
ATOM 3457 C C . LYS A 1 421 ? -27.805 4.746 -2.306 1.00 85.81 421 LYS A C 1
ATOM 3459 O O . LYS A 1 421 ? -27.742 5.219 -1.191 1.00 85.81 421 LYS A O 1
ATOM 3464 N N . ARG A 1 422 ? -26.923 3.854 -2.767 1.00 88.38 422 ARG A N 1
ATOM 3465 C CA . ARG A 1 422 ? -25.745 3.371 -2.029 1.00 88.38 422 ARG A CA 1
ATOM 3466 C C . ARG A 1 422 ? -24.466 4.122 -2.381 1.00 88.38 422 ARG A C 1
ATOM 3468 O O . ARG A 1 422 ? -23.441 3.841 -1.764 1.00 88.38 422 ARG A O 1
ATOM 3475 N N . THR A 1 423 ? -24.528 5.068 -3.315 1.00 91.38 423 THR A N 1
ATOM 3476 C CA . THR A 1 423 ? -23.456 6.026 -3.577 1.00 91.38 423 THR A CA 1
ATOM 3477 C C . THR A 1 423 ? -23.181 6.829 -2.308 1.00 91.38 423 THR A C 1
ATOM 3479 O O . THR A 1 423 ? -24.085 7.426 -1.718 1.00 91.38 423 THR A O 1
ATOM 3482 N N . PHE A 1 424 ? -21.935 6.792 -1.849 1.00 91.19 424 PHE A N 1
ATOM 3483 C CA . PHE A 1 424 ? -21.517 7.399 -0.595 1.00 91.19 424 PHE A CA 1
ATOM 3484 C C . PHE A 1 424 ? -20.149 8.055 -0.754 1.00 91.19 424 PHE A C 1
ATOM 3486 O O . PHE A 1 424 ? -19.280 7.542 -1.451 1.00 91.19 424 PHE A O 1
ATOM 3493 N N . HIS A 1 425 ? -19.961 9.179 -0.072 1.00 93.19 425 HIS A N 1
ATOM 3494 C CA . HIS A 1 425 ? -18.669 9.841 0.043 1.00 93.19 425 HIS A CA 1
ATOM 3495 C C . HIS A 1 425 ? -18.349 9.980 1.527 1.00 93.19 425 HIS A C 1
ATOM 3497 O O . HIS A 1 425 ? -19.005 10.742 2.249 1.00 93.19 425 HIS A O 1
ATOM 3503 N N . THR A 1 426 ? -17.341 9.239 1.991 1.00 94.19 426 THR A N 1
ATOM 3504 C CA . THR A 1 426 ? -16.933 9.245 3.401 1.00 94.19 426 THR A CA 1
ATOM 3505 C C . THR A 1 426 ? -16.496 10.640 3.840 1.00 94.19 426 THR A C 1
ATOM 3507 O O . THR A 1 426 ? -16.804 11.063 4.957 1.00 94.19 426 THR A O 1
ATOM 3510 N N . TYR A 1 427 ? -15.840 11.381 2.946 1.00 93.56 427 TYR A N 1
ATOM 3511 C CA . TYR A 1 427 ? -15.401 12.750 3.187 1.00 93.56 427 TYR A CA 1
ATOM 3512 C C . TYR A 1 427 ? -16.570 13.692 3.508 1.00 93.56 427 TYR A C 1
ATOM 3514 O O . TYR A 1 427 ? -16.550 14.341 4.551 1.00 93.56 427 TYR A O 1
ATOM 3522 N N . ASP A 1 428 ? -17.611 13.716 2.672 1.00 92.94 428 ASP A N 1
ATOM 3523 C CA . ASP A 1 428 ? -18.763 14.615 2.843 1.00 92.94 428 ASP A CA 1
ATOM 3524 C C . ASP A 1 428 ? -19.570 14.272 4.097 1.00 92.94 428 ASP A C 1
ATOM 3526 O O . ASP A 1 428 ? -20.087 15.152 4.790 1.00 92.94 428 ASP A O 1
ATOM 3530 N N . PHE A 1 429 ? -19.677 12.977 4.409 1.00 92.50 429 PHE A N 1
ATOM 3531 C CA . PHE A 1 429 ? -20.252 12.524 5.669 1.00 92.50 429 PHE A CA 1
ATOM 3532 C C . PHE A 1 429 ? -19.424 13.026 6.854 1.00 92.50 429 PHE A C 1
ATOM 3534 O O . PHE A 1 429 ? -19.965 13.607 7.796 1.00 92.50 429 PHE A O 1
ATOM 3541 N N . PHE A 1 430 ? -18.107 12.832 6.814 1.00 93.06 430 PHE A N 1
ATOM 3542 C CA . PHE A 1 430 ? -17.248 13.246 7.910 1.00 93.06 430 PHE A CA 1
ATOM 3543 C C . PHE A 1 430 ? -17.254 14.765 8.099 1.00 93.06 430 PHE A C 1
ATOM 3545 O O . PHE A 1 430 ? -17.371 15.207 9.237 1.00 93.06 430 PHE A O 1
ATOM 3552 N N . ASP A 1 431 ? -17.196 15.556 7.030 1.00 92.56 431 ASP A N 1
ATOM 3553 C CA . ASP A 1 431 ? -17.191 17.021 7.096 1.00 92.56 431 ASP A CA 1
ATOM 3554 C C . ASP A 1 431 ? -18.438 17.564 7.814 1.00 92.56 431 ASP A C 1
ATOM 3556 O O . ASP A 1 431 ? -18.335 18.356 8.755 1.00 92.56 431 ASP A O 1
ATOM 3560 N N . LYS A 1 432 ? -19.617 17.017 7.489 1.00 91.94 432 LYS A N 1
ATOM 3561 C CA . LYS A 1 432 ? -20.889 17.384 8.134 1.00 91.94 432 LYS A CA 1
ATOM 3562 C C . LYS A 1 432 ? -20.918 17.065 9.629 1.00 91.94 432 LYS A C 1
ATOM 3564 O O . LYS A 1 432 ? -21.401 17.868 10.429 1.00 91.94 432 LYS A O 1
ATOM 3569 N N . PHE A 1 433 ? -20.405 15.900 10.028 1.00 92.38 433 PHE A N 1
ATOM 3570 C CA . PHE A 1 433 ? -20.515 15.414 11.409 1.00 92.38 433 PHE A CA 1
ATOM 3571 C C . PHE A 1 433 ? -19.225 15.553 12.235 1.00 92.38 433 PHE A C 1
ATOM 3573 O O . PHE A 1 433 ? -19.216 15.166 13.406 1.00 92.38 433 PHE A O 1
ATOM 3580 N N . CYS A 1 434 ? -18.158 16.156 11.702 1.00 90.69 434 CYS A N 1
ATOM 3581 C CA . CYS A 1 434 ? -16.834 16.241 12.341 1.00 90.69 434 CYS A CA 1
ATOM 3582 C C . CYS A 1 434 ? -16.850 16.903 13.733 1.00 90.69 434 CYS A C 1
ATOM 3584 O O . CYS A 1 434 ? -15.991 16.646 14.586 1.00 90.69 434 CYS A O 1
ATOM 3586 N N . SER A 1 435 ? -17.843 17.761 13.987 1.00 91.12 435 SER A N 1
ATOM 3587 C CA . SER A 1 435 ? -18.054 18.415 15.279 1.00 91.12 435 SER A CA 1
ATOM 3588 C C . SER A 1 435 ? -18.577 17.452 16.353 1.00 91.12 435 SER A C 1
ATOM 3590 O O . SER A 1 435 ? -18.246 17.633 17.532 1.00 91.12 435 SER A O 1
ATOM 3592 N N . GLN A 1 436 ? -19.330 16.420 15.951 1.00 92.81 436 GLN A N 1
ATOM 3593 C CA . GLN A 1 436 ? -20.049 15.472 16.810 1.00 92.81 436 GLN A CA 1
ATOM 3594 C C . GLN A 1 436 ? -19.389 14.090 16.881 1.00 92.81 436 GLN A C 1
ATOM 3596 O O . GLN A 1 436 ? -19.441 13.465 17.938 1.00 92.81 436 GLN A O 1
ATOM 3601 N N . LEU A 1 437 ? -18.738 13.617 15.816 1.00 93.12 437 LEU A N 1
ATOM 3602 C CA . LEU A 1 437 ? -18.056 12.318 15.764 1.00 93.12 437 LEU A CA 1
ATOM 3603 C C . LEU A 1 437 ? -16.616 12.449 15.266 1.00 93.12 437 LEU A C 1
ATOM 3605 O O . LEU A 1 437 ? -16.261 13.401 14.574 1.00 93.12 437 LEU A O 1
ATOM 3609 N N . ARG A 1 438 ? -15.769 11.481 15.627 1.00 94.25 438 ARG A N 1
ATOM 3610 C CA . ARG A 1 438 ? -14.399 11.359 15.107 1.00 94.25 438 ARG A CA 1
ATOM 3611 C C . ARG A 1 438 ? -14.048 9.908 14.798 1.00 94.25 438 ARG A C 1
ATOM 3613 O O . ARG A 1 438 ? -14.476 9.024 15.546 1.00 94.25 438 ARG A O 1
ATOM 3620 N N . PRO A 1 439 ? -13.255 9.647 13.746 1.00 95.38 439 PRO A N 1
ATOM 3621 C CA . PRO A 1 439 ? -12.786 8.302 13.459 1.00 95.38 439 PRO A CA 1
ATOM 3622 C C . PRO A 1 439 ? -11.856 7.831 14.580 1.00 95.38 439 PRO A C 1
ATOM 3624 O O . PRO A 1 439 ? -10.990 8.578 15.050 1.00 95.38 439 PRO A O 1
ATOM 3627 N N . ILE A 1 440 ? -12.064 6.596 15.036 1.00 93.38 440 ILE A N 1
ATOM 3628 C CA . ILE A 1 440 ? -11.274 5.991 16.113 1.00 93.38 440 ILE A CA 1
ATOM 3629 C C . ILE A 1 440 ? -10.539 4.734 15.668 1.00 93.38 440 ILE A C 1
ATOM 3631 O O . ILE A 1 440 ? -9.437 4.474 16.155 1.00 93.38 440 ILE A O 1
ATOM 3635 N N . SER A 1 441 ? -11.121 3.961 14.753 1.00 92.81 441 SER A N 1
ATOM 3636 C CA . SER A 1 441 ? -10.510 2.743 14.239 1.00 92.81 441 SER A CA 1
ATOM 3637 C C . SER A 1 441 ? -10.903 2.469 12.794 1.00 92.81 441 SER A C 1
ATOM 3639 O O . SER A 1 441 ? -11.880 3.018 12.284 1.00 92.81 441 SER A O 1
ATOM 3641 N N . LEU A 1 442 ? -10.104 1.624 12.158 1.00 94.75 442 LEU A N 1
ATOM 3642 C CA . LEU A 1 442 ? -10.259 1.154 10.797 1.00 94.75 442 LEU A CA 1
ATOM 3643 C C . LEU A 1 442 ? -9.830 -0.315 10.737 1.00 94.75 442 LEU A C 1
ATOM 3645 O O . LEU A 1 442 ? -8.890 -0.717 11.416 1.00 94.75 442 LEU A O 1
ATOM 3649 N N . ALA A 1 443 ? -10.500 -1.105 9.911 1.00 96.38 443 ALA A N 1
ATOM 3650 C CA . ALA A 1 443 ? -10.055 -2.428 9.484 1.00 96.38 443 ALA A CA 1
ATOM 3651 C C . ALA A 1 443 ? -10.501 -2.639 8.039 1.00 96.38 443 ALA A C 1
ATOM 3653 O O . ALA A 1 443 ? -11.513 -2.084 7.624 1.00 96.38 443 ALA A O 1
ATOM 3654 N N . PHE A 1 444 ? -9.759 -3.401 7.245 1.00 97.19 444 PHE A N 1
ATOM 3655 C CA . PHE A 1 444 ? -10.105 -3.575 5.835 1.00 97.19 444 PHE A CA 1
ATOM 3656 C C . PHE A 1 444 ? -9.527 -4.865 5.270 1.00 97.19 444 PHE A C 1
ATOM 3658 O O . PHE A 1 444 ? -8.562 -5.421 5.797 1.00 97.19 444 PHE A O 1
ATOM 3665 N N . PHE A 1 445 ? -10.106 -5.315 4.166 1.00 97.62 445 PHE A N 1
ATOM 3666 C CA . PHE A 1 445 ? -9.681 -6.500 3.432 1.00 97.62 445 PHE A CA 1
ATOM 3667 C C . PHE A 1 445 ? -9.806 -6.271 1.925 1.00 97.62 445 PHE A C 1
ATOM 3669 O O . PHE A 1 445 ? -10.415 -5.299 1.477 1.00 97.62 445 PHE A O 1
ATOM 3676 N N . GLN A 1 446 ? -9.201 -7.158 1.144 1.00 97.62 446 GLN A N 1
ATOM 3677 C CA . GLN A 1 446 ? -9.258 -7.139 -0.311 1.00 97.62 446 GLN A CA 1
ATOM 3678 C C . GLN A 1 446 ? -10.181 -8.242 -0.822 1.00 97.62 446 GLN A C 1
ATOM 3680 O O . GLN A 1 446 ? -10.098 -9.379 -0.353 1.00 97.62 446 GLN A O 1
ATOM 3685 N N . VAL A 1 447 ? -11.001 -7.923 -1.821 1.00 96.88 447 VAL A N 1
ATOM 3686 C CA . VAL A 1 447 ? -11.894 -8.879 -2.492 1.00 96.88 447 VAL A CA 1
ATOM 3687 C C . VAL A 1 447 ? -11.697 -8.784 -3.993 1.00 96.88 447 VAL A C 1
ATOM 3689 O O . VAL A 1 447 ? -11.583 -7.692 -4.544 1.00 96.88 447 VAL A O 1
ATOM 3692 N N . ALA A 1 448 ? -11.674 -9.934 -4.654 1.00 96.38 448 ALA A N 1
ATOM 3693 C CA . ALA A 1 448 ? -11.731 -10.037 -6.105 1.00 96.38 448 ALA A CA 1
ATOM 3694 C C . ALA A 1 448 ? -12.999 -10.784 -6.525 1.00 96.38 448 ALA A C 1
ATOM 3696 O O . ALA A 1 448 ? -13.686 -11.394 -5.700 1.00 96.38 448 ALA A O 1
ATOM 3697 N N . TRP A 1 449 ? -13.301 -10.725 -7.819 1.00 96.06 449 TRP A N 1
ATOM 3698 C CA . TRP A 1 449 ? -14.421 -11.449 -8.402 1.00 96.06 449 TRP A CA 1
ATOM 3699 C C . TRP A 1 449 ? -14.350 -12.958 -8.107 1.00 96.06 449 TRP A C 1
ATOM 3701 O O . TRP A 1 449 ? -13.297 -13.584 -8.231 1.00 96.06 449 TRP A O 1
ATOM 3711 N N . ASP A 1 450 ? -15.501 -13.532 -7.757 1.00 94.44 450 ASP A N 1
ATOM 3712 C CA . ASP A 1 450 ? -15.725 -14.967 -7.570 1.00 94.44 450 ASP A CA 1
ATOM 3713 C C . ASP A 1 450 ? -17.069 -15.353 -8.214 1.00 94.44 450 ASP A C 1
ATOM 3715 O O . ASP A 1 450 ? -17.921 -14.502 -8.487 1.00 94.44 450 ASP A O 1
ATOM 3719 N N . ALA A 1 451 ? -17.303 -16.644 -8.437 1.00 94.00 451 ALA A N 1
ATOM 3720 C CA . ALA A 1 451 ? -18.532 -17.157 -9.033 1.00 94.00 451 ALA A CA 1
ATOM 3721 C C . ALA A 1 451 ? -19.796 -16.771 -8.239 1.00 94.00 451 ALA A C 1
ATOM 3723 O O . ALA A 1 451 ? -20.851 -16.588 -8.847 1.00 94.00 451 ALA A O 1
ATOM 3724 N N . SER A 1 452 ? -19.690 -16.593 -6.916 1.00 92.94 452 SER A N 1
ATOM 3725 C CA . SER A 1 452 ? -20.788 -16.147 -6.044 1.00 92.94 452 SER A CA 1
ATOM 3726 C C . SER A 1 452 ? -21.284 -14.732 -6.363 1.00 92.94 452 SER A C 1
ATOM 3728 O O . SER A 1 452 ? -22.452 -14.424 -6.133 1.00 92.94 452 SER A O 1
ATOM 3730 N N . VAL A 1 453 ? -20.441 -13.879 -6.953 1.00 95.06 453 VAL A N 1
ATOM 3731 C CA . VAL A 1 453 ? -20.792 -12.490 -7.283 1.00 95.06 453 VAL A CA 1
ATOM 3732 C C . VAL A 1 453 ? -21.876 -12.418 -8.360 1.00 95.06 453 VAL A C 1
ATOM 3734 O O . VAL A 1 453 ? -22.733 -11.534 -8.327 1.00 95.06 453 VAL A O 1
ATOM 3737 N N . LYS A 1 454 ? -21.912 -13.393 -9.276 1.00 94.12 454 LYS A N 1
ATOM 3738 C CA . LYS A 1 454 ? -22.970 -13.502 -10.294 1.00 94.12 454 LYS A CA 1
ATOM 3739 C C . LYS A 1 454 ? -24.355 -13.582 -9.667 1.00 94.12 454 LYS A C 1
ATOM 3741 O O . LYS A 1 454 ? -25.280 -12.914 -10.126 1.00 94.12 454 LYS A O 1
ATOM 3746 N N . ASP A 1 455 ? -24.485 -14.366 -8.601 1.00 93.50 455 ASP A N 1
ATOM 3747 C CA . ASP A 1 455 ? -25.741 -14.501 -7.871 1.00 93.50 455 ASP A CA 1
ATOM 3748 C C . ASP A 1 455 ? -26.157 -13.174 -7.232 1.00 93.50 455 ASP A C 1
ATOM 3750 O O . ASP A 1 455 ? -27.343 -12.858 -7.225 1.00 93.50 455 ASP A O 1
ATOM 3754 N N . ILE A 1 456 ? -25.205 -12.364 -6.762 1.00 93.00 456 ILE A N 1
ATOM 3755 C CA . ILE A 1 456 ? -25.489 -11.041 -6.192 1.00 93.00 456 ILE A CA 1
ATOM 3756 C C . ILE A 1 456 ? -26.037 -10.102 -7.277 1.00 93.00 456 ILE A C 1
ATOM 3758 O O . ILE A 1 456 ? -27.080 -9.482 -7.071 1.00 93.00 456 ILE A O 1
ATOM 3762 N N . PHE A 1 457 ? -25.403 -10.033 -8.453 1.00 93.81 457 PHE A N 1
ATOM 3763 C CA . PHE A 1 457 ? -25.893 -9.193 -9.554 1.00 93.81 457 PHE A CA 1
ATOM 3764 C C . PHE A 1 457 ? -27.283 -9.613 -10.041 1.00 93.81 457 PHE A C 1
ATOM 3766 O O . PHE A 1 457 ? -28.159 -8.766 -10.209 1.00 93.81 457 PHE A O 1
ATOM 3773 N N . HIS A 1 458 ? -27.506 -10.914 -10.231 1.00 94.25 458 HIS A N 1
ATOM 3774 C CA . HIS A 1 458 ? -28.752 -11.414 -10.803 1.00 94.25 458 HIS A CA 1
ATOM 3775 C C . HIS A 1 458 ? -29.902 -11.509 -9.792 1.00 94.25 458 HIS A C 1
ATOM 3777 O O . HIS A 1 458 ? -31.019 -11.117 -10.123 1.00 94.25 458 HIS A O 1
ATOM 3783 N N . LYS A 1 459 ? -29.658 -12.029 -8.581 1.00 92.69 459 LYS A N 1
ATOM 3784 C CA . LYS A 1 459 ? -30.707 -12.287 -7.575 1.00 92.69 459 LYS A CA 1
ATOM 3785 C C . LYS A 1 459 ? -30.940 -11.090 -6.658 1.00 92.69 459 LYS A C 1
ATOM 3787 O O . LYS A 1 459 ? -32.088 -10.784 -6.364 1.00 92.69 459 LYS A O 1
ATOM 3792 N N . THR A 1 460 ? -29.871 -10.433 -6.204 1.00 90.62 460 THR A N 1
ATOM 3793 C CA . THR A 1 460 ? -29.969 -9.315 -5.251 1.00 90.62 460 THR A CA 1
ATOM 3794 C C . THR A 1 460 ? -30.190 -7.995 -5.985 1.00 90.62 460 THR A C 1
ATOM 3796 O O . THR A 1 460 ? -31.188 -7.325 -5.744 1.00 90.62 460 THR A O 1
ATOM 3799 N N . LEU A 1 461 ? -29.296 -7.634 -6.913 1.00 89.69 461 LEU A N 1
ATOM 3800 C CA . LEU A 1 461 ? -29.339 -6.349 -7.625 1.00 89.69 461 LEU A CA 1
ATOM 3801 C C . LEU A 1 461 ? -30.317 -6.336 -8.815 1.00 89.69 461 LEU A C 1
ATOM 3803 O O . LEU A 1 461 ? -30.693 -5.262 -9.277 1.00 89.69 461 LEU A O 1
ATOM 3807 N N . GLY A 1 462 ? -30.725 -7.503 -9.323 1.00 91.69 462 GLY A N 1
ATOM 3808 C CA . GLY A 1 462 ? -31.655 -7.613 -10.453 1.00 91.69 462 GLY A CA 1
ATOM 3809 C C . GLY A 1 462 ? -31.103 -7.061 -11.773 1.00 91.69 462 GLY A C 1
ATOM 3810 O O . GLY A 1 462 ? -31.868 -6.591 -12.612 1.00 91.69 462 GLY A O 1
ATOM 3811 N N . MET A 1 463 ? -29.781 -7.090 -11.966 1.00 92.06 463 MET A N 1
ATOM 3812 C CA . MET A 1 463 ? -29.110 -6.540 -13.146 1.00 92.06 463 MET A CA 1
ATOM 3813 C C . MET A 1 463 ? -28.167 -7.551 -13.807 1.00 92.06 463 MET A C 1
ATOM 3815 O O . MET A 1 463 ? -27.851 -8.613 -13.267 1.00 92.06 463 MET A O 1
ATOM 3819 N N . LYS A 1 464 ? -27.708 -7.227 -15.018 1.00 93.31 464 LYS A N 1
ATOM 3820 C CA . LYS A 1 464 ? -26.687 -8.016 -15.712 1.00 93.31 464 LYS A CA 1
ATOM 3821 C C . LYS A 1 464 ? -25.307 -7.700 -15.134 1.00 93.31 464 LYS A C 1
ATOM 3823 O O . LYS A 1 464 ? -24.965 -6.532 -14.983 1.00 93.31 464 LYS A O 1
ATOM 3828 N N . GLU A 1 465 ? -24.519 -8.740 -14.868 1.00 93.06 465 GLU A N 1
ATOM 3829 C CA . GLU A 1 465 ? -23.117 -8.622 -14.456 1.00 93.06 465 GLU A CA 1
ATOM 3830 C C . GLU A 1 465 ? -22.306 -7.830 -15.507 1.00 93.06 465 GLU A C 1
ATOM 3832 O O . GLU A 1 465 ? -22.214 -8.279 -16.660 1.00 93.06 465 GLU A O 1
ATOM 3837 N N . PRO A 1 466 ? -21.708 -6.679 -15.143 1.00 93.62 466 PRO A N 1
ATOM 3838 C CA . PRO A 1 466 ? -20.746 -6.006 -16.001 1.00 93.62 466 PRO A CA 1
ATOM 3839 C C . PRO A 1 466 ? -19.421 -6.778 -16.009 1.00 93.62 466 PRO A C 1
ATOM 3841 O O . PRO A 1 466 ? -19.006 -7.364 -15.006 1.00 93.62 466 PRO A O 1
ATOM 3844 N N . ARG A 1 467 ? -18.756 -6.786 -17.166 1.00 92.81 467 ARG A N 1
ATOM 3845 C CA . ARG A 1 467 ? -17.449 -7.419 -17.352 1.00 92.81 467 ARG A CA 1
ATOM 3846 C C . ARG A 1 467 ? -16.489 -6.414 -17.947 1.00 92.81 467 ARG A C 1
ATOM 3848 O O . ARG A 1 467 ? -16.806 -5.788 -18.955 1.00 92.81 467 ARG A O 1
ATOM 3855 N N . TYR A 1 468 ? -15.334 -6.315 -17.323 1.00 92.62 468 TYR A N 1
ATOM 3856 C CA . TYR A 1 468 ? -14.252 -5.439 -17.713 1.00 92.62 468 TYR A CA 1
ATOM 3857 C C . TYR A 1 468 ? -13.095 -6.290 -18.238 1.00 92.62 468 TYR A C 1
ATOM 3859 O O . TYR A 1 468 ? -12.891 -7.431 -17.822 1.00 92.62 468 TYR A O 1
ATOM 3867 N N . GLU A 1 469 ? -12.345 -5.739 -19.179 1.00 89.69 469 GLU A N 1
ATOM 3868 C CA . GLU A 1 469 ? -11.049 -6.259 -19.596 1.00 89.69 469 GLU A CA 1
ATOM 3869 C C . GLU A 1 469 ? -10.078 -5.085 -19.547 1.00 89.69 469 GLU A C 1
ATOM 3871 O O . GLU A 1 469 ? -10.447 -3.958 -19.877 1.00 89.69 469 GLU A O 1
ATOM 3876 N N . PHE A 1 470 ? -8.854 -5.336 -19.089 1.00 89.25 470 PHE A N 1
ATOM 3877 C CA . PHE A 1 470 ? -7.828 -4.307 -19.090 1.00 89.25 470 PHE A CA 1
ATOM 3878 C C . PHE A 1 470 ? -7.420 -4.012 -20.535 1.00 89.25 470 PHE A C 1
ATOM 3880 O O . PHE A 1 470 ? -6.828 -4.868 -21.202 1.00 89.25 470 PHE A O 1
ATOM 3887 N N . ASP A 1 471 ? -7.734 -2.809 -21.008 1.00 89.00 471 ASP A N 1
ATOM 3888 C CA . ASP A 1 471 ? -7.311 -2.346 -22.324 1.00 89.00 471 ASP A CA 1
ATOM 3889 C C . ASP A 1 471 ? -5.872 -1.828 -22.236 1.00 89.00 471 ASP A C 1
ATOM 3891 O O . ASP A 1 471 ? -5.594 -0.769 -21.674 1.00 89.00 471 ASP A O 1
ATOM 3895 N N . PHE A 1 472 ? -4.927 -2.624 -22.735 1.00 86.25 472 PHE A N 1
ATOM 3896 C CA . PHE A 1 472 ? -3.531 -2.209 -22.797 1.00 86.25 472 PHE A CA 1
ATOM 3897 C C . PHE A 1 472 ? -3.366 -1.149 -23.879 1.00 86.25 472 PHE A C 1
ATOM 3899 O O . PHE A 1 472 ? -3.781 -1.368 -25.019 1.00 86.25 472 PHE A O 1
ATOM 3906 N N . GLU A 1 473 ? -2.648 -0.068 -23.561 1.00 88.50 473 GLU A N 1
ATOM 3907 C CA . GLU A 1 473 ? -2.230 0.885 -24.584 1.00 88.50 473 GLU A CA 1
ATOM 3908 C C . GLU A 1 473 ? -1.564 0.140 -25.752 1.00 88.50 473 GLU A C 1
ATOM 3910 O O . GLU A 1 473 ? -0.700 -0.732 -25.544 1.00 88.50 473 GLU A O 1
ATOM 3915 N N . PRO A 1 474 ? -1.972 0.432 -26.999 1.00 84.69 474 PRO A N 1
ATOM 3916 C CA . PRO A 1 474 ? -1.391 -0.228 -28.146 1.00 84.69 474 PRO A CA 1
ATOM 3917 C C . PRO A 1 474 ? 0.105 0.076 -28.176 1.00 84.69 474 PRO A C 1
ATOM 3919 O O . PRO A 1 474 ? 0.532 1.223 -28.062 1.00 84.69 474 PRO A O 1
ATOM 3922 N N . ARG A 1 475 ? 0.921 -0.968 -28.352 1.00 85.50 475 ARG A N 1
ATOM 3923 C CA . ARG A 1 475 ? 2.369 -0.796 -28.497 1.00 85.50 475 ARG A CA 1
ATOM 3924 C C . ARG A 1 475 ? 2.646 0.169 -29.643 1.00 85.50 475 ARG A C 1
ATOM 3926 O O . ARG A 1 475 ? 2.114 -0.020 -30.737 1.00 85.50 475 ARG A O 1
ATOM 3933 N N . TYR A 1 476 ? 3.514 1.148 -29.406 1.00 90.31 476 TYR A N 1
ATOM 3934 C CA . TYR A 1 476 ? 4.005 2.006 -30.473 1.00 90.31 476 TYR A CA 1
ATOM 3935 C C . TYR A 1 476 ? 4.695 1.154 -31.543 1.00 90.31 476 TYR A C 1
ATOM 3937 O O . TYR A 1 476 ? 5.635 0.410 -31.250 1.00 90.31 476 TYR A O 1
ATOM 3945 N N . VAL A 1 477 ? 4.220 1.273 -32.781 1.00 87.44 477 VAL A N 1
ATOM 3946 C CA . VAL A 1 477 ? 4.841 0.662 -33.954 1.00 87.44 477 VAL A CA 1
ATOM 3947 C C . VAL A 1 477 ? 5.434 1.802 -34.787 1.00 87.44 477 VAL A C 1
ATOM 3949 O O . VAL A 1 477 ? 4.682 2.687 -35.204 1.00 87.44 477 VAL A O 1
ATOM 3952 N N . PRO A 1 478 ? 6.762 1.833 -35.015 1.00 88.56 478 PRO A N 1
ATOM 3953 C CA . PRO A 1 478 ? 7.371 2.863 -35.851 1.00 88.56 478 PRO A CA 1
ATOM 3954 C C . PRO A 1 478 ? 6.843 2.748 -37.285 1.00 88.56 478 PRO A C 1
ATOM 3956 O O . PRO A 1 478 ? 6.488 1.644 -37.692 1.00 88.56 478 PRO A O 1
ATOM 3959 N N . PRO A 1 479 ? 6.809 3.827 -38.083 1.00 91.00 479 PRO A N 1
ATOM 3960 C CA . PRO A 1 479 ? 6.365 3.745 -39.474 1.00 91.00 479 PRO A CA 1
ATOM 3961 C C . PRO A 1 479 ? 7.163 2.690 -40.253 1.00 91.00 479 PRO A C 1
ATOM 3963 O O . PRO A 1 479 ? 8.375 2.553 -40.064 1.00 91.00 479 PRO A O 1
ATOM 3966 N N . GLN A 1 480 ? 6.477 1.931 -41.113 1.00 90.62 480 GLN A N 1
ATOM 3967 C CA . GLN A 1 480 ? 7.096 0.859 -41.888 1.00 90.62 480 GLN A CA 1
ATOM 3968 C C . GLN A 1 480 ? 8.177 1.430 -42.817 1.00 90.62 480 GLN A C 1
ATOM 3970 O O . GLN A 1 480 ? 7.954 2.398 -43.541 1.00 90.62 480 GLN A O 1
ATOM 3975 N N . GLN A 1 481 ? 9.355 0.817 -42.794 1.00 88.44 481 GLN A N 1
ATOM 3976 C CA . GLN A 1 481 ? 10.496 1.138 -43.637 1.00 88.44 481 GLN A CA 1
ATOM 3977 C C . GLN A 1 481 ? 10.631 0.060 -44.707 1.00 88.44 481 GLN A C 1
ATOM 3979 O O . GLN A 1 481 ? 10.419 -1.124 -44.452 1.00 88.44 481 GLN A O 1
ATOM 3984 N N . PHE A 1 482 ? 11.006 0.470 -45.916 1.00 83.25 482 PHE A N 1
ATOM 3985 C CA . PHE A 1 482 ? 11.167 -0.461 -47.030 1.00 83.25 482 PHE A CA 1
ATOM 3986 C C . PHE A 1 482 ? 12.391 -1.380 -46.868 1.00 83.25 482 PHE A C 1
ATOM 3988 O O . PHE A 1 482 ? 12.355 -2.531 -47.290 1.00 83.25 482 PHE A O 1
ATOM 3995 N N . SER A 1 483 ? 13.461 -0.890 -46.234 1.00 80.25 483 SER A N 1
ATOM 3996 C CA . SER A 1 483 ? 14.683 -1.656 -45.973 1.00 80.25 483 SER A CA 1
ATOM 3997 C C . SER A 1 483 ? 15.027 -1.594 -44.491 1.00 80.25 483 SER A C 1
ATOM 3999 O O . SER A 1 483 ? 15.219 -0.506 -43.950 1.00 80.25 483 SER A O 1
ATOM 4001 N N . VAL A 1 484 ? 15.102 -2.758 -43.842 1.00 78.25 484 VAL A N 1
ATOM 4002 C CA . VAL A 1 484 ? 15.521 -2.896 -42.443 1.00 78.25 484 VAL A CA 1
ATOM 4003 C C . VAL A 1 484 ? 16.607 -3.961 -42.380 1.00 78.25 484 VAL A C 1
ATOM 4005 O O . VAL A 1 484 ? 16.337 -5.141 -42.578 1.00 78.25 484 VAL A O 1
ATOM 4008 N N . GLU A 1 485 ? 17.844 -3.552 -42.106 1.00 75.31 485 GLU A N 1
ATOM 4009 C CA . GLU A 1 485 ? 19.012 -4.439 -42.220 1.00 75.31 485 GLU A CA 1
ATOM 4010 C C . GLU A 1 485 ? 19.109 -5.487 -41.096 1.00 75.31 485 GLU A C 1
ATOM 4012 O O . GLU A 1 485 ? 19.807 -6.486 -41.250 1.00 75.31 485 GLU A O 1
ATOM 4017 N N . MET A 1 486 ? 18.412 -5.296 -39.967 1.00 76.88 486 MET A N 1
ATOM 4018 C CA . MET A 1 486 ? 18.613 -6.118 -38.759 1.00 76.88 486 MET A CA 1
ATOM 4019 C C . MET A 1 486 ? 17.331 -6.633 -38.082 1.00 76.88 486 MET A C 1
ATOM 4021 O O . MET A 1 486 ? 17.394 -7.129 -36.957 1.00 76.88 486 MET A O 1
ATOM 4025 N N . ALA A 1 487 ? 16.164 -6.550 -38.732 1.00 79.81 487 ALA A N 1
ATOM 4026 C CA . ALA A 1 487 ? 14.914 -7.059 -38.158 1.00 79.81 487 ALA A CA 1
ATOM 4027 C C . ALA A 1 487 ? 14.555 -8.456 -38.702 1.00 79.81 487 ALA A C 1
ATOM 4029 O O . ALA A 1 487 ? 14.599 -8.671 -39.915 1.00 79.81 487 ALA A O 1
ATOM 4030 N N . PRO A 1 488 ? 14.137 -9.415 -37.850 1.00 85.81 488 PRO A N 1
ATOM 4031 C CA . PRO A 1 488 ? 13.614 -10.693 -38.322 1.00 85.81 488 PRO A CA 1
ATOM 4032 C C . PRO A 1 488 ? 12.358 -10.475 -39.171 1.00 85.81 488 PRO A C 1
ATOM 4034 O O . PRO A 1 488 ? 11.359 -9.958 -38.669 1.00 85.81 488 PRO A O 1
ATOM 4037 N N . PHE A 1 489 ? 12.385 -10.912 -40.435 1.00 84.69 489 PHE A N 1
ATOM 4038 C CA . PHE A 1 489 ? 11.316 -10.630 -41.403 1.00 84.69 489 PHE A CA 1
ATOM 4039 C C . PHE A 1 489 ? 9.915 -11.025 -40.900 1.00 84.69 489 PHE A C 1
ATOM 4041 O O . PHE A 1 489 ? 8.966 -10.273 -41.078 1.00 84.69 489 PHE A O 1
ATOM 4048 N N . HIS A 1 490 ? 9.781 -12.180 -40.236 1.00 83.69 490 HIS A N 1
ATOM 4049 C CA . HIS A 1 490 ? 8.495 -12.689 -39.758 1.00 83.69 490 HIS A CA 1
ATOM 4050 C C . HIS A 1 490 ? 7.894 -11.773 -38.684 1.00 83.69 490 HIS A C 1
ATOM 4052 O O . HIS A 1 490 ? 6.741 -11.378 -38.799 1.00 83.69 490 HIS A O 1
ATOM 4058 N N . THR A 1 491 ? 8.691 -11.373 -37.686 1.00 83.75 491 THR A N 1
ATOM 4059 C CA . THR A 1 491 ? 8.243 -10.470 -36.617 1.00 83.75 491 THR A CA 1
ATOM 4060 C C . THR A 1 491 ? 7.986 -9.070 -37.163 1.00 83.75 491 THR A C 1
ATOM 4062 O O . THR A 1 491 ? 6.987 -8.454 -36.807 1.00 83.75 491 THR A O 1
ATOM 4065 N N . TYR A 1 492 ? 8.866 -8.578 -38.040 1.00 88.12 492 TYR A N 1
ATOM 4066 C CA . TYR A 1 492 ? 8.738 -7.252 -38.632 1.00 88.12 492 TYR A CA 1
ATOM 4067 C C . TYR A 1 492 ? 7.461 -7.134 -39.462 1.00 88.12 492 TYR A C 1
ATOM 4069 O O . TYR A 1 492 ? 6.629 -6.281 -39.187 1.00 88.12 492 TYR A O 1
ATOM 4077 N N . LEU A 1 493 ? 7.254 -8.032 -40.428 1.00 86.44 493 LEU A N 1
ATOM 4078 C CA . LEU A 1 493 ? 6.076 -7.988 -41.293 1.00 86.44 493 LEU A CA 1
ATOM 4079 C C . LEU A 1 493 ? 4.782 -8.222 -40.509 1.00 86.44 493 LEU A C 1
ATOM 4081 O O . LEU A 1 493 ? 3.779 -7.599 -40.830 1.00 86.44 493 LEU A O 1
ATOM 4085 N N . GLU A 1 494 ? 4.792 -9.073 -39.473 1.00 85.62 494 GLU A N 1
ATOM 4086 C CA . GLU A 1 494 ? 3.633 -9.273 -38.588 1.00 85.62 494 GLU A CA 1
ATOM 4087 C C . GLU A 1 494 ? 3.185 -8.007 -37.859 1.00 85.62 494 GLU A C 1
ATOM 4089 O O . GLU A 1 494 ? 1.984 -7.833 -37.670 1.00 85.62 494 GLU A O 1
ATOM 4094 N N . GLN A 1 495 ? 4.106 -7.116 -37.479 1.00 87.31 495 GLN A N 1
ATOM 4095 C CA . GLN A 1 495 ? 3.761 -5.875 -36.771 1.00 87.31 495 GLN A CA 1
ATOM 4096 C C . GLN A 1 495 ? 2.880 -4.935 -37.601 1.00 87.31 495 GLN A C 1
ATOM 4098 O O . GLN A 1 495 ? 2.104 -4.177 -37.023 1.00 87.31 495 GLN A O 1
ATOM 4103 N N . TYR A 1 496 ? 2.992 -4.996 -38.929 1.00 89.75 496 TYR A N 1
ATOM 4104 C CA . TYR A 1 496 ? 2.299 -4.103 -39.862 1.00 89.75 496 TYR A CA 1
ATOM 4105 C C . TYR A 1 496 ? 1.123 -4.758 -40.588 1.00 89.75 496 TYR A C 1
ATOM 4107 O O . TYR A 1 496 ? 0.490 -4.104 -41.415 1.00 89.75 496 TYR A O 1
ATOM 4115 N N . ARG A 1 497 ? 0.821 -6.036 -40.321 1.00 89.06 497 ARG A N 1
ATOM 4116 C CA . ARG A 1 497 ? -0.354 -6.677 -40.928 1.00 89.06 497 ARG A CA 1
ATOM 4117 C C . ARG A 1 497 ? -1.634 -6.074 -40.368 1.00 89.06 497 ARG A C 1
ATOM 4119 O O . ARG A 1 497 ? -1.713 -5.765 -39.177 1.00 89.06 497 ARG A O 1
ATOM 4126 N N . ASP A 1 498 ? -2.658 -5.988 -41.212 1.00 89.69 498 ASP A N 1
ATOM 4127 C CA . ASP A 1 498 ? -3.996 -5.664 -40.736 1.00 89.69 498 ASP A CA 1
ATOM 4128 C C . ASP A 1 498 ? -4.472 -6.764 -39.775 1.00 89.69 498 ASP A C 1
ATOM 4130 O O . ASP A 1 498 ? -4.319 -7.967 -40.012 1.00 89.69 498 ASP A O 1
ATOM 4134 N N . ARG A 1 499 ? -5.076 -6.343 -38.664 1.00 87.19 499 ARG A N 1
ATOM 4135 C CA . ARG A 1 499 ? -5.676 -7.244 -37.681 1.00 87.19 499 ARG A CA 1
ATOM 4136 C C . ARG A 1 499 ? -6.795 -8.077 -38.301 1.00 87.19 499 ARG A C 1
ATOM 4138 O O . ARG A 1 499 ? -7.001 -9.203 -37.858 1.00 87.19 499 ARG A O 1
ATOM 4145 N N . LYS A 1 500 ? -7.510 -7.553 -39.305 1.00 91.12 500 LYS A N 1
ATOM 4146 C CA . LYS A 1 500 ? -8.563 -8.301 -40.013 1.00 91.12 500 LYS A CA 1
ATOM 4147 C C . LYS A 1 500 ? -8.004 -9.539 -40.707 1.00 91.12 500 LYS A C 1
ATOM 4149 O O . LYS A 1 500 ? -8.506 -10.630 -40.457 1.00 91.12 500 LYS A O 1
ATOM 4154 N N . ASP A 1 501 ? -6.931 -9.374 -41.472 1.00 91.44 501 ASP A N 1
ATOM 4155 C CA . ASP A 1 501 ? -6.281 -10.465 -42.204 1.00 91.44 501 ASP A CA 1
ATOM 4156 C C . ASP A 1 501 ? -5.717 -11.515 -41.242 1.00 91.44 501 ASP A C 1
ATOM 4158 O O . ASP A 1 501 ? -5.886 -12.719 -41.436 1.00 91.44 501 ASP A O 1
ATOM 4162 N N . VAL A 1 502 ? -5.095 -11.057 -40.151 1.00 89.69 502 VAL A N 1
ATOM 4163 C CA . VAL A 1 502 ? -4.579 -11.933 -39.091 1.00 89.69 502 VAL A CA 1
ATOM 4164 C C . VAL A 1 502 ? -5.711 -12.728 -38.434 1.00 89.69 502 VAL A C 1
ATOM 4166 O O . VAL A 1 502 ? -5.571 -13.929 -38.208 1.00 89.69 502 VAL A O 1
ATOM 4169 N N . ASN A 1 503 ? -6.843 -12.086 -38.141 1.00 90.25 503 ASN A N 1
ATOM 4170 C CA . ASN A 1 503 ? -8.002 -12.762 -37.564 1.00 90.25 503 ASN A CA 1
ATOM 4171 C C . ASN A 1 503 ? -8.620 -13.763 -38.546 1.00 90.25 503 ASN A C 1
ATOM 4173 O O . ASN A 1 503 ? -8.991 -14.861 -38.138 1.00 90.25 503 ASN A O 1
ATOM 4177 N N . GLU A 1 504 ? -8.705 -13.418 -39.830 1.00 92.88 504 GLU A N 1
ATOM 4178 C CA . GLU A 1 504 ? -9.186 -14.323 -40.873 1.00 92.88 504 GLU A CA 1
ATOM 4179 C C . GLU A 1 504 ? -8.291 -15.567 -40.995 1.00 92.88 504 GLU A C 1
ATOM 4181 O O . GLU A 1 504 ? -8.808 -16.683 -41.053 1.00 92.88 504 GLU A O 1
ATOM 4186 N N . GLU A 1 505 ? -6.963 -15.402 -40.963 1.00 90.75 505 GLU A N 1
ATOM 4187 C CA . GLU A 1 505 ? -5.985 -16.503 -40.944 1.00 90.75 505 GLU A CA 1
ATOM 4188 C C . GLU A 1 505 ? -6.232 -17.442 -39.752 1.00 90.75 505 GLU A C 1
ATOM 4190 O O . GLU A 1 505 ? -6.339 -18.660 -39.921 1.00 90.75 505 GLU A O 1
ATOM 4195 N N . VAL A 1 506 ? -6.383 -16.875 -38.551 1.00 91.12 506 VAL A N 1
ATOM 4196 C CA . VAL A 1 506 ? -6.620 -17.633 -37.314 1.00 91.12 506 VAL A CA 1
ATOM 4197 C C . VAL A 1 506 ? -7.959 -18.369 -37.359 1.00 91.12 506 VAL A C 1
ATOM 4199 O O . VAL A 1 506 ? -8.014 -19.539 -36.982 1.00 91.12 506 VAL A O 1
ATOM 4202 N N . ILE A 1 507 ? -9.025 -17.729 -37.851 1.00 90.31 507 ILE A N 1
ATOM 4203 C CA . ILE A 1 507 ? -10.354 -18.344 -37.981 1.00 90.31 507 ILE A CA 1
ATOM 4204 C C . ILE A 1 507 ? -10.329 -19.469 -39.014 1.00 90.31 507 ILE A C 1
ATOM 4206 O O . ILE A 1 507 ? -10.830 -20.555 -38.735 1.00 90.31 507 ILE A O 1
ATOM 4210 N N . LYS A 1 508 ? -9.721 -19.257 -40.186 1.00 92.12 508 LYS A N 1
ATOM 4211 C CA . LYS A 1 508 ? -9.582 -20.308 -41.206 1.00 92.12 508 LYS A CA 1
ATOM 4212 C C . LYS A 1 508 ? -8.817 -21.510 -40.662 1.00 92.12 508 LYS A C 1
ATOM 4214 O O . LYS A 1 508 ? -9.248 -22.642 -40.859 1.00 92.12 508 LYS A O 1
ATOM 4219 N N . HIS A 1 509 ? -7.726 -21.265 -39.941 1.00 88.81 509 HIS A N 1
ATOM 4220 C CA . HIS A 1 509 ? -6.952 -22.319 -39.291 1.00 88.81 509 HIS A CA 1
ATOM 4221 C C . HIS A 1 509 ? -7.747 -23.019 -38.178 1.00 88.81 509 HIS A C 1
ATOM 4223 O O . HIS A 1 509 ? -7.629 -24.221 -37.973 1.00 88.81 509 HIS A O 1
ATOM 4229 N N . TYR A 1 510 ? -8.568 -22.287 -37.432 1.00 86.25 510 TYR A N 1
ATOM 4230 C CA . TYR A 1 510 ? -9.446 -22.872 -36.424 1.00 86.25 510 TYR A CA 1
ATOM 4231 C C . TYR A 1 510 ? -10.523 -23.773 -37.055 1.00 86.25 510 TYR A C 1
ATOM 4233 O O . TYR A 1 510 ? -10.739 -24.901 -36.608 1.00 86.25 510 TYR A O 1
ATOM 4241 N N . LEU A 1 511 ? -11.162 -23.304 -38.128 1.00 87.38 511 LEU A N 1
ATOM 4242 C CA . LEU A 1 511 ? -12.188 -24.044 -38.863 1.00 87.38 511 LEU A CA 1
ATOM 4243 C C . LEU A 1 511 ? -11.626 -25.278 -39.575 1.00 87.38 511 LEU A C 1
ATOM 4245 O O . LEU A 1 511 ? -12.322 -26.280 -39.678 1.00 87.38 511 LEU A O 1
ATOM 4249 N N . SER A 1 512 ? -10.368 -25.248 -40.026 1.00 88.56 512 SER A N 1
ATOM 4250 C CA . SER A 1 512 ? -9.744 -26.420 -40.653 1.00 88.56 512 SER A CA 1
ATOM 4251 C C . SER A 1 512 ? -9.470 -27.559 -39.665 1.00 88.56 512 SER A C 1
ATOM 4253 O O . SER A 1 512 ? -9.413 -28.717 -40.072 1.00 88.56 512 SER A O 1
ATOM 4255 N N . MET A 1 513 ? -9.309 -27.247 -38.376 1.00 83.56 513 MET A N 1
ATOM 4256 C CA . MET A 1 513 ? -9.054 -28.238 -37.326 1.00 83.56 513 MET A CA 1
ATOM 4257 C C . MET A 1 513 ? -10.324 -28.738 -36.636 1.00 83.56 513 MET A C 1
ATOM 4259 O O . MET A 1 513 ? -10.300 -29.800 -36.017 1.00 83.56 513 MET A O 1
ATOM 4263 N N . THR A 1 514 ? -11.413 -27.972 -36.689 1.00 83.06 514 THR A N 1
ATOM 4264 C CA . THR A 1 514 ? -12.659 -28.314 -35.998 1.00 83.06 514 THR A CA 1
ATOM 4265 C C . THR A 1 514 ? -13.561 -29.158 -36.884 1.00 83.06 514 THR A C 1
ATOM 4267 O O . THR A 1 514 ? -13.899 -28.789 -38.005 1.00 83.06 514 THR A O 1
ATOM 4270 N N . CYS A 1 515 ? -13.993 -30.307 -36.365 1.00 81.44 515 CYS A N 1
ATOM 4271 C CA . CYS A 1 515 ? -15.049 -31.091 -36.995 1.00 81.44 515 CYS A CA 1
ATOM 4272 C C . CYS A 1 515 ? -16.395 -30.693 -36.367 1.00 81.44 515 CYS A C 1
ATOM 4274 O O . CYS A 1 515 ? -16.484 -30.686 -35.136 1.00 81.44 515 CYS A O 1
ATOM 4276 N N . PRO A 1 516 ? -17.460 -30.434 -37.155 1.00 81.94 516 PRO A N 1
ATOM 4277 C CA . PRO A 1 516 ? -18.774 -30.052 -36.626 1.00 81.94 516 PRO A CA 1
ATOM 4278 C C . PRO A 1 516 ? -19.350 -31.025 -35.587 1.00 81.94 516 PRO A C 1
ATOM 4280 O O . PRO A 1 516 ? -20.141 -30.619 -34.742 1.00 81.94 516 PRO A O 1
ATOM 4283 N N . PHE A 1 517 ? -18.949 -32.299 -35.641 1.00 83.31 517 PHE A N 1
ATOM 4284 C CA . PHE A 1 517 ? -19.471 -33.362 -34.778 1.00 83.31 517 PHE A CA 1
ATOM 4285 C C . PHE A 1 517 ? -18.538 -33.746 -33.625 1.00 83.31 517 PHE A C 1
ATOM 4287 O O . PHE A 1 517 ? -19.012 -34.130 -32.562 1.00 83.31 517 PHE A O 1
ATOM 4294 N N . ASN A 1 518 ? -17.220 -33.629 -33.820 1.00 78.06 518 ASN A N 1
ATOM 4295 C CA . ASN A 1 518 ? -16.220 -34.092 -32.848 1.00 78.06 518 ASN A CA 1
ATOM 4296 C C . ASN A 1 518 ? -15.571 -32.942 -32.061 1.00 78.06 518 ASN A C 1
ATOM 4298 O O . ASN A 1 518 ? -14.731 -33.189 -31.199 1.00 78.06 518 ASN A O 1
ATOM 4302 N N . GLY A 1 519 ? -15.955 -31.694 -32.347 1.00 75.88 519 GLY A N 1
ATOM 4303 C CA . GLY A 1 519 ? -15.422 -30.513 -31.681 1.00 75.88 519 GLY A CA 1
ATOM 4304 C C . GLY A 1 519 ? -13.958 -30.240 -32.030 1.00 75.88 519 GLY A C 1
ATOM 4305 O O . GLY A 1 519 ? -13.475 -30.574 -33.115 1.00 75.88 519 GLY A O 1
ATOM 4306 N N . TYR A 1 520 ? -13.267 -29.570 -31.110 1.00 70.06 520 TYR A N 1
ATOM 4307 C CA . TYR A 1 520 ? -11.857 -29.216 -31.247 1.00 70.06 520 TYR A CA 1
ATOM 4308 C C . TYR A 1 520 ? -10.959 -30.395 -30.825 1.00 70.06 520 TYR A C 1
ATOM 4310 O O . TYR A 1 520 ? -11.262 -31.051 -29.827 1.00 70.06 520 TYR A O 1
ATOM 4318 N N . PRO A 1 521 ? -9.857 -30.687 -31.543 1.00 73.12 521 PRO A N 1
ATOM 4319 C CA . PRO A 1 521 ? -8.955 -31.776 -31.176 1.00 73.12 521 PRO A CA 1
ATOM 4320 C C . PRO A 1 521 ? -8.320 -31.542 -29.798 1.00 73.12 521 PRO A C 1
ATOM 4322 O O . PRO A 1 521 ? -7.857 -30.443 -29.499 1.00 73.12 521 PRO A O 1
ATOM 4325 N N . ASN A 1 522 ? -8.257 -32.590 -28.970 1.00 72.19 522 ASN A N 1
ATOM 4326 C CA . ASN A 1 522 ? -7.669 -32.514 -27.629 1.00 72.19 522 ASN A CA 1
ATOM 4327 C C . ASN A 1 522 ? -6.223 -31.999 -27.677 1.00 72.19 522 ASN A C 1
ATOM 4329 O O . ASN A 1 522 ? -5.361 -32.586 -28.338 1.00 72.19 522 ASN A O 1
ATOM 4333 N N . ILE A 1 523 ? -5.947 -30.926 -26.935 1.00 70.62 523 ILE A N 1
ATOM 4334 C CA . ILE A 1 523 ? -4.602 -30.360 -26.816 1.00 70.62 523 ILE A CA 1
ATOM 4335 C C . ILE A 1 523 ? -3.771 -31.241 -25.868 1.00 70.62 523 ILE A C 1
ATOM 4337 O O . ILE A 1 523 ? -4.252 -31.628 -24.799 1.00 70.62 523 ILE A O 1
ATOM 4341 N N . PRO A 1 524 ? -2.512 -31.570 -26.205 1.00 75.56 524 PRO A N 1
ATOM 4342 C CA . PRO A 1 524 ? -1.647 -32.297 -25.287 1.00 75.56 524 PRO A CA 1
ATOM 4343 C C . PRO A 1 524 ? -1.370 -31.477 -24.021 1.00 75.56 524 PRO A C 1
ATOM 4345 O O . PRO A 1 524 ? -1.081 -30.284 -24.083 1.00 75.56 524 PRO A O 1
ATOM 4348 N N . LYS A 1 525 ? -1.362 -32.155 -22.864 1.00 82.06 525 LYS A N 1
ATOM 4349 C CA . LYS A 1 525 ? -1.071 -31.573 -21.536 1.00 82.06 525 LYS A CA 1
ATOM 4350 C C . LYS A 1 525 ? 0.209 -30.723 -21.509 1.00 82.06 525 LYS A C 1
ATOM 4352 O O . LYS A 1 525 ? 0.301 -29.767 -20.745 1.00 82.06 525 LYS A O 1
ATOM 4357 N N . TYR A 1 526 ? 1.190 -31.082 -22.337 1.00 86.94 526 TYR A N 1
ATOM 4358 C CA . TYR A 1 526 ? 2.452 -30.367 -22.492 1.00 86.94 526 TYR A CA 1
ATOM 4359 C C . TYR A 1 526 ? 2.560 -29.800 -23.915 1.00 86.94 526 TYR A C 1
ATOM 4361 O O . TYR A 1 526 ? 3.081 -30.478 -24.802 1.00 86.94 526 TYR A O 1
ATOM 4369 N N . PRO A 1 527 ? 2.105 -28.556 -24.152 1.00 82.38 527 PRO A N 1
ATOM 4370 C CA . PRO A 1 527 ? 1.999 -27.984 -25.497 1.00 82.38 527 PRO A CA 1
ATOM 4371 C C . PRO A 1 527 ? 3.348 -27.855 -26.226 1.00 82.38 527 PRO A C 1
ATOM 4373 O O . PRO A 1 527 ? 3.408 -27.892 -27.448 1.00 82.38 527 PRO A O 1
ATOM 4376 N N . LEU A 1 528 ? 4.460 -27.741 -25.493 1.00 86.06 528 LEU A N 1
ATOM 4377 C CA . LEU A 1 528 ? 5.807 -27.650 -26.075 1.00 86.06 528 LEU A CA 1
ATOM 4378 C C . LEU A 1 528 ? 6.505 -29.003 -26.256 1.00 86.06 528 LEU A C 1
ATOM 4380 O O . LEU A 1 528 ? 7.581 -29.045 -26.841 1.00 86.06 528 LEU A O 1
ATOM 4384 N N . ALA A 1 529 ? 5.919 -30.098 -25.765 1.00 85.94 529 ALA A N 1
ATOM 4385 C CA . ALA A 1 529 ? 6.486 -31.443 -25.890 1.00 85.94 529 ALA A CA 1
ATOM 4386 C C . ALA A 1 529 ? 6.086 -32.134 -27.208 1.00 85.94 529 ALA A C 1
ATOM 4388 O O . ALA A 1 529 ? 6.162 -33.355 -27.321 1.00 85.94 529 ALA A O 1
ATOM 4389 N N . ILE A 1 530 ? 5.634 -31.358 -28.195 1.00 82.56 530 ILE A N 1
ATOM 4390 C CA . ILE A 1 530 ? 5.313 -31.841 -29.535 1.00 82.56 530 ILE A CA 1
ATOM 4391 C C . ILE A 1 530 ? 6.606 -31.768 -30.361 1.00 82.56 530 ILE A C 1
ATOM 4393 O O . ILE A 1 530 ? 7.155 -30.672 -30.515 1.00 82.56 530 ILE A O 1
ATOM 4397 N N . PRO A 1 531 ? 7.134 -32.898 -30.861 1.00 83.31 531 PRO A N 1
ATOM 4398 C CA . PRO A 1 531 ? 8.338 -32.883 -31.678 1.00 83.31 531 PRO A CA 1
ATOM 4399 C C . PRO A 1 531 ? 8.068 -32.149 -32.994 1.00 83.31 531 PRO A C 1
ATOM 4401 O O . PRO A 1 531 ? 7.062 -32.392 -33.657 1.00 83.31 531 PRO A O 1
ATOM 4404 N N . ASN A 1 532 ? 8.986 -31.265 -33.381 1.00 82.19 532 ASN A N 1
ATOM 4405 C CA . ASN A 1 532 ? 8.940 -30.638 -34.698 1.00 82.19 532 ASN A CA 1
ATOM 4406 C C . ASN A 1 532 ? 9.248 -31.677 -35.786 1.00 82.19 532 ASN A C 1
ATOM 4408 O O . ASN A 1 532 ? 10.013 -32.620 -35.563 1.00 82.19 532 ASN A O 1
ATOM 4412 N N . GLU A 1 533 ? 8.709 -31.469 -36.986 1.00 83.44 533 GLU A N 1
ATOM 4413 C CA . GLU A 1 533 ? 9.092 -32.249 -38.163 1.00 83.44 533 GLU A CA 1
ATOM 4414 C C . GLU A 1 533 ? 10.597 -32.103 -38.469 1.00 83.44 533 GLU A C 1
ATOM 4416 O O . GLU A 1 533 ? 11.247 -31.135 -38.062 1.00 83.44 533 GLU A O 1
ATOM 4421 N N . LYS A 1 534 ? 11.179 -33.077 -39.188 1.00 79.75 534 LYS A N 1
ATOM 4422 C CA . LYS A 1 534 ? 12.642 -33.190 -39.369 1.00 79.75 534 LYS A CA 1
ATOM 4423 C C . LYS A 1 534 ? 13.303 -31.956 -40.002 1.00 79.75 534 LYS A C 1
ATOM 4425 O O . LYS A 1 534 ? 14.473 -31.716 -39.724 1.00 79.75 534 LYS A O 1
ATOM 4430 N N . TRP A 1 535 ? 12.586 -31.185 -40.821 1.00 86.00 535 TRP A N 1
ATOM 4431 C CA . TRP A 1 535 ? 13.118 -29.994 -41.490 1.00 86.00 535 TRP A CA 1
ATOM 4432 C C . TRP A 1 535 ? 12.148 -28.818 -41.407 1.00 86.00 535 TRP A C 1
ATOM 4434 O O . TRP A 1 535 ? 11.349 -28.583 -42.305 1.00 86.00 535 TRP A O 1
ATOM 4444 N N . VAL A 1 536 ? 12.255 -28.052 -40.321 1.00 88.94 536 VAL A N 1
ATOM 4445 C CA . VAL A 1 536 ? 11.461 -26.841 -40.093 1.00 88.94 536 VAL A CA 1
ATOM 4446 C C . VAL A 1 536 ? 12.392 -25.631 -39.928 1.00 88.94 536 VAL A C 1
ATOM 4448 O O . VAL A 1 536 ? 13.329 -25.713 -39.128 1.00 88.94 536 VAL A O 1
ATOM 4451 N N . PRO A 1 537 ? 12.159 -24.502 -40.627 1.00 89.94 537 PRO A N 1
ATOM 4452 C CA . PRO A 1 537 ? 12.911 -23.266 -40.412 1.00 89.94 537 PRO A CA 1
ATOM 4453 C C . PRO A 1 537 ? 12.747 -22.713 -38.990 1.00 89.94 537 PRO A C 1
ATOM 4455 O O . PRO A 1 537 ? 11.665 -22.785 -38.409 1.00 89.94 537 PRO A O 1
ATOM 4458 N N . ASP A 1 538 ? 13.787 -22.086 -38.437 1.00 87.00 538 ASP A N 1
ATOM 4459 C CA . ASP A 1 538 ? 13.774 -21.630 -37.036 1.00 87.00 538 ASP A CA 1
ATOM 4460 C C . ASP A 1 538 ? 12.691 -20.587 -36.730 1.00 87.00 538 ASP A C 1
ATOM 4462 O O . ASP A 1 538 ? 12.079 -20.622 -35.662 1.00 87.00 538 ASP A O 1
ATOM 4466 N N . TRP A 1 539 ? 12.382 -19.703 -37.683 1.00 87.38 539 TRP A N 1
ATOM 4467 C CA . TRP A 1 539 ? 11.294 -18.735 -37.523 1.00 87.38 539 TRP A CA 1
ATOM 4468 C C . TRP A 1 539 ? 9.920 -19.418 -37.415 1.00 87.38 539 TRP A C 1
ATOM 4470 O O . TRP A 1 539 ? 9.071 -18.971 -36.648 1.00 87.38 539 TRP A O 1
ATOM 4480 N N . TYR A 1 540 ? 9.709 -20.532 -38.124 1.00 89.56 540 TYR A N 1
ATOM 4481 C CA . TYR A 1 540 ? 8.458 -21.287 -38.056 1.00 89.56 540 TYR A CA 1
ATOM 4482 C C . TYR A 1 540 ? 8.378 -22.115 -36.771 1.00 89.56 540 TYR A C 1
ATOM 4484 O O . TYR A 1 540 ? 7.309 -22.218 -36.180 1.00 89.56 540 TYR A O 1
ATOM 4492 N N . LYS A 1 541 ? 9.513 -22.617 -36.255 1.00 88.69 541 LYS A N 1
ATOM 4493 C CA . LYS A 1 541 ? 9.565 -23.221 -34.908 1.00 88.69 541 LYS A CA 1
ATOM 4494 C C . LYS A 1 541 ? 9.114 -22.227 -33.835 1.00 88.69 541 LYS A C 1
ATOM 4496 O O . LYS A 1 541 ? 8.389 -22.603 -32.916 1.00 88.69 541 LYS A O 1
ATOM 4501 N N . TYR A 1 542 ? 9.529 -20.963 -33.949 1.00 87.50 542 TYR A N 1
ATOM 4502 C CA . TYR A 1 542 ? 9.100 -19.901 -33.037 1.00 87.50 542 TYR A CA 1
ATOM 4503 C C . TYR A 1 542 ? 7.588 -19.641 -33.135 1.00 87.50 542 TYR A C 1
ATOM 4505 O O . TYR A 1 542 ? 6.915 -19.499 -32.113 1.00 87.50 542 TYR A O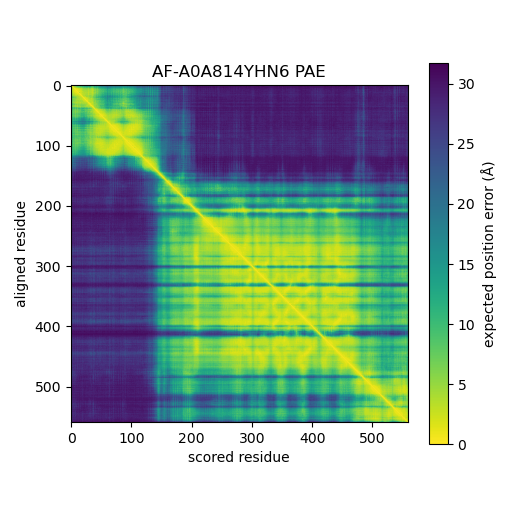 1
ATOM 4513 N N . GLU A 1 543 ? 7.041 -19.656 -34.349 1.00 87.88 543 GLU A N 1
ATOM 4514 C CA . GLU A 1 543 ? 5.609 -19.479 -34.593 1.00 87.88 543 GLU A CA 1
ATOM 4515 C C . GLU A 1 543 ? 4.769 -20.663 -34.078 1.00 87.88 543 GLU A C 1
ATOM 4517 O O . GLU A 1 543 ? 3.776 -20.452 -33.381 1.00 87.88 543 GLU A O 1
ATOM 4522 N N . LEU A 1 544 ? 5.217 -21.905 -34.296 1.00 88.75 544 LEU A N 1
ATOM 4523 C CA . LEU A 1 544 ? 4.618 -23.110 -33.708 1.00 88.75 544 LEU A CA 1
ATOM 4524 C C . LEU A 1 544 ? 4.630 -23.057 -32.177 1.00 88.75 544 LEU A C 1
ATOM 4526 O O . LEU A 1 544 ? 3.635 -23.380 -31.530 1.00 88.75 544 LEU A O 1
ATOM 4530 N N . ALA A 1 545 ? 5.727 -22.588 -31.576 1.00 88.44 545 ALA A N 1
ATOM 4531 C CA . ALA A 1 545 ? 5.808 -22.426 -30.129 1.00 88.44 545 ALA A CA 1
ATOM 4532 C C . ALA A 1 545 ? 4.793 -21.395 -29.602 1.00 88.44 545 ALA A C 1
ATOM 4534 O O . ALA A 1 545 ? 4.179 -21.633 -28.560 1.00 88.44 545 ALA A O 1
ATOM 4535 N N . LYS A 1 546 ? 4.578 -20.270 -30.305 1.00 88.62 546 LYS A N 1
ATOM 4536 C CA . LYS A 1 546 ? 3.513 -19.306 -29.962 1.00 88.62 546 LYS A CA 1
ATOM 4537 C C . LYS A 1 546 ? 2.124 -19.918 -30.119 1.00 88.62 546 LYS A C 1
ATOM 4539 O O . LYS A 1 546 ? 1.284 -19.718 -29.244 1.00 88.62 546 LYS A O 1
ATOM 4544 N N . TYR A 1 547 ? 1.896 -20.660 -31.201 1.00 88.00 547 TYR A N 1
ATOM 4545 C CA . TYR A 1 547 ? 0.642 -21.358 -31.466 1.00 88.00 547 TYR A CA 1
ATOM 4546 C C . TYR A 1 547 ? 0.302 -22.337 -30.334 1.00 88.00 547 TYR A C 1
ATOM 4548 O O . TYR A 1 547 ? -0.782 -22.254 -29.750 1.00 88.00 547 TYR A O 1
ATOM 4556 N N . HIS A 1 548 ? 1.254 -23.184 -29.936 1.00 86.88 548 HIS A N 1
ATOM 4557 C CA . HIS A 1 548 ? 1.098 -24.125 -28.824 1.00 86.88 548 HIS A CA 1
ATOM 4558 C C . HIS A 1 548 ? 0.876 -23.419 -27.476 1.00 86.88 548 HIS A C 1
ATOM 4560 O O . HIS A 1 548 ? 0.120 -23.907 -26.641 1.00 86.88 548 HIS A O 1
ATOM 4566 N N . LYS A 1 549 ? 1.497 -22.251 -27.261 1.00 86.19 549 LYS A N 1
ATOM 4567 C CA . LYS A 1 549 ? 1.318 -21.432 -26.048 1.00 86.19 549 LYS A CA 1
ATOM 4568 C C . LYS A 1 549 ? 0.074 -20.536 -26.061 1.00 86.19 549 LYS A C 1
ATOM 4570 O O . LYS A 1 549 ? -0.146 -19.844 -25.070 1.00 86.19 549 LYS A O 1
ATOM 4575 N N . ARG A 1 550 ? -0.694 -20.488 -27.158 1.00 85.25 550 ARG A N 1
ATOM 4576 C CA . ARG A 1 550 ? -1.811 -19.539 -27.353 1.00 85.25 550 ARG A CA 1
ATOM 4577 C C . ARG A 1 550 ? -1.389 -18.078 -27.163 1.00 85.25 550 ARG A C 1
ATOM 4579 O O . ARG A 1 550 ? -2.060 -17.285 -26.510 1.00 85.25 550 ARG A O 1
ATOM 4586 N N . GLN A 1 551 ? -0.240 -17.719 -27.732 1.00 85.56 551 GLN A N 1
ATOM 4587 C CA . GLN A 1 551 ? 0.328 -16.373 -27.649 1.00 85.56 551 GLN A CA 1
ATOM 4588 C C . GLN A 1 551 ? 0.177 -15.601 -28.964 1.00 85.56 551 GLN A C 1
ATOM 4590 O O . GLN A 1 551 ? 0.142 -16.179 -30.050 1.00 85.56 551 GLN A O 1
ATOM 4595 N N . GLY A 1 552 ? 0.134 -14.269 -28.869 1.00 84.94 552 GLY A N 1
ATOM 4596 C CA . GLY A 1 552 ? 0.007 -13.388 -30.033 1.00 84.94 552 GLY A CA 1
ATOM 4597 C C . GLY A 1 552 ? -1.344 -13.559 -30.729 1.00 84.94 552 GLY A C 1
ATOM 4598 O O . GLY A 1 552 ? -2.381 -13.565 -30.066 1.00 84.94 552 GLY A O 1
ATOM 4599 N N . LYS A 1 553 ? -1.328 -13.733 -32.058 1.00 86.12 553 LYS A N 1
ATOM 4600 C CA . LYS A 1 553 ? -2.544 -13.921 -32.869 1.00 86.12 553 LYS A CA 1
ATOM 4601 C C . LYS A 1 553 ? -3.357 -15.165 -32.483 1.00 86.12 553 LYS A C 1
ATOM 4603 O O . LYS A 1 553 ? -4.567 -15.194 -32.660 1.00 86.12 553 LYS A O 1
ATOM 4608 N N . TRP A 1 554 ? -2.716 -16.158 -31.867 1.00 87.75 554 TRP A N 1
ATOM 4609 C CA . TRP A 1 554 ? -3.345 -17.421 -31.475 1.00 87.75 554 TRP A CA 1
ATOM 4610 C C . TRP A 1 554 ? -4.111 -17.365 -30.140 1.00 87.75 554 TRP A C 1
ATOM 4612 O O . TRP A 1 554 ? -4.650 -18.387 -29.721 1.00 87.75 554 TRP A O 1
ATOM 4622 N N . LYS A 1 555 ? -4.178 -16.203 -29.464 1.00 84.19 555 LYS A N 1
ATOM 4623 C CA . LYS A 1 555 ? -4.853 -16.030 -28.156 1.00 84.19 555 LYS A CA 1
ATOM 4624 C C . LYS A 1 555 ? -6.348 -16.376 -28.200 1.00 84.19 555 LYS A C 1
ATOM 4626 O O . LYS A 1 555 ? -6.889 -16.850 -27.211 1.00 84.19 555 LYS A O 1
ATOM 4631 N N . MET A 1 556 ? -6.999 -16.138 -29.339 1.00 76.19 556 MET A N 1
ATOM 4632 C CA . MET A 1 556 ? -8.438 -16.374 -29.523 1.00 76.19 556 MET A CA 1
ATOM 4633 C C . MET A 1 556 ? -8.797 -17.850 -29.740 1.00 76.19 556 MET A C 1
ATOM 4635 O O . MET A 1 556 ? -9.977 -18.190 -29.768 1.00 76.19 556 MET A O 1
ATOM 4639 N N . MET A 1 557 ? -7.810 -18.735 -29.914 1.00 78.50 557 MET A N 1
ATOM 4640 C CA . MET A 1 557 ? -8.094 -20.163 -30.030 1.00 78.50 557 MET A CA 1
ATOM 4641 C C . MET A 1 557 ? -8.482 -20.748 -28.665 1.00 78.50 557 MET A C 1
ATOM 4643 O O . MET A 1 557 ? -7.814 -20.447 -27.673 1.00 78.50 557 MET A O 1
ATOM 4647 N N . PRO A 1 558 ? -9.504 -21.620 -28.603 1.00 68.88 558 PRO A N 1
ATOM 4648 C CA . PRO A 1 558 ? -9.871 -22.293 -27.364 1.00 68.88 558 PRO A CA 1
ATOM 4649 C C . PRO A 1 558 ? -8.745 -23.215 -26.857 1.00 68.88 558 PRO A C 1
ATOM 4651 O O . PRO A 1 558 ? -7.889 -23.678 -27.629 1.00 68.88 558 PRO A O 1
ATOM 4654 N N . PHE A 1 559 ? -8.752 -23.426 -25.537 1.00 58.97 559 PHE A N 1
ATOM 4655 C CA . PHE A 1 559 ? -7.916 -24.391 -24.820 1.00 58.97 559 PHE A CA 1
ATOM 4656 C C . PHE A 1 559 ? -8.575 -25.766 -24.766 1.00 58.97 559 PHE A C 1
ATOM 4658 O O . PHE A 1 559 ? -9.818 -25.807 -24.633 1.00 58.97 559 PHE A O 1
#